Protein AF-A0A7X6P753-F1 (afdb_monomer_lite)

Foldseek 3Di:
DPDADDAPDDEDADEPDDDHPDDDPPDDDDDFDPLPVLLCVCVVVADEDPDQEAEDAAEDEDEEEYEDQAEHEHAYQEYEYAYAYEYCEEYEYHYQEYDYQYAYHAYHNAYEYEYAYAAYEHEAEYYAANYEYEYHYQEYEYNAYYGYNHYYYYYHYYHYHHDPVNCVSRDHAWDKDKDKPDQWDDAFDKIWMFIFDDDAADWDWFDDDVRHGDDFDDPPPDDDDDDDFDDDPPRGTGDTTIDHDNDDIDGDDDDDIDIDGDDDRDDDDDDDDDDDDDDDDDDDDDDDDDDDDDPPPQPDQQCPLPQHPVVCVVLVADSNDQQRCPLQDGPVVCVVVVARSNDQPRPPPPAGQQQPQQCPLPDGNNVCVVLVADSNDQQRCPLQHGCNCCVPPQVARSNDQQRCPLQEGQNQCVVVVHGSNPSSCSVDWDWDKDKAADDDPPQAQFGIKMKTFTHSGDCVVFKDKDQCQVVDPVQNPQFQFRHGWIFIGGPDAGAKMKMKTAGDPVSSPPADQVQKWKWFADPVVRDIDTQPQWDDDPVRRITMHIDRDTGTMTIGRNVRNPVVPPPPCPPPPDPPPPDFDWDQDPVRDTDGDD

pLDDT: mean 71.67, std 23.23, range [24.39, 97.69]

Structure (mmCIF, N/CA/C/O backbone):
data_AF-A0A7X6P753-F1
#
_entry.id   AF-A0A7X6P753-F1
#
loop_
_atom_site.group_PDB
_atom_site.id
_atom_site.type_symbol
_atom_site.label_atom_id
_atom_site.label_alt_id
_atom_site.label_comp_id
_atom_site.label_asym_id
_atom_site.label_entity_id
_atom_site.label_seq_id
_atom_site.pdbx_PDB_ins_code
_atom_site.Cartn_x
_atom_site.Cartn_y
_atom_site.Cartn_z
_atom_site.occupancy
_atom_site.B_iso_or_equiv
_atom_site.auth_seq_id
_atom_site.auth_comp_id
_atom_site.auth_asym_id
_atom_site.auth_atom_id
_atom_site.pdbx_PDB_model_num
ATOM 1 N N . MET A 1 1 ? 18.214 -1.741 -27.194 1.00 31.64 1 MET A N 1
ATOM 2 C CA . MET A 1 1 ? 16.780 -1.866 -27.526 1.00 31.64 1 MET A CA 1
ATOM 3 C C . MET A 1 1 ? 16.307 -3.167 -26.911 1.00 31.64 1 MET A C 1
ATOM 5 O O . MET A 1 1 ? 16.714 -4.206 -27.410 1.00 31.64 1 MET A O 1
ATOM 9 N N . ASN A 1 2 ? 15.499 -3.104 -25.853 1.00 24.39 2 ASN A N 1
ATOM 10 C CA . ASN A 1 2 ? 14.772 -4.255 -25.313 1.00 24.39 2 ASN A CA 1
ATOM 11 C C . ASN A 1 2 ? 13.291 -4.071 -25.675 1.00 24.39 2 ASN A C 1
ATOM 13 O O . ASN A 1 2 ? 12.489 -3.673 -24.846 1.00 24.39 2 ASN A O 1
ATOM 17 N N . GLY A 1 3 ? 12.952 -4.241 -26.955 1.00 30.88 3 GLY A N 1
ATOM 18 C CA . GLY A 1 3 ? 11.582 -4.098 -27.451 1.00 30.88 3 GLY A CA 1
ATOM 19 C C . GLY A 1 3 ? 11.406 -4.848 -28.769 1.00 30.88 3 GLY A C 1
ATOM 20 O O . GLY A 1 3 ? 12.295 -4.820 -29.623 1.00 30.88 3 GLY A O 1
ATOM 21 N N . TYR A 1 4 ? 10.287 -5.558 -28.918 1.00 36.50 4 TYR A N 1
ATOM 22 C CA . TYR A 1 4 ? 9.963 -6.346 -30.108 1.00 36.50 4 TYR A CA 1
ATOM 23 C C . TYR A 1 4 ? 9.197 -5.492 -31.126 1.00 36.50 4 TYR A C 1
ATOM 25 O O . TYR A 1 4 ? 8.229 -4.828 -30.775 1.00 36.50 4 TYR A O 1
ATOM 33 N N . ALA A 1 5 ? 9.569 -5.565 -32.406 1.00 40.59 5 ALA A N 1
ATOM 34 C CA . ALA A 1 5 ? 8.746 -5.061 -33.506 1.00 40.59 5 ALA A CA 1
ATOM 35 C C . ALA A 1 5 ? 8.072 -6.250 -34.209 1.00 40.59 5 ALA A C 1
ATOM 37 O O . ALA A 1 5 ? 8.758 -7.107 -34.768 1.00 40.59 5 ALA A O 1
ATOM 38 N N . ARG A 1 6 ? 6.735 -6.318 -34.184 1.00 44.53 6 ARG A N 1
ATOM 39 C CA . ARG A 1 6 ? 5.943 -7.336 -34.899 1.00 44.53 6 ARG A CA 1
ATOM 40 C C . ARG A 1 6 ? 5.328 -6.710 -36.148 1.00 44.53 6 ARG A C 1
ATOM 42 O O . ARG A 1 6 ? 4.518 -5.800 -36.035 1.00 44.53 6 ARG A O 1
ATOM 49 N N . THR A 1 7 ? 5.701 -7.184 -37.337 1.00 42.00 7 THR A N 1
ATOM 50 C CA . THR A 1 7 ? 5.192 -6.640 -38.609 1.00 42.00 7 THR A CA 1
ATOM 51 C C . THR A 1 7 ? 4.833 -7.754 -39.587 1.00 42.00 7 THR A C 1
ATOM 53 O O . THR A 1 7 ? 5.633 -8.666 -39.782 1.00 42.00 7 THR A O 1
ATOM 56 N N . VAL A 1 8 ? 3.681 -7.653 -40.260 1.00 37.12 8 VAL A N 1
ATOM 57 C CA . VAL A 1 8 ? 3.252 -8.586 -41.332 1.00 37.12 8 VAL A CA 1
ATOM 58 C C . VAL A 1 8 ? 3.621 -8.051 -42.739 1.00 37.12 8 VAL A C 1
ATOM 60 O O . VAL A 1 8 ? 3.343 -8.687 -43.754 1.00 37.12 8 VAL A O 1
ATOM 63 N N . GLY A 1 9 ? 4.311 -6.901 -42.813 1.00 41.41 9 GLY A N 1
ATOM 64 C CA . GLY A 1 9 ? 4.714 -6.212 -44.048 1.00 41.41 9 GLY A CA 1
ATOM 65 C C . GLY A 1 9 ? 6.208 -5.856 -44.123 1.00 41.41 9 GLY A C 1
ATOM 66 O O . GLY A 1 9 ? 7.002 -6.198 -43.248 1.00 41.41 9 GLY A O 1
ATOM 67 N N . THR A 1 10 ? 6.621 -5.169 -45.193 1.00 39.75 10 THR A N 1
ATOM 68 C CA . THR A 1 10 ? 8.009 -4.697 -45.360 1.00 39.75 10 THR A CA 1
ATOM 69 C C . THR A 1 10 ? 8.277 -3.452 -44.521 1.00 39.75 10 THR A C 1
ATOM 71 O O . THR A 1 10 ? 7.851 -2.361 -44.888 1.00 39.75 10 THR A O 1
ATOM 74 N N . VAL A 1 11 ? 9.077 -3.583 -43.464 1.00 47.28 11 VAL A N 1
ATOM 75 C CA . VAL A 1 11 ? 9.741 -2.431 -42.840 1.00 47.28 11 VAL A CA 1
ATOM 76 C C . VAL A 1 11 ? 10.921 -2.044 -43.732 1.00 47.28 11 VAL A C 1
ATOM 78 O O . VAL A 1 11 ? 11.837 -2.841 -43.936 1.00 47.28 11 VAL A O 1
ATOM 81 N N . GLN A 1 12 ? 10.902 -0.838 -44.303 1.00 46.72 12 GLN A N 1
ATOM 82 C CA . GLN A 1 12 ? 12.048 -0.268 -45.020 1.00 46.72 12 GLN A CA 1
ATOM 83 C C . GLN A 1 12 ? 12.705 0.804 -44.154 1.00 46.72 12 GLN A C 1
ATOM 85 O O . GLN A 1 12 ? 12.358 1.980 -44.274 1.00 46.72 12 GLN A O 1
ATOM 90 N N . PRO A 1 13 ? 13.642 0.431 -43.274 1.00 46.81 13 PRO A N 1
ATOM 91 C CA . PRO A 1 13 ? 14.343 1.423 -42.492 1.00 46.81 13 PRO A CA 1
ATOM 92 C C . PRO A 1 13 ? 15.446 2.061 -43.349 1.00 46.81 13 PRO A C 1
ATOM 94 O O . PRO A 1 13 ? 16.323 1.377 -43.881 1.00 46.81 13 PRO A O 1
ATOM 97 N N . ALA A 1 14 ? 15.415 3.383 -43.492 1.00 43.31 14 ALA A N 1
ATOM 98 C CA . ALA A 1 14 ? 16.477 4.153 -44.132 1.00 43.31 14 ALA A CA 1
ATOM 99 C C . ALA A 1 14 ? 17.198 4.994 -43.065 1.00 43.31 14 ALA A C 1
ATOM 101 O O . ALA A 1 14 ? 16.881 6.160 -42.863 1.00 43.31 14 ALA A O 1
ATOM 102 N N . GLY A 1 15 ? 18.164 4.387 -42.367 1.00 44.31 15 GLY A N 1
ATOM 103 C CA . GLY A 1 15 ? 18.956 5.014 -41.299 1.00 44.31 15 GLY A CA 1
ATOM 104 C C . GLY A 1 15 ? 20.359 4.403 -41.189 1.00 44.31 15 GLY A C 1
ATOM 105 O O . GLY A 1 15 ? 20.626 3.345 -41.759 1.00 44.31 15 GLY A O 1
ATOM 106 N N . TRP A 1 16 ? 21.285 5.079 -40.498 1.00 42.69 16 TRP A N 1
ATOM 107 C CA . TRP A 1 16 ? 22.716 4.709 -40.462 1.00 42.69 16 TRP A CA 1
ATOM 108 C C . TRP A 1 16 ? 23.007 3.457 -39.613 1.00 42.69 16 TRP A C 1
ATOM 110 O O . TRP A 1 16 ? 24.073 2.857 -39.747 1.00 42.69 16 TRP A O 1
ATOM 120 N N . THR A 1 17 ? 22.035 3.015 -38.816 1.00 37.84 17 THR A N 1
ATOM 121 C CA . THR A 1 17 ? 2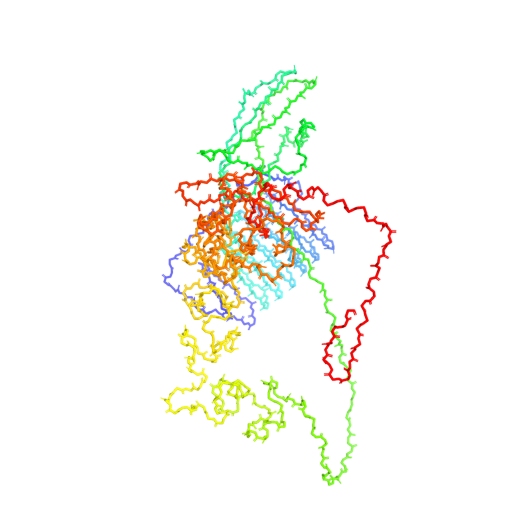2.063 1.775 -38.035 1.00 37.84 17 THR A CA 1
ATOM 122 C C . THR A 1 17 ? 20.668 1.177 -37.986 1.00 37.84 17 THR A C 1
ATOM 124 O O . THR A 1 17 ? 19.719 1.833 -37.575 1.00 37.84 17 THR A O 1
ATOM 127 N N . THR A 1 18 ? 20.549 -0.083 -38.393 1.00 44.09 18 THR A N 1
ATOM 128 C CA . THR A 1 18 ? 19.341 -0.893 -38.225 1.00 44.09 18 THR A CA 1
ATOM 129 C C . THR A 1 18 ? 19.740 -2.198 -37.563 1.00 44.09 18 THR A C 1
ATOM 131 O O . THR A 1 18 ? 20.448 -3.011 -38.152 1.00 44.09 18 THR A O 1
ATOM 134 N N . ALA A 1 19 ? 19.327 -2.375 -36.312 1.00 38.75 19 ALA A N 1
ATOM 135 C CA . ALA A 1 19 ? 19.456 -3.627 -35.586 1.00 38.75 19 ALA A CA 1
ATOM 136 C C . ALA A 1 19 ? 18.040 -4.094 -35.240 1.00 38.75 19 ALA A C 1
ATOM 138 O O . ALA A 1 19 ? 17.420 -3.560 -34.330 1.00 38.75 19 ALA A O 1
ATOM 139 N N . MET A 1 20 ? 17.513 -5.047 -36.011 1.00 42.81 20 MET A N 1
ATOM 140 C CA . MET A 1 20 ? 16.317 -5.801 -35.634 1.00 42.81 20 MET A CA 1
ATOM 141 C C . MET A 1 20 ? 16.787 -7.151 -35.089 1.00 42.81 20 MET A C 1
ATOM 143 O O . MET A 1 20 ? 17.402 -7.928 -35.821 1.00 42.81 20 MET A O 1
ATOM 147 N N . SER A 1 21 ? 16.535 -7.424 -33.810 1.00 36.34 21 SER A N 1
ATOM 148 C CA . SER A 1 21 ? 16.768 -8.726 -33.176 1.00 36.34 21 SER A CA 1
ATOM 149 C C . SER A 1 21 ? 15.427 -9.376 -32.840 1.00 36.34 21 SER A C 1
ATOM 151 O O . SER A 1 21 ? 14.582 -8.727 -32.234 1.00 36.34 21 SER A O 1
ATOM 153 N N . GLY A 1 22 ? 15.240 -10.648 -33.210 1.00 42.44 22 GLY A N 1
ATOM 154 C CA . GLY A 1 22 ? 14.074 -11.437 -32.785 1.00 42.44 22 GLY A CA 1
ATOM 155 C C . GLY A 1 22 ? 12.856 -11.400 -33.714 1.00 42.44 22 GLY A C 1
ATOM 156 O O . GLY A 1 22 ? 11.736 -11.242 -33.242 1.00 42.44 22 GLY A O 1
ATOM 157 N N . ALA A 1 23 ? 13.045 -11.585 -35.024 1.00 43.66 23 ALA A N 1
ATOM 158 C CA . ALA A 1 23 ? 11.935 -11.973 -35.894 1.00 43.66 23 ALA A CA 1
ATOM 159 C C . ALA A 1 23 ? 11.672 -13.480 -35.722 1.00 43.66 23 ALA A C 1
ATOM 161 O O . ALA A 1 23 ? 12.504 -14.297 -36.117 1.00 43.66 23 ALA A O 1
ATOM 162 N N . ASP A 1 24 ? 10.542 -13.853 -35.120 1.00 46.62 24 ASP A N 1
ATOM 163 C CA . ASP A 1 24 ? 10.088 -15.245 -35.103 1.00 46.62 24 ASP A CA 1
ATOM 164 C C . ASP A 1 24 ? 9.265 -15.522 -36.367 1.00 46.62 24 ASP A C 1
ATOM 166 O O . ASP A 1 24 ? 8.140 -15.051 -36.538 1.00 46.62 24 ASP A O 1
ATOM 170 N N . GLU A 1 25 ? 9.868 -16.281 -37.279 1.00 48.31 25 GLU A N 1
ATOM 171 C CA . GLU A 1 25 ? 9.324 -16.608 -38.599 1.00 48.31 25 GLU A CA 1
ATOM 172 C C . GLU A 1 25 ? 8.095 -17.542 -38.541 1.00 48.31 25 GLU A C 1
ATOM 174 O O . GLU A 1 25 ? 7.492 -17.816 -39.580 1.00 48.31 25 GLU A O 1
ATOM 179 N N . ASN A 1 26 ? 7.720 -18.044 -37.353 1.00 50.41 26 ASN A N 1
ATOM 180 C CA . ASN A 1 26 ? 6.634 -19.014 -37.165 1.00 50.41 26 ASN A CA 1
ATOM 181 C C . ASN A 1 26 ? 5.397 -18.461 -36.436 1.00 50.41 26 ASN A C 1
ATOM 183 O O . ASN A 1 26 ? 4.487 -19.235 -36.127 1.00 50.41 26 ASN A O 1
ATOM 187 N N . ILE A 1 27 ? 5.333 -17.155 -36.162 1.00 48.19 27 ILE A N 1
ATOM 188 C CA . ILE A 1 27 ? 4.164 -16.544 -35.515 1.00 48.19 27 ILE A CA 1
ATOM 189 C C . ILE A 1 27 ? 3.014 -16.430 -36.526 1.00 48.19 27 ILE A C 1
ATOM 191 O O . ILE A 1 27 ? 3.201 -16.014 -37.671 1.00 48.19 27 ILE A O 1
ATOM 195 N N . ALA A 1 28 ? 1.811 -16.833 -36.105 1.00 49.00 28 ALA A N 1
ATOM 196 C CA . ALA A 1 28 ? 0.600 -16.666 -36.902 1.00 49.00 28 ALA A CA 1
ATOM 197 C C . ALA A 1 28 ? 0.389 -15.175 -37.237 1.00 49.00 28 ALA A C 1
ATOM 199 O O . ALA A 1 28 ? 0.678 -14.333 -36.387 1.00 49.00 28 ALA A O 1
ATOM 200 N N . PRO A 1 29 ? -0.109 -14.826 -38.439 1.00 52.72 29 PRO A N 1
ATOM 201 C CA . PRO A 1 29 ? -0.404 -13.437 -38.772 1.00 52.72 29 PRO A CA 1
ATOM 202 C C . PRO A 1 29 ? -1.278 -12.821 -37.678 1.00 52.72 29 PRO A C 1
ATOM 204 O O . PRO A 1 29 ? -2.302 -13.402 -37.316 1.00 52.72 29 PRO A O 1
ATOM 207 N N . LEU A 1 30 ? -0.851 -11.683 -37.131 1.00 56.50 30 LEU A N 1
ATOM 208 C CA . LEU A 1 30 ? -1.695 -10.909 -36.234 1.00 56.50 30 LEU A CA 1
ATOM 209 C C . LEU A 1 30 ? -2.821 -10.320 -37.087 1.00 56.50 30 LEU A C 1
ATOM 211 O O . LEU A 1 30 ? -2.545 -9.617 -38.061 1.00 56.50 30 LEU A O 1
ATOM 215 N N . GLU A 1 31 ? -4.066 -10.655 -36.760 1.00 66.56 31 GLU A N 1
ATOM 216 C CA . GLU A 1 31 ? -5.228 -10.017 -37.377 1.00 66.56 31 GLU A CA 1
ATOM 217 C C . GLU A 1 31 ? -5.211 -8.526 -37.020 1.00 66.56 31 GLU A C 1
ATOM 219 O O . GLU A 1 31 ? -4.930 -8.166 -35.873 1.00 66.56 31 GLU A O 1
ATOM 224 N N . MET A 1 32 ? -5.471 -7.663 -38.007 1.00 78.00 32 MET A N 1
ATOM 225 C CA . MET A 1 32 ? -5.552 -6.222 -37.772 1.00 78.00 32 MET A CA 1
ATOM 226 C C . MET A 1 32 ? -6.659 -5.972 -36.740 1.00 78.00 32 MET A C 1
ATOM 228 O O . MET A 1 32 ? -7.785 -6.426 -36.967 1.00 78.00 32 MET A O 1
ATOM 232 N N . PRO A 1 33 ? -6.369 -5.305 -35.611 1.00 78.00 33 PRO A N 1
ATOM 233 C CA . PRO A 1 33 ? -7.398 -5.030 -34.626 1.00 78.00 33 PRO A CA 1
ATOM 234 C C . PRO A 1 33 ? -8.456 -4.115 -35.240 1.00 78.00 33 PRO A C 1
ATOM 236 O O . PRO A 1 33 ? -8.119 -3.115 -35.866 1.00 78.00 33 PRO A O 1
ATOM 239 N N . ASP A 1 34 ? -9.730 -4.457 -35.065 1.00 81.94 34 ASP A N 1
ATOM 240 C CA . ASP A 1 34 ? -10.844 -3.655 -35.566 1.00 81.94 34 ASP A CA 1
ATOM 241 C C . ASP A 1 34 ? -11.260 -2.619 -34.518 1.00 81.94 34 ASP A C 1
ATOM 243 O O . ASP A 1 34 ? -12.214 -2.794 -33.760 1.00 81.94 34 ASP A O 1
ATOM 247 N N . TRP A 1 35 ? -10.469 -1.552 -34.415 1.00 84.69 35 TRP A N 1
ATOM 248 C CA . TRP A 1 35 ? -10.757 -0.444 -33.502 1.00 84.69 35 TRP A CA 1
ATOM 249 C C . TRP A 1 35 ? -11.630 0.642 -34.134 1.00 84.69 35 TRP A C 1
ATOM 251 O O . TRP A 1 35 ? -12.106 1.522 -33.422 1.00 84.69 35 TRP A O 1
ATOM 261 N N . GLY A 1 36 ? -11.857 0.593 -35.451 1.00 80.88 36 GLY A N 1
ATOM 262 C CA . GLY A 1 36 ? -12.507 1.674 -36.196 1.00 80.88 36 GLY A CA 1
ATOM 263 C C . GLY A 1 36 ? -13.920 1.955 -35.698 1.00 80.88 36 GLY A C 1
ATOM 264 O O . GLY A 1 36 ? -14.218 3.078 -35.297 1.00 80.88 36 GLY A O 1
ATOM 265 N N . ASP A 1 37 ? -14.749 0.914 -35.622 1.00 77.94 37 ASP A N 1
ATOM 266 C CA . ASP A 1 37 ? -16.131 1.026 -35.148 1.00 77.94 37 ASP A CA 1
ATOM 267 C C . ASP A 1 37 ? -16.209 1.526 -33.698 1.00 77.94 37 ASP A C 1
ATOM 269 O O . ASP A 1 37 ? -17.121 2.274 -33.362 1.00 77.94 37 ASP A O 1
ATOM 273 N N . LYS A 1 38 ? -15.235 1.186 -32.844 1.00 77.50 38 LYS A N 1
ATOM 274 C CA . LYS A 1 38 ? -15.201 1.633 -31.442 1.00 77.50 38 LYS A CA 1
ATOM 275 C C . LYS A 1 38 ? -14.762 3.088 -31.292 1.00 77.50 38 LYS A C 1
ATOM 277 O O . LYS A 1 38 ? -15.350 3.826 -30.505 1.00 77.50 38 LYS A O 1
ATOM 282 N N . ILE A 1 39 ? -13.770 3.517 -32.073 1.00 75.75 39 ILE A N 1
ATOM 283 C CA . ILE A 1 39 ? -13.345 4.923 -32.130 1.00 75.75 39 ILE A CA 1
ATOM 284 C C . ILE A 1 39 ? -14.497 5.782 -32.668 1.00 75.75 39 ILE A C 1
ATOM 286 O O . ILE A 1 39 ? -14.798 6.837 -32.113 1.00 75.75 39 ILE A O 1
ATOM 290 N N . LEU A 1 40 ? -15.180 5.309 -33.716 1.00 74.81 40 LEU A N 1
ATOM 291 C CA . LEU A 1 40 ? -16.317 5.995 -34.330 1.00 74.81 40 LEU A CA 1
ATOM 292 C C . LEU A 1 40 ? -17.609 5.882 -33.510 1.00 74.81 40 LEU A C 1
ATOM 294 O O . LEU A 1 40 ? -18.450 6.761 -33.616 1.00 74.81 40 LEU A O 1
ATOM 298 N N . ALA A 1 41 ? -17.792 4.876 -32.653 1.00 65.94 41 ALA A N 1
ATOM 299 C CA . ALA A 1 41 ? -18.945 4.811 -31.743 1.00 65.94 41 ALA A CA 1
ATOM 300 C C . ALA A 1 41 ? -18.959 5.983 -30.751 1.00 65.94 41 ALA A C 1
ATOM 302 O O . ALA A 1 41 ? -20.018 6.405 -30.291 1.00 65.94 41 ALA A O 1
ATOM 303 N N . LYS A 1 42 ? -17.787 6.559 -30.473 1.00 59.84 42 LYS A N 1
ATOM 304 C CA . LYS A 1 42 ? -17.657 7.768 -29.663 1.00 59.84 42 LYS A CA 1
ATOM 305 C C . LYS A 1 42 ? -18.045 9.044 -30.466 1.00 59.84 42 LYS A C 1
ATOM 307 O O . LYS A 1 42 ? -18.262 10.077 -29.840 1.00 59.84 42 LYS A O 1
ATOM 312 N N . ALA A 1 43 ? -18.255 8.977 -31.799 1.00 54.00 43 ALA A N 1
ATOM 313 C CA . ALA A 1 43 ? -18.594 10.088 -32.729 1.00 54.00 43 ALA A CA 1
ATOM 314 C C . ALA A 1 43 ? -19.724 11.023 -32.275 1.00 54.00 43 ALA A C 1
ATOM 316 O O . ALA A 1 43 ? -19.660 12.233 -32.500 1.00 54.00 43 ALA A O 1
ATOM 317 N N . ASP A 1 44 ? -20.755 10.491 -31.619 1.00 47.97 44 ASP A N 1
ATOM 318 C CA . ASP A 1 44 ? -21.920 11.273 -31.181 1.00 47.97 44 ASP A CA 1
ATOM 319 C C . ASP A 1 44 ? -21.598 12.254 -30.028 1.00 47.97 44 ASP A C 1
ATOM 321 O O . ASP A 1 44 ? -22.402 13.134 -29.709 1.00 47.97 44 ASP A O 1
ATOM 325 N N . LEU A 1 45 ? -20.403 12.152 -29.431 1.00 48.31 45 LEU A N 1
ATOM 326 C CA . LEU A 1 45 ? -19.875 13.048 -28.394 1.00 48.31 45 LEU A CA 1
ATOM 327 C C . LEU A 1 45 ? -19.184 14.304 -28.964 1.00 48.31 45 LEU A C 1
ATOM 329 O O . LEU A 1 45 ? -18.659 15.117 -28.201 1.00 48.31 45 LEU A O 1
ATOM 333 N N . MET A 1 46 ? -19.125 14.466 -30.291 1.00 51.03 46 MET A N 1
ATOM 334 C CA . MET A 1 46 ? -17.995 15.155 -30.928 1.00 51.03 46 MET A CA 1
ATOM 335 C C . MET A 1 46 ? -18.412 16.365 -31.772 1.00 51.03 46 MET A C 1
ATOM 337 O O . MET A 1 46 ? -19.474 16.402 -32.394 1.00 51.03 46 MET A O 1
ATOM 341 N N . THR A 1 47 ? -17.566 17.399 -31.786 1.00 47.09 47 THR A N 1
ATOM 342 C CA . THR A 1 47 ? -17.813 18.614 -32.575 1.00 47.09 47 THR A CA 1
ATOM 343 C C . THR A 1 47 ? -17.392 18.366 -34.020 1.00 47.09 47 THR A C 1
ATOM 345 O O . THR A 1 47 ? -16.223 18.107 -34.295 1.00 47.09 47 THR A O 1
ATOM 348 N N . THR A 1 48 ? -18.325 18.464 -34.967 1.00 44.81 48 THR A N 1
ATOM 349 C CA . THR A 1 48 ? -17.991 18.400 -36.397 1.00 44.81 48 THR A CA 1
ATOM 350 C C . THR A 1 48 ? -17.232 19.664 -36.807 1.00 44.81 48 THR A C 1
ATOM 352 O O . THR A 1 48 ? -17.707 20.775 -36.561 1.00 44.81 48 THR A O 1
ATOM 355 N N . MET A 1 49 ? -16.066 19.515 -37.439 1.00 51.78 49 MET A N 1
ATOM 356 C CA . MET A 1 49 ? -15.331 20.646 -38.009 1.00 51.78 49 MET A CA 1
ATOM 357 C C . MET A 1 49 ? -15.779 20.936 -39.444 1.00 51.78 49 MET A C 1
ATOM 359 O O . MET A 1 49 ? -16.049 20.020 -40.215 1.00 51.78 49 MET A O 1
ATOM 363 N N . GLU A 1 50 ? -15.841 22.222 -39.805 1.00 46.09 50 GLU A N 1
ATOM 364 C CA . GLU A 1 50 ? -16.108 22.670 -41.183 1.00 46.09 50 GLU A CA 1
ATOM 365 C C . GLU A 1 50 ? -14.820 22.958 -41.991 1.00 46.09 50 GLU A C 1
ATOM 367 O O . GLU A 1 50 ? -14.915 23.141 -43.204 1.00 46.09 50 GLU A O 1
ATOM 372 N N . ASP A 1 51 ? -13.633 22.981 -41.360 1.00 52.88 51 ASP A N 1
ATOM 373 C CA . ASP A 1 51 ? -12.355 23.352 -41.997 1.00 52.88 51 ASP A CA 1
ATOM 374 C C . ASP A 1 51 ? -11.291 22.232 -41.914 1.00 52.88 51 ASP A C 1
ATOM 376 O O . ASP A 1 51 ? -10.945 21.760 -40.834 1.00 52.88 51 ASP A O 1
ATOM 380 N N . ASP A 1 52 ? -10.711 21.868 -43.067 1.00 51.97 52 ASP A N 1
ATOM 381 C CA . ASP A 1 52 ? -9.812 20.707 -43.248 1.00 51.97 52 ASP A CA 1
ATOM 382 C C . ASP A 1 52 ? -8.298 21.013 -43.071 1.00 51.97 52 ASP A C 1
ATOM 384 O O . ASP A 1 52 ? -7.439 20.173 -43.363 1.00 51.97 52 ASP A O 1
ATOM 388 N N . VAL A 1 53 ? -7.920 22.231 -42.650 1.00 55.75 53 VAL A N 1
ATOM 389 C CA . VAL A 1 53 ? -6.507 22.665 -42.542 1.00 55.75 53 VAL A CA 1
ATOM 390 C C . VAL A 1 53 ? -6.270 23.552 -41.315 1.00 55.75 53 VAL A C 1
ATOM 392 O O . VAL A 1 53 ? -6.780 24.670 -41.249 1.00 55.75 53 VAL A O 1
ATOM 395 N N . PHE A 1 54 ? -5.382 23.119 -40.413 1.00 65.12 54 PHE A N 1
ATOM 396 C CA . PHE A 1 54 ? -4.907 23.913 -39.271 1.00 65.12 54 PHE A CA 1
ATOM 397 C C . PHE A 1 54 ? -3.466 24.351 -39.508 1.00 65.12 54 PHE A C 1
ATOM 399 O O . PHE A 1 54 ? -2.556 23.536 -39.643 1.00 65.12 54 PHE A O 1
ATOM 406 N N . THR A 1 55 ? -3.230 25.658 -39.598 1.00 59.16 55 THR A N 1
ATOM 407 C CA . THR A 1 55 ? -1.877 26.204 -39.763 1.00 59.16 55 THR A CA 1
ATOM 408 C C . THR A 1 55 ? -1.658 27.360 -38.797 1.00 59.16 55 THR A C 1
ATOM 410 O O . THR A 1 55 ? -2.330 28.387 -38.890 1.00 59.16 55 THR A O 1
ATOM 413 N N . SER A 1 56 ? -0.685 27.207 -37.901 1.00 64.62 56 SER A N 1
ATOM 414 C CA . SER A 1 56 ? -0.201 28.239 -36.980 1.00 64.62 56 SER A CA 1
ATOM 415 C C . SER A 1 56 ? 1.308 28.405 -37.164 1.00 64.62 56 SER A C 1
ATOM 417 O O . SER A 1 56 ? 2.003 27.451 -37.488 1.00 64.62 56 SER A O 1
ATOM 419 N N . GLN A 1 57 ? 1.841 29.618 -36.988 1.00 54.66 57 GLN A N 1
ATOM 420 C CA . GLN A 1 57 ? 3.301 29.832 -36.988 1.00 54.66 57 GLN A CA 1
ATOM 421 C C . GLN A 1 57 ? 3.950 29.572 -35.620 1.00 54.66 57 GLN A C 1
ATOM 423 O O . GLN A 1 57 ? 5.173 29.565 -35.537 1.00 54.66 57 GLN A O 1
ATOM 428 N N . ASN A 1 58 ? 3.138 29.388 -34.576 1.00 71.56 58 ASN A N 1
ATOM 429 C CA . ASN A 1 58 ? 3.577 29.201 -33.196 1.00 71.56 58 ASN A CA 1
ATOM 430 C C . ASN A 1 58 ? 3.048 27.844 -32.701 1.00 71.56 58 ASN A C 1
ATOM 432 O O . ASN A 1 58 ? 3.226 26.835 -33.382 1.00 71.56 58 ASN A O 1
ATOM 436 N N . ASP A 1 59 ? 2.345 27.834 -31.573 1.00 79.50 59 ASP A N 1
ATOM 437 C CA . ASP A 1 59 ? 1.836 26.627 -30.937 1.00 79.50 59 ASP A CA 1
ATOM 438 C C . ASP A 1 59 ? 0.395 26.338 -31.380 1.00 79.50 59 ASP A C 1
ATOM 440 O O . ASP A 1 59 ? -0.388 27.255 -31.671 1.00 79.50 59 ASP A O 1
ATOM 444 N N . ILE A 1 60 ? 0.058 25.054 -31.449 1.00 81.31 60 ILE A N 1
ATOM 445 C CA . ILE A 1 60 ? -1.312 24.548 -31.500 1.00 81.31 60 ILE A CA 1
ATOM 446 C C . ILE A 1 60 ? -1.519 23.732 -30.227 1.00 81.31 60 ILE A C 1
ATOM 448 O O . ILE A 1 60 ? -0.790 22.772 -29.996 1.00 81.31 60 ILE A O 1
ATOM 452 N N . ILE A 1 61 ? -2.515 24.129 -29.436 1.00 76.75 61 ILE A N 1
ATOM 453 C CA . ILE A 1 61 ? -3.030 23.348 -28.313 1.00 76.75 61 ILE A CA 1
ATOM 454 C C . ILE A 1 61 ? -4.384 22.817 -28.764 1.00 76.75 61 ILE A C 1
ATOM 456 O O . ILE A 1 61 ? -5.244 23.612 -29.160 1.00 76.75 61 ILE A O 1
ATOM 460 N N . ALA A 1 62 ? -4.539 21.500 -28.787 1.00 72.25 62 ALA A N 1
ATOM 461 C CA . ALA A 1 62 ? -5.761 20.845 -29.218 1.00 72.25 62 ALA A CA 1
ATOM 462 C C . ALA A 1 62 ? -6.217 19.881 -28.133 1.00 72.25 62 ALA A C 1
ATOM 464 O O . ALA A 1 62 ? -5.476 18.970 -27.796 1.00 72.25 62 ALA A O 1
ATOM 465 N N . ASP A 1 63 ? -7.445 20.069 -27.657 1.00 69.50 63 ASP A N 1
ATOM 466 C CA . ASP A 1 63 ? -8.087 19.171 -26.702 1.00 69.50 63 ASP A CA 1
ATOM 467 C C . ASP A 1 63 ? -9.437 18.708 -27.267 1.00 69.50 63 ASP A C 1
ATOM 469 O O . ASP A 1 63 ? -10.121 19.474 -27.963 1.00 69.50 63 ASP A O 1
ATOM 473 N N . GLY A 1 64 ? -9.822 17.461 -26.994 1.00 65.12 64 GLY A N 1
ATOM 474 C CA . GLY A 1 64 ? -11.097 16.872 -27.419 1.00 65.12 64 GLY A CA 1
ATOM 475 C C . GLY A 1 64 ? -11.029 16.089 -28.736 1.00 65.12 64 GLY A C 1
ATOM 476 O O . GLY A 1 64 ? -9.984 15.578 -29.120 1.00 65.12 64 GLY A O 1
ATOM 477 N N . PHE A 1 65 ? -12.162 15.945 -29.432 1.00 70.69 65 PHE A N 1
ATOM 478 C CA . PHE A 1 65 ? -12.247 15.112 -30.639 1.00 70.69 65 PHE A CA 1
ATOM 479 C C . PHE A 1 65 ? -12.507 15.911 -31.914 1.00 70.69 65 PHE A C 1
ATOM 481 O O . PHE A 1 65 ? -13.372 16.791 -31.945 1.00 70.69 65 PHE A O 1
ATOM 488 N N . TYR A 1 66 ? -11.838 15.509 -32.994 1.00 75.94 66 TYR A N 1
ATOM 489 C CA . TYR A 1 66 ? -11.924 16.120 -34.312 1.00 75.94 66 TYR A CA 1
ATOM 490 C C . TYR A 1 66 ? -12.152 15.071 -35.407 1.00 75.94 66 TYR A C 1
ATOM 492 O O . TYR A 1 66 ? -11.369 14.135 -35.543 1.00 75.94 66 TYR A O 1
ATOM 500 N N . TYR A 1 67 ? -13.201 15.263 -36.217 1.00 80.81 67 TYR A N 1
ATOM 501 C CA . TYR A 1 67 ? -13.508 14.440 -37.394 1.00 80.81 67 TYR A CA 1
ATOM 502 C C . TYR A 1 67 ? -13.429 15.254 -38.686 1.00 80.81 67 TYR A C 1
ATOM 504 O O . TYR A 1 67 ? -13.978 16.359 -38.743 1.00 80.81 67 TYR A O 1
ATOM 512 N N . THR A 1 68 ? -12.864 14.675 -39.747 1.00 80.25 68 THR A N 1
ATOM 513 C CA . THR A 1 68 ? -13.062 15.151 -41.125 1.00 80.25 68 THR A CA 1
ATOM 514 C C . THR A 1 68 ? -13.381 14.005 -42.091 1.00 80.25 68 THR A C 1
ATOM 516 O O . THR A 1 68 ? -12.756 12.947 -42.083 1.00 80.25 68 THR A O 1
ATOM 519 N N . GLU A 1 69 ? -14.332 14.261 -42.991 1.00 79.69 69 GLU A N 1
ATOM 520 C CA . GLU A 1 69 ? -14.665 13.404 -44.141 1.00 79.69 69 GLU A CA 1
ATOM 521 C C . GLU A 1 69 ? -13.562 13.409 -45.223 1.00 79.69 69 GLU A C 1
ATOM 523 O O . GLU A 1 69 ? -13.625 12.654 -46.197 1.00 79.69 69 GLU A O 1
ATOM 528 N N . GLY A 1 70 ? -12.576 14.303 -45.104 1.00 83.88 70 GLY A N 1
ATOM 529 C CA . GLY A 1 70 ? -11.472 14.488 -46.041 1.00 83.88 70 GLY A CA 1
ATOM 530 C C . GLY A 1 70 ? -10.113 14.112 -45.453 1.00 83.88 70 GLY A C 1
ATOM 531 O O . GLY A 1 70 ? -10.005 13.303 -44.537 1.00 83.88 70 GLY A O 1
ATOM 532 N N . SER A 1 71 ? -9.055 14.695 -46.016 1.00 88.50 71 SER A N 1
ATOM 533 C CA . SER A 1 71 ? -7.706 14.626 -45.444 1.00 88.50 71 SER A CA 1
ATOM 534 C C . SER A 1 71 ? -7.470 15.829 -44.534 1.00 88.50 71 SER A C 1
ATOM 536 O O . SER A 1 71 ? -7.876 16.939 -44.876 1.00 88.50 71 SER A O 1
ATOM 538 N N . LEU A 1 72 ? -6.734 15.634 -43.444 1.00 87.88 72 LEU A N 1
ATOM 539 C CA . LEU A 1 72 ? -6.373 16.674 -42.489 1.00 87.88 72 LEU A CA 1
ATOM 540 C C . LEU A 1 72 ? -4.883 17.010 -42.571 1.00 87.88 72 LEU A C 1
ATOM 542 O O . LEU A 1 72 ? -4.028 16.122 -42.540 1.00 87.88 72 LEU A O 1
ATOM 546 N N . SER A 1 73 ? -4.552 18.302 -42.606 1.00 89.00 73 SER A N 1
ATOM 547 C CA . SER A 1 73 ? -3.171 18.764 -42.429 1.00 89.00 73 SER A CA 1
ATOM 548 C C . SER A 1 73 ? -3.055 19.749 -41.273 1.00 89.00 73 SER A C 1
ATOM 550 O O . SER A 1 73 ? -3.710 20.792 -41.261 1.00 89.00 73 SER A O 1
ATOM 552 N N . ILE A 1 74 ? -2.154 19.437 -40.344 1.00 88.19 74 ILE A N 1
ATOM 553 C CA . ILE A 1 74 ? -1.798 20.259 -39.188 1.00 88.19 74 ILE A CA 1
ATOM 554 C C . ILE A 1 74 ? -0.357 20.724 -39.378 1.00 88.19 74 ILE A C 1
ATOM 556 O O . ILE A 1 74 ? 0.523 19.919 -39.677 1.00 88.19 74 ILE A O 1
ATOM 560 N N . SER A 1 75 ? -0.115 22.030 -39.275 1.00 87.00 75 SER A N 1
ATOM 561 C CA . SER A 1 75 ? 1.228 22.615 -39.364 1.00 87.00 75 SER A CA 1
ATOM 562 C C . SER A 1 75 ? 1.446 23.648 -38.259 1.00 87.00 75 SER A C 1
ATOM 564 O O . SER A 1 75 ? 0.748 24.667 -38.238 1.00 87.00 75 SER A O 1
ATOM 566 N N . SER A 1 76 ? 2.414 23.408 -37.376 1.00 84.31 76 SER A N 1
ATOM 567 C CA . SER A 1 76 ? 2.807 24.322 -36.292 1.00 84.31 76 SER A CA 1
ATOM 568 C C . SER A 1 76 ? 4.281 24.170 -35.916 1.00 84.31 76 SER A C 1
ATOM 570 O O . SER A 1 76 ? 4.945 23.249 -36.374 1.00 84.31 76 SER A O 1
ATOM 572 N N . ALA A 1 77 ? 4.823 25.090 -35.113 1.00 83.25 77 ALA A N 1
ATOM 573 C CA . ALA A 1 77 ? 6.134 24.881 -34.494 1.00 83.25 77 ALA A CA 1
ATOM 574 C C . ALA A 1 77 ? 6.006 23.857 -33.354 1.00 83.25 77 ALA A C 1
ATOM 576 O O . ALA A 1 77 ? 6.744 22.877 -33.305 1.00 83.25 77 ALA A O 1
ATOM 577 N N . THR A 1 78 ? 4.987 24.035 -32.512 1.00 82.00 78 THR A N 1
ATOM 578 C CA . THR A 1 78 ? 4.691 23.150 -31.382 1.00 82.00 78 THR A CA 1
ATOM 579 C C . THR A 1 78 ? 3.275 22.600 -31.490 1.00 82.00 78 THR A C 1
ATOM 581 O O . THR A 1 78 ? 2.358 23.324 -31.896 1.00 82.00 78 THR A O 1
ATOM 584 N N . PHE A 1 79 ? 3.077 21.341 -31.112 1.00 85.62 79 PHE A N 1
ATOM 585 C CA . PHE A 1 79 ? 1.757 20.737 -30.926 1.00 85.62 79 PHE A CA 1
ATOM 586 C C . PHE A 1 79 ? 1.658 20.094 -29.539 1.00 85.62 79 PHE A C 1
ATOM 588 O O . PHE A 1 79 ? 2.602 19.434 -29.107 1.00 85.62 79 PHE A O 1
ATOM 595 N N . SER A 1 80 ? 0.543 20.291 -28.840 1.00 81.12 80 SER A N 1
ATOM 596 C CA . SER A 1 80 ? 0.281 19.673 -27.534 1.00 81.12 80 SER A CA 1
ATOM 597 C C . SER A 1 80 ? -1.219 19.555 -27.250 1.00 81.12 80 SER A C 1
ATOM 599 O O . SER A 1 80 ? -2.024 20.248 -27.874 1.00 81.12 80 SER A O 1
ATOM 601 N N . GLY A 1 81 ? -1.574 18.704 -26.288 1.00 69.81 81 GLY A N 1
ATOM 602 C CA . GLY A 1 81 ? -2.936 18.552 -25.766 1.00 69.81 81 GLY A CA 1
ATOM 603 C C . GLY A 1 81 ? -3.415 17.100 -25.726 1.00 69.81 81 GLY A C 1
ATOM 604 O O . GLY A 1 81 ? -2.677 16.192 -26.118 1.00 69.81 81 GLY A O 1
ATOM 605 N N . ASP A 1 82 ? -4.630 16.905 -25.217 1.00 72.12 82 ASP A N 1
ATOM 606 C CA . ASP A 1 82 ? -5.298 15.604 -25.077 1.00 72.12 82 ASP A CA 1
ATOM 607 C C . ASP A 1 82 ? -6.398 15.458 -26.137 1.00 72.12 82 ASP A C 1
ATOM 609 O O . ASP A 1 82 ? -7.476 16.054 -26.045 1.00 72.12 82 ASP A O 1
ATOM 613 N N . VAL A 1 83 ? -6.091 14.746 -27.222 1.00 77.56 83 VAL A N 1
ATOM 614 C CA . VAL A 1 83 ? -6.811 14.896 -28.488 1.00 77.56 83 VAL A CA 1
ATOM 615 C C . VAL A 1 83 ? -6.971 13.611 -29.279 1.00 77.56 83 VAL A C 1
ATOM 617 O O . VAL A 1 83 ? -6.037 12.840 -29.491 1.00 77.56 83 VAL A O 1
ATOM 620 N N . VAL A 1 84 ? -8.164 13.451 -29.845 1.00 82.81 84 VAL A N 1
ATOM 621 C CA . VAL A 1 84 ? -8.497 12.386 -30.787 1.00 82.81 84 VAL A CA 1
ATOM 622 C C . VAL A 1 84 ? -8.801 12.995 -32.152 1.00 82.81 84 VAL A C 1
ATOM 624 O O . VAL A 1 84 ? -9.692 13.827 -32.303 1.00 82.81 84 VAL A O 1
ATOM 627 N N . ILE A 1 85 ? -8.052 12.581 -33.166 1.00 86.56 85 ILE A N 1
ATOM 628 C CA . ILE A 1 85 ? -8.139 13.096 -34.529 1.00 86.56 85 ILE A CA 1
ATOM 629 C C . ILE A 1 85 ? -8.458 11.948 -35.467 1.00 86.56 85 ILE A C 1
ATOM 631 O O . ILE A 1 85 ? -7.667 11.018 -35.618 1.00 86.56 85 ILE A O 1
ATOM 635 N N . VAL A 1 86 ? -9.591 12.056 -36.146 1.00 87.81 86 VAL A N 1
ATOM 636 C CA . VAL A 1 86 ? -10.066 11.070 -37.105 1.00 87.81 86 VAL A CA 1
ATOM 637 C C . VAL A 1 86 ? -10.254 11.720 -38.468 1.00 87.81 86 VAL A C 1
ATOM 639 O O . VAL A 1 86 ? -10.904 12.757 -38.603 1.00 87.81 86 VAL A O 1
ATOM 642 N N . ALA A 1 87 ? -9.685 11.099 -39.494 1.00 89.00 87 ALA A N 1
ATOM 643 C CA . ALA A 1 87 ? -9.878 11.502 -40.876 1.00 89.00 87 ALA A CA 1
ATOM 644 C C . ALA A 1 87 ? -10.270 10.294 -41.723 1.00 89.00 87 ALA A C 1
ATOM 646 O O . ALA A 1 87 ? -9.627 9.243 -41.672 1.00 89.00 87 ALA A O 1
ATOM 647 N N . ASN A 1 88 ? -11.279 10.463 -42.571 1.00 87.56 88 ASN A N 1
ATOM 648 C CA . ASN A 1 88 ? -11.586 9.458 -43.581 1.00 87.56 88 ASN A CA 1
ATOM 649 C C . ASN A 1 88 ? -10.413 9.331 -44.583 1.00 87.56 88 ASN A C 1
ATOM 651 O O . ASN A 1 88 ? -10.067 8.232 -45.019 1.00 87.56 88 ASN A O 1
ATOM 655 N N . GLY A 1 89 ? -9.752 10.454 -44.902 1.00 88.88 89 GLY A N 1
ATOM 656 C CA . GLY A 1 89 ? -8.559 10.550 -45.749 1.00 88.88 89 GLY A CA 1
ATOM 657 C C . GLY A 1 89 ? -7.232 10.604 -44.978 1.00 88.88 89 GLY A C 1
ATOM 658 O O . GLY A 1 89 ? -7.115 10.125 -43.855 1.00 88.88 89 GLY A O 1
ATOM 659 N N . ASP A 1 90 ? -6.197 11.172 -45.602 1.00 94.69 90 ASP A N 1
ATOM 660 C CA . ASP A 1 90 ? -4.844 11.229 -45.025 1.00 94.69 90 ASP A CA 1
ATOM 661 C C . ASP A 1 90 ? -4.764 12.189 -43.821 1.00 94.69 90 ASP A C 1
ATOM 663 O O . ASP A 1 90 ? -5.356 13.265 -43.852 1.00 94.69 90 ASP A O 1
ATOM 667 N N . ILE A 1 91 ? -3.939 11.873 -42.820 1.00 94.62 91 ILE A N 1
ATOM 668 C CA . ILE A 1 91 ? -3.552 12.801 -41.745 1.00 94.62 91 ILE A CA 1
ATOM 669 C C . ILE A 1 91 ? -2.087 13.185 -41.935 1.00 94.62 91 ILE A C 1
ATOM 671 O O . ILE A 1 91 ? -1.213 12.326 -42.020 1.00 94.62 91 ILE A O 1
ATOM 675 N N . THR A 1 92 ? -1.788 14.482 -41.989 1.00 94.25 92 THR A N 1
ATOM 676 C CA . THR A 1 92 ? -0.410 14.992 -42.021 1.00 94.25 92 THR A CA 1
ATOM 677 C C . THR A 1 92 ? -0.167 15.961 -40.874 1.00 94.25 92 THR A C 1
ATOM 679 O O . THR A 1 92 ? -0.738 17.051 -40.857 1.00 94.25 92 THR A O 1
ATOM 682 N N . LEU A 1 93 ? 0.732 15.597 -39.964 1.00 92.06 93 LEU A N 1
ATOM 683 C CA . LEU A 1 93 ? 1.198 16.433 -38.863 1.00 92.06 93 LEU A CA 1
ATOM 684 C C . LEU A 1 93 ? 2.607 16.951 -39.185 1.00 92.06 93 LEU A C 1
ATOM 686 O O . LEU A 1 93 ? 3.541 16.164 -39.292 1.00 92.06 93 LEU A O 1
ATOM 690 N N . ASN A 1 94 ? 2.759 18.263 -39.377 1.00 90.62 94 ASN A N 1
ATOM 691 C CA . ASN A 1 94 ? 4.044 18.936 -39.589 1.00 90.62 94 ASN A CA 1
ATOM 692 C C . ASN A 1 94 ? 4.359 19.814 -38.375 1.00 90.62 94 ASN A C 1
ATOM 694 O O . ASN A 1 94 ? 3.794 20.899 -38.245 1.00 90.62 94 ASN A O 1
ATOM 698 N N . VAL A 1 95 ? 5.242 19.347 -37.500 1.00 87.81 95 VAL A N 1
ATOM 699 C CA . VAL A 1 95 ? 5.546 19.992 -36.214 1.00 87.81 95 VAL A CA 1
ATOM 700 C C . VAL A 1 95 ? 7.047 20.018 -35.979 1.00 87.81 95 VAL A C 1
ATOM 702 O O . VAL A 1 95 ? 7.714 19.062 -36.336 1.00 87.81 95 VAL A O 1
ATOM 705 N N . ASP A 1 96 ? 7.620 21.059 -35.377 1.00 84.19 96 ASP A N 1
ATOM 706 C CA . ASP A 1 96 ? 9.034 20.988 -34.976 1.00 84.19 96 ASP A CA 1
ATOM 707 C C . ASP A 1 96 ? 9.185 20.111 -33.720 1.00 84.19 96 ASP A C 1
ATOM 709 O O . ASP A 1 96 ? 10.083 19.256 -33.670 1.00 84.19 96 ASP A O 1
ATOM 713 N N . THR A 1 97 ? 8.258 20.279 -32.764 1.00 81.25 97 THR A N 1
ATOM 714 C CA . THR A 1 97 ? 8.201 19.561 -31.482 1.00 81.25 97 THR A CA 1
ATOM 715 C C . THR A 1 97 ? 6.765 19.228 -31.061 1.00 81.25 97 THR A C 1
ATOM 717 O O . THR A 1 97 ? 5.842 20.009 -31.296 1.00 81.25 97 THR A O 1
ATOM 720 N N . ILE A 1 98 ? 6.580 18.077 -30.407 1.00 81.56 98 ILE A N 1
ATOM 721 C CA . ILE A 1 98 ? 5.370 17.764 -29.629 1.00 81.56 98 ILE A CA 1
ATOM 722 C C . ILE A 1 98 ? 5.730 17.852 -28.145 1.00 81.56 98 ILE A C 1
ATOM 724 O O . ILE A 1 98 ? 6.756 17.306 -27.745 1.00 81.56 98 ILE A O 1
ATOM 728 N N . ILE A 1 99 ? 4.924 18.568 -27.357 1.00 70.31 99 ILE A N 1
ATOM 729 C CA . ILE A 1 99 ? 5.085 18.659 -25.897 1.00 70.31 99 ILE A CA 1
ATOM 730 C C . ILE A 1 99 ? 4.053 17.735 -25.246 1.00 70.31 99 ILE A C 1
ATOM 732 O O . ILE A 1 99 ? 2.854 17.855 -25.507 1.00 70.31 99 ILE A O 1
ATOM 736 N N . ASN A 1 100 ? 4.540 16.806 -24.427 1.00 62.88 100 ASN A N 1
ATOM 737 C CA . ASN A 1 100 ? 3.768 15.722 -23.831 1.00 62.88 100 ASN A CA 1
ATOM 738 C C . ASN A 1 100 ? 2.945 16.199 -22.618 1.00 62.88 100 ASN A C 1
ATOM 740 O O . ASN A 1 100 ? 3.443 16.185 -21.498 1.00 62.88 100 ASN A O 1
ATOM 744 N N . ASN A 1 101 ? 1.695 16.611 -22.857 1.00 61.19 101 ASN A N 1
ATOM 745 C CA . ASN A 1 101 ? 0.761 17.071 -21.817 1.00 61.19 101 ASN A CA 1
ATOM 746 C C . ASN A 1 101 ? -0.600 16.330 -21.843 1.00 61.19 101 ASN A C 1
ATOM 748 O O . ASN A 1 101 ? -1.535 16.776 -21.185 1.00 61.19 101 ASN A O 1
ATOM 752 N N . GLY A 1 102 ? -0.749 15.260 -22.636 1.00 66.00 102 GLY A N 1
ATOM 753 C CA . GLY A 1 102 ? -2.025 14.560 -22.855 1.00 66.00 102 GLY A CA 1
ATOM 754 C C . GLY A 1 102 ? -1.897 13.379 -23.826 1.00 66.00 102 GLY A C 1
ATOM 755 O O . GLY A 1 102 ? -0.823 13.170 -24.403 1.00 66.00 102 GLY A O 1
ATOM 756 N N . ARG A 1 103 ? -2.969 12.593 -24.009 1.00 78.25 103 ARG A N 1
ATOM 757 C CA . ARG A 1 103 ? -2.983 11.450 -24.938 1.00 78.25 103 ARG A CA 1
ATOM 758 C C . ARG A 1 103 ? -3.402 11.902 -26.338 1.00 78.25 103 ARG A C 1
ATOM 760 O O . ARG A 1 103 ? -4.369 12.624 -26.529 1.00 78.25 103 ARG A O 1
ATOM 767 N N . ILE A 1 104 ? -2.675 11.458 -27.357 1.00 85.00 104 ILE A N 1
ATOM 768 C CA . ILE A 1 104 ? -2.925 11.796 -28.760 1.00 85.00 104 ILE A CA 1
ATOM 769 C C . ILE A 1 104 ? -3.318 10.527 -29.511 1.00 85.00 104 ILE A C 1
ATOM 771 O O . ILE A 1 104 ? -2.533 9.584 -29.605 1.00 85.00 104 ILE A O 1
ATOM 775 N N . LEU A 1 105 ? -4.508 10.522 -30.111 1.00 87.69 105 LEU A N 1
ATOM 776 C CA . LEU A 1 105 ? -4.962 9.472 -31.020 1.00 87.69 105 LEU A CA 1
ATOM 777 C C . LEU A 1 105 ? -5.085 10.030 -32.439 1.00 87.69 105 LEU A C 1
ATOM 779 O O . LEU A 1 105 ? -5.860 10.949 -32.687 1.00 87.69 105 LEU A O 1
ATOM 783 N N . LEU A 1 106 ? -4.346 9.456 -33.387 1.00 91.50 106 LEU A N 1
ATOM 784 C CA . LEU A 1 106 ? -4.469 9.752 -34.815 1.00 91.50 106 LEU A CA 1
ATOM 785 C C . LEU A 1 106 ? -5.043 8.532 -35.535 1.00 91.50 106 LEU A C 1
ATOM 787 O O . LEU A 1 106 ? -4.384 7.496 -35.591 1.00 91.50 106 LEU A O 1
ATOM 791 N N . TYR A 1 107 ? -6.236 8.652 -36.112 1.00 92.94 107 TYR A N 1
ATOM 792 C CA . TYR A 1 107 ? -6.895 7.570 -36.840 1.00 92.94 107 TYR A CA 1
ATOM 793 C C . TYR A 1 107 ? -7.248 7.974 -38.272 1.00 92.94 107 TYR A C 1
ATOM 795 O O . TYR A 1 107 ? -8.024 8.897 -38.504 1.00 92.94 107 TYR A O 1
ATOM 803 N N . SER A 1 108 ? -6.696 7.251 -39.246 1.00 93.94 108 SER A N 1
ATOM 804 C CA . SER A 1 108 ? -7.090 7.369 -40.649 1.00 93.94 108 SER A CA 1
ATOM 805 C C . SER A 1 108 ? -7.881 6.138 -41.091 1.00 93.94 108 SER A C 1
ATOM 807 O O . SER A 1 108 ? -7.354 5.023 -41.074 1.00 93.94 108 SER A O 1
ATOM 809 N N . GLU A 1 109 ? -9.141 6.327 -41.495 1.00 90.12 109 GLU A N 1
ATOM 810 C CA . GLU A 1 109 ? -10.028 5.216 -41.875 1.00 90.12 109 GLU A CA 1
ATOM 811 C C . GLU A 1 109 ? -9.558 4.532 -43.171 1.00 90.12 109 GLU A C 1
ATOM 813 O O . GLU A 1 109 ? -9.493 3.298 -43.257 1.00 90.12 109 GLU A O 1
ATOM 818 N N . THR A 1 110 ? -9.215 5.337 -44.186 1.00 89.88 110 THR A N 1
ATOM 819 C CA . THR A 1 110 ? -8.841 4.854 -45.530 1.00 89.88 110 THR A CA 1
ATOM 820 C C . THR A 1 110 ? -7.528 5.424 -46.069 1.00 89.88 110 THR A C 1
ATOM 822 O O . THR A 1 110 ? -7.072 5.004 -47.136 1.00 89.88 110 THR A O 1
ATOM 825 N N . GLY A 1 111 ? -6.924 6.382 -45.365 1.00 91.12 111 GLY A N 1
ATOM 826 C CA . GLY A 1 111 ? -5.744 7.121 -45.801 1.00 91.12 111 GLY A CA 1
ATOM 827 C C . GLY A 1 111 ? -4.466 6.757 -45.047 1.00 91.12 111 GLY A C 1
ATOM 828 O O . GLY A 1 111 ? -4.385 5.797 -44.285 1.00 91.12 111 GLY A O 1
ATOM 829 N N . ASN A 1 112 ? -3.427 7.543 -45.302 1.00 94.38 112 ASN A N 1
ATOM 830 C CA . ASN A 1 112 ? -2.116 7.421 -44.678 1.00 94.38 112 ASN A CA 1
ATOM 831 C C . ASN A 1 112 ? -1.973 8.422 -43.535 1.00 94.38 112 ASN A C 1
ATOM 833 O O . ASN A 1 112 ? -2.542 9.512 -43.579 1.00 94.38 112 ASN A O 1
ATOM 837 N N . ILE A 1 113 ? -1.118 8.108 -42.567 1.00 96.31 113 ILE A N 1
ATOM 838 C CA . ILE A 1 113 ? -0.721 9.062 -41.530 1.00 96.31 113 ILE A CA 1
ATOM 839 C C . ILE A 1 113 ? 0.747 9.415 -41.733 1.00 96.31 113 ILE A C 1
ATOM 841 O O . ILE A 1 113 ? 1.599 8.537 -41.844 1.00 96.31 113 ILE A O 1
ATOM 845 N N . THR A 1 114 ? 1.056 10.706 -41.797 1.00 95.31 114 THR A N 1
ATOM 846 C CA . THR A 1 114 ? 2.426 11.217 -41.878 1.00 95.31 114 THR A CA 1
ATOM 847 C C . THR A 1 114 ? 2.702 12.147 -40.708 1.00 95.31 114 THR A C 1
ATOM 849 O O . THR A 1 114 ? 2.017 13.155 -40.557 1.00 95.31 114 THR A O 1
ATOM 852 N N . VAL A 1 115 ? 3.734 11.846 -39.920 1.00 93.50 115 VAL A N 1
ATOM 853 C CA . VAL A 1 115 ? 4.222 12.712 -38.839 1.00 93.50 115 VAL A CA 1
ATOM 854 C C . VAL A 1 115 ? 5.619 13.192 -39.202 1.00 93.50 115 VAL A C 1
ATOM 856 O O . VAL A 1 115 ? 6.546 12.392 -39.312 1.00 93.50 115 VAL A O 1
ATOM 859 N N . ASN A 1 116 ? 5.763 14.496 -39.417 1.00 90.88 116 ASN A N 1
ATOM 860 C CA . ASN A 1 116 ? 7.021 15.161 -39.726 1.00 90.88 116 ASN A CA 1
ATOM 861 C C . ASN A 1 116 ? 7.439 16.038 -38.546 1.00 90.88 116 ASN A C 1
ATOM 863 O O . ASN A 1 116 ? 6.633 16.854 -38.100 1.00 90.88 116 ASN A O 1
ATOM 867 N N . GLY A 1 117 ? 8.699 15.935 -38.117 1.00 86.38 117 GLY A N 1
ATOM 868 C CA . GLY A 1 117 ? 9.272 16.888 -37.174 1.00 86.38 117 GLY A CA 1
ATOM 869 C C . GLY A 1 117 ? 10.766 16.794 -36.925 1.00 86.38 117 GLY A C 1
ATOM 870 O O . GLY A 1 117 ? 11.492 16.171 -37.696 1.00 86.38 117 GLY A O 1
ATOM 871 N N . THR A 1 118 ? 11.247 17.467 -35.878 1.00 83.12 118 THR A N 1
ATOM 872 C CA . THR A 1 118 ? 12.666 17.421 -35.484 1.00 83.12 118 THR A CA 1
ATOM 873 C C . THR A 1 118 ? 12.854 16.524 -34.264 1.00 83.12 118 THR A C 1
ATOM 875 O O . THR A 1 118 ? 13.582 15.535 -34.360 1.00 83.12 118 THR A O 1
ATOM 878 N N . GLN A 1 119 ? 12.166 16.837 -33.163 1.00 80.50 119 GLN A N 1
ATOM 879 C CA . GLN A 1 119 ? 12.122 16.043 -31.930 1.00 80.50 119 GLN A CA 1
ATOM 880 C C . GLN A 1 119 ? 10.660 15.792 -31.579 1.00 80.50 119 GLN A C 1
ATOM 882 O O . GLN A 1 119 ? 9.946 16.723 -31.215 1.00 80.50 119 GLN A O 1
ATOM 887 N N . VAL A 1 120 ? 10.199 14.558 -31.750 1.00 83.50 120 VAL A N 1
ATOM 888 C CA . VAL A 1 120 ? 8.784 14.212 -31.582 1.00 83.50 120 VAL A CA 1
ATOM 889 C C . VAL A 1 120 ? 8.644 13.221 -30.440 1.00 83.50 120 VAL A C 1
ATOM 891 O O . VAL A 1 120 ? 9.146 12.106 -30.539 1.00 83.50 120 VAL A O 1
ATOM 894 N N . GLU A 1 121 ? 7.930 13.619 -29.392 1.00 86.06 121 GLU A N 1
ATOM 895 C CA . GLU A 1 121 ? 7.477 12.732 -28.325 1.00 86.06 121 GLU A CA 1
ATOM 896 C C . GLU A 1 121 ? 5.948 12.733 -28.303 1.00 86.06 121 GLU A C 1
ATOM 898 O O . GLU A 1 121 ? 5.327 13.748 -28.000 1.00 86.06 121 GLU A O 1
ATOM 903 N N . LEU A 1 122 ? 5.343 11.617 -28.704 1.00 86.38 122 LEU A N 1
ATOM 904 C CA . LEU A 1 122 ? 3.893 11.454 -28.781 1.00 86.38 122 LEU A CA 1
ATOM 905 C C . LEU A 1 122 ? 3.471 10.373 -27.795 1.00 86.38 122 LEU A C 1
ATOM 907 O O . LEU A 1 122 ? 3.944 9.244 -27.898 1.00 86.38 122 LEU A O 1
ATOM 911 N N . SER A 1 123 ? 2.554 10.700 -26.892 1.00 84.88 123 SER A N 1
ATOM 912 C CA . SER A 1 123 ? 1.920 9.722 -26.006 1.00 84.88 123 SER A CA 1
ATOM 913 C C . SER A 1 123 ? 0.550 9.358 -26.561 1.00 84.88 123 SER A C 1
ATOM 915 O O . SER A 1 123 ? -0.256 10.255 -26.789 1.00 84.88 123 SER A O 1
ATOM 917 N N . GLY A 1 124 ? 0.283 8.079 -26.827 1.00 82.88 124 GLY A N 1
ATOM 918 C CA . GLY A 1 124 ? -0.986 7.607 -27.392 1.00 82.88 124 GLY A CA 1
ATOM 919 C C . GLY A 1 124 ? -0.853 6.797 -28.687 1.00 82.88 124 GLY A C 1
ATOM 920 O O . GLY A 1 124 ? 0.161 6.149 -28.945 1.00 82.88 124 GLY A O 1
ATOM 921 N N . VAL A 1 125 ? -1.915 6.774 -29.498 1.00 87.25 125 VAL A N 1
ATOM 922 C CA . VAL A 1 125 ? -2.095 5.766 -30.556 1.00 87.25 125 VAL A CA 1
ATOM 923 C C . VAL A 1 125 ? -2.113 6.374 -31.956 1.00 87.25 125 VAL A C 1
ATOM 925 O O . VAL A 1 125 ? -2.865 7.297 -32.253 1.00 87.25 125 VAL A O 1
ATOM 928 N N . VAL A 1 126 ? -1.336 5.792 -32.871 1.00 91.56 126 VAL A N 1
ATOM 929 C CA . VAL A 1 126 ? -1.367 6.119 -34.304 1.00 91.56 126 VAL A CA 1
ATOM 930 C C . VAL A 1 126 ? -1.891 4.907 -35.074 1.00 91.56 126 VAL A C 1
ATOM 932 O O . VAL A 1 126 ? -1.229 3.870 -35.143 1.00 91.56 126 VAL A O 1
ATOM 935 N N . TYR A 1 127 ? -3.084 5.030 -35.652 1.00 93.00 127 TYR A N 1
ATOM 936 C CA . TYR A 1 127 ? -3.857 3.926 -36.217 1.00 93.00 127 TYR A CA 1
ATOM 937 C C . TYR A 1 127 ? -4.255 4.195 -37.678 1.00 93.00 127 TYR A C 1
ATOM 939 O O . TYR A 1 127 ? -5.003 5.118 -37.983 1.00 93.00 127 TYR A O 1
ATOM 947 N N . ALA A 1 128 ? -3.754 3.387 -38.611 1.00 92.25 128 ALA A N 1
ATOM 948 C CA . ALA A 1 128 ? -4.088 3.452 -40.037 1.00 92.25 128 ALA A CA 1
ATOM 949 C C . ALA A 1 128 ? -4.272 2.031 -40.605 1.00 92.25 128 ALA A C 1
ATOM 951 O O . ALA A 1 128 ? -3.412 1.541 -41.345 1.00 92.25 128 ALA A O 1
ATOM 952 N N . PRO A 1 129 ? -5.372 1.335 -40.265 1.00 85.62 129 PRO A N 1
ATOM 953 C CA . PRO A 1 129 ? -5.550 -0.095 -40.545 1.00 85.62 129 PRO A CA 1
ATOM 954 C C . PRO A 1 129 ? -5.518 -0.452 -42.035 1.00 85.62 129 PRO A C 1
ATOM 956 O O . PRO A 1 129 ? -5.220 -1.588 -42.382 1.00 85.62 129 PRO A O 1
ATOM 959 N N . ASN A 1 130 ? -5.811 0.510 -42.914 1.00 86.06 130 ASN A N 1
ATOM 960 C CA . ASN A 1 130 ? -5.838 0.329 -44.368 1.00 86.06 130 ASN A CA 1
ATOM 961 C C . ASN A 1 130 ? -4.781 1.172 -45.102 1.00 86.06 130 ASN A C 1
ATOM 963 O O . ASN A 1 130 ? -4.850 1.315 -46.325 1.00 86.06 130 ASN A O 1
ATOM 967 N N . GLY A 1 131 ? -3.842 1.779 -44.372 1.00 85.62 131 GLY A N 1
ATOM 968 C CA . GLY A 1 131 ? -2.926 2.772 -44.921 1.00 85.62 131 GLY A CA 1
ATOM 969 C C . GLY A 1 131 ? -1.507 2.676 -44.386 1.00 85.62 131 GLY A C 1
ATOM 970 O O . GLY A 1 131 ? -1.164 1.829 -43.558 1.00 85.62 131 GLY A O 1
ATOM 971 N N . ARG A 1 132 ? -0.650 3.566 -44.892 1.00 84.88 132 ARG A N 1
ATOM 972 C CA . ARG A 1 132 ? 0.741 3.678 -44.457 1.00 84.88 132 ARG A CA 1
ATOM 973 C C . ARG A 1 132 ? 0.874 4.695 -43.328 1.00 84.88 132 ARG A C 1
ATOM 975 O O . ARG A 1 132 ? 0.469 5.843 -43.489 1.00 84.88 132 ARG A O 1
ATOM 982 N N . ILE A 1 133 ? 1.573 4.330 -42.259 1.00 92.75 133 ILE A N 1
ATOM 983 C CA . ILE A 1 133 ? 2.129 5.286 -41.296 1.00 92.75 133 ILE A CA 1
ATOM 984 C C . ILE A 1 133 ? 3.568 5.623 -41.697 1.00 92.75 133 ILE A C 1
ATOM 986 O O . ILE A 1 133 ? 4.407 4.735 -41.860 1.00 92.75 133 ILE A O 1
ATOM 990 N N . THR A 1 134 ? 3.850 6.914 -41.879 1.00 91.06 134 THR A N 1
ATOM 991 C CA . THR A 1 134 ? 5.177 7.454 -42.201 1.00 91.06 134 THR A CA 1
ATOM 992 C C . THR A 1 134 ? 5.636 8.402 -41.101 1.00 91.06 134 THR A C 1
ATOM 994 O O . THR A 1 134 ? 5.029 9.446 -40.876 1.00 91.06 134 THR A O 1
ATOM 997 N N . LEU A 1 135 ? 6.733 8.055 -40.442 1.00 90.38 135 LEU A N 1
ATOM 998 C CA . LEU A 1 135 ? 7.317 8.812 -39.343 1.00 90.38 135 LEU A CA 1
ATOM 999 C C . LEU A 1 135 ? 8.656 9.418 -39.790 1.00 90.38 135 LEU A C 1
ATOM 1001 O O . LEU A 1 135 ? 9.602 8.694 -40.099 1.00 90.38 135 LEU A O 1
ATOM 1005 N N . ASN A 1 136 ? 8.742 10.744 -39.846 1.00 88.25 136 ASN A N 1
ATOM 1006 C CA . ASN A 1 136 ? 9.911 11.479 -40.328 1.00 88.25 136 ASN A CA 1
ATOM 1007 C C . ASN A 1 136 ? 10.384 12.477 -39.262 1.00 88.25 136 ASN A C 1
ATOM 1009 O O . ASN A 1 136 ? 9.907 13.609 -39.227 1.00 88.25 136 ASN A O 1
ATOM 1013 N N . ALA A 1 137 ? 11.334 12.088 -38.413 1.00 84.19 137 ALA A N 1
ATOM 1014 C CA . ALA A 1 137 ? 11.964 13.011 -37.465 1.00 84.19 137 ALA A CA 1
ATOM 1015 C C . ALA A 1 137 ? 13.423 12.648 -37.195 1.00 84.19 137 ALA A C 1
ATOM 1017 O O . ALA A 1 137 ? 13.848 11.548 -37.524 1.00 84.19 137 ALA A O 1
ATOM 1018 N N . TYR A 1 138 ? 14.214 13.566 -36.632 1.00 75.06 138 TYR A N 1
ATOM 1019 C CA . TYR A 1 138 ? 15.585 13.230 -36.239 1.00 75.06 138 TYR A CA 1
ATOM 1020 C C . TYR A 1 138 ? 15.561 12.251 -35.058 1.00 75.06 138 TYR A C 1
ATOM 1022 O O . TYR A 1 138 ? 16.120 11.160 -35.181 1.00 75.06 138 TYR A O 1
ATOM 1030 N N . ASP A 1 139 ? 14.818 12.596 -34.004 1.00 79.06 139 ASP A N 1
ATOM 1031 C CA . ASP A 1 139 ? 14.534 11.728 -32.859 1.00 79.06 139 ASP A CA 1
ATOM 1032 C C . ASP A 1 139 ? 13.016 11.622 -32.662 1.00 79.06 139 ASP A C 1
ATOM 1034 O O . ASP A 1 139 ? 12.314 12.637 -32.622 1.00 79.06 139 ASP A O 1
ATOM 1038 N N . MET A 1 140 ? 12.510 10.392 -32.565 1.00 85.19 140 MET A N 1
ATOM 1039 C CA . MET A 1 140 ? 11.096 10.112 -32.346 1.00 85.19 140 MET A CA 1
ATOM 1040 C C . MET A 1 140 ? 10.885 9.088 -31.232 1.00 85.19 140 MET A C 1
ATOM 1042 O O . MET A 1 140 ? 11.415 7.977 -31.295 1.00 85.19 140 MET A O 1
ATOM 1046 N N . THR A 1 141 ? 10.039 9.446 -30.274 1.00 84.81 141 THR A N 1
ATOM 1047 C CA . THR A 1 141 ? 9.521 8.572 -29.223 1.00 84.81 141 THR A CA 1
ATOM 1048 C C . THR A 1 141 ? 7.999 8.531 -29.323 1.00 84.81 141 THR A C 1
ATOM 1050 O O . THR A 1 141 ? 7.348 9.572 -29.336 1.00 84.81 141 THR A O 1
ATOM 1053 N N . ILE A 1 142 ? 7.430 7.331 -29.405 1.00 85.12 142 ILE A N 1
ATOM 1054 C CA . ILE A 1 142 ? 5.997 7.087 -29.247 1.00 85.12 142 ILE A CA 1
ATOM 1055 C C . ILE A 1 142 ? 5.812 6.323 -27.932 1.00 85.12 142 ILE A C 1
ATOM 1057 O O . ILE A 1 142 ? 6.206 5.160 -27.850 1.00 85.12 142 ILE A O 1
ATOM 1061 N N . ASN A 1 143 ? 5.248 6.969 -26.916 1.00 80.75 143 ASN A N 1
ATOM 1062 C CA . ASN A 1 143 ? 4.775 6.322 -25.691 1.00 80.75 143 ASN A CA 1
ATOM 1063 C C . ASN A 1 143 ? 3.335 5.852 -25.951 1.00 80.75 143 ASN A C 1
ATOM 1065 O O . ASN A 1 143 ? 2.368 6.505 -25.569 1.00 80.75 143 ASN A O 1
ATOM 1069 N N . GLY A 1 144 ? 3.210 4.797 -26.750 1.00 79.31 144 GLY A N 1
ATOM 1070 C CA . GLY A 1 144 ? 1.951 4.144 -27.057 1.00 79.31 144 GLY A CA 1
ATOM 1071 C C . GLY A 1 144 ? 2.063 3.192 -28.249 1.00 79.31 144 GLY A C 1
ATOM 1072 O O . GLY A 1 144 ? 3.116 2.599 -28.519 1.00 79.31 144 GLY A O 1
ATOM 1073 N N . ARG A 1 145 ? 0.974 3.041 -29.014 1.00 84.69 145 ARG A N 1
ATOM 1074 C CA . ARG A 1 145 ? 0.854 2.016 -30.070 1.00 84.69 145 ARG A CA 1
ATOM 1075 C C . ARG A 1 145 ? 0.833 2.610 -31.477 1.00 84.69 145 ARG A C 1
ATOM 1077 O O . ARG A 1 145 ? 0.182 3.612 -31.753 1.00 84.69 145 ARG A O 1
ATOM 1084 N N . VAL A 1 146 ? 1.509 1.933 -32.408 1.00 86.44 146 VAL A N 1
ATOM 1085 C CA . VAL A 1 146 ? 1.474 2.241 -33.847 1.00 86.44 146 VAL A CA 1
ATOM 1086 C C . VAL A 1 146 ? 0.956 1.023 -34.599 1.00 86.44 146 VAL A C 1
ATOM 1088 O O . VAL A 1 146 ? 1.583 -0.036 -34.574 1.00 86.44 146 VAL A O 1
ATOM 1091 N N . VAL A 1 147 ? -0.180 1.169 -35.278 1.00 84.88 147 VAL A N 1
ATOM 1092 C CA . VAL A 1 147 ? -0.870 0.066 -35.960 1.00 84.88 147 VAL A CA 1
ATOM 1093 C C . VAL A 1 147 ? -1.232 0.493 -37.381 1.00 84.88 147 VAL A C 1
ATOM 1095 O O . VAL A 1 147 ? -1.977 1.450 -37.575 1.00 84.88 147 VAL A O 1
ATOM 1098 N N . ALA A 1 148 ? -0.689 -0.200 -38.385 1.00 84.25 148 ALA A N 1
ATOM 1099 C CA . ALA A 1 148 ? -0.871 0.143 -39.796 1.00 84.25 148 ALA A CA 1
ATOM 1100 C C . ALA A 1 148 ? -0.754 -1.059 -40.733 1.00 84.25 148 ALA A C 1
ATOM 1102 O O . ALA A 1 148 ? -0.074 -2.031 -40.400 1.00 84.25 148 ALA A O 1
ATOM 1103 N N . ASP A 1 149 ? -1.321 -0.940 -41.938 1.00 78.06 149 ASP A N 1
ATOM 1104 C CA . ASP A 1 149 ? -1.058 -1.882 -43.039 1.00 78.06 149 ASP A CA 1
ATOM 1105 C C . ASP A 1 149 ? 0.408 -1.793 -43.501 1.00 78.06 149 ASP A C 1
ATOM 1107 O O . ASP A 1 149 ? 1.080 -2.801 -43.732 1.00 78.06 149 ASP A O 1
ATOM 1111 N N . GLU A 1 150 ? 0.956 -0.574 -43.561 1.00 76.31 150 GLU A N 1
ATOM 1112 C CA . GLU A 1 150 ? 2.361 -0.355 -43.892 1.00 76.31 150 GLU A CA 1
ATOM 1113 C C . GLU A 1 150 ? 3.028 0.675 -42.974 1.00 76.31 150 GLU A C 1
ATOM 1115 O O . GLU A 1 150 ? 2.447 1.696 -42.622 1.00 76.31 150 GLU A O 1
ATOM 1120 N N . PHE A 1 151 ? 4.292 0.447 -42.617 1.00 81.62 151 PHE A N 1
ATOM 1121 C CA . PHE A 1 151 ? 5.047 1.331 -41.734 1.00 81.62 151 PHE A CA 1
ATOM 1122 C C . PHE A 1 151 ? 6.364 1.773 -42.378 1.00 81.62 151 PHE A C 1
ATOM 1124 O O . PHE A 1 151 ? 7.118 0.963 -42.924 1.00 81.62 151 PHE A O 1
ATOM 1131 N N . SER A 1 152 ? 6.660 3.070 -42.311 1.00 79.12 152 SER A N 1
ATOM 1132 C CA . SER A 1 152 ? 7.917 3.655 -42.771 1.00 79.12 152 SER A CA 1
ATOM 1133 C C . SER A 1 152 ? 8.441 4.661 -41.755 1.00 79.12 152 SER A C 1
ATOM 1135 O O . SER A 1 152 ? 7.694 5.499 -41.262 1.00 79.12 152 SER A O 1
ATOM 1137 N N . TYR A 1 153 ? 9.741 4.595 -41.476 1.00 82.94 153 TYR A N 1
ATOM 1138 C CA . TYR A 1 153 ? 10.430 5.552 -40.620 1.00 82.94 153 TYR A CA 1
ATOM 1139 C C . TYR A 1 153 ? 11.696 6.073 -41.306 1.00 82.94 153 TYR A C 1
ATOM 1141 O O . TYR A 1 153 ? 12.477 5.294 -41.865 1.00 82.94 153 TYR A O 1
ATOM 1149 N N . SER A 1 154 ? 11.904 7.387 -41.239 1.00 76.88 154 SER A N 1
ATOM 1150 C CA . SER A 1 154 ? 13.084 8.080 -41.751 1.00 76.88 154 SER A CA 1
ATOM 1151 C C . SER A 1 154 ? 13.626 9.041 -40.693 1.00 76.88 154 SER A C 1
ATOM 1153 O O . SER A 1 154 ? 13.091 10.134 -40.514 1.00 76.88 154 SER A O 1
ATOM 1155 N N . GLY A 1 155 ? 14.723 8.653 -40.037 1.00 72.25 155 GLY A N 1
ATOM 1156 C CA . GLY A 1 155 ? 15.313 9.415 -38.939 1.00 72.25 155 GLY A CA 1
ATOM 1157 C C . GLY A 1 155 ? 16.525 8.755 -38.284 1.00 72.25 155 GLY A C 1
ATOM 1158 O O . GLY A 1 155 ? 17.024 7.741 -38.783 1.00 72.25 155 GLY A O 1
ATOM 1159 N N . SER A 1 156 ? 17.011 9.327 -37.177 1.00 72.38 156 SER A N 1
ATOM 1160 C CA . SER A 1 156 ? 18.164 8.805 -36.425 1.00 72.38 156 SER A CA 1
ATOM 1161 C C . SER A 1 156 ? 17.740 7.789 -35.364 1.00 72.38 156 SER A C 1
ATOM 1163 O O . SER A 1 156 ? 18.301 6.694 -35.330 1.00 72.38 156 SER A O 1
ATOM 1165 N N . ILE A 1 157 ? 16.737 8.116 -34.537 1.00 69.81 157 ILE A N 1
ATOM 1166 C CA . ILE A 1 157 ? 16.281 7.273 -33.416 1.00 69.81 157 ILE A CA 1
ATOM 1167 C C . ILE A 1 157 ? 14.757 7.149 -33.420 1.00 69.81 157 ILE A C 1
ATOM 1169 O O . ILE A 1 157 ? 14.067 8.159 -33.387 1.00 69.81 157 ILE A O 1
ATOM 1173 N N . LEU A 1 158 ? 14.247 5.915 -33.427 1.00 79.12 158 LEU A N 1
ATOM 1174 C CA . LEU A 1 158 ? 12.834 5.611 -33.189 1.00 79.12 158 LEU A CA 1
ATOM 1175 C C . LEU A 1 158 ? 12.711 4.748 -31.928 1.00 79.12 158 LEU A C 1
ATOM 1177 O O . LEU A 1 158 ? 13.275 3.651 -31.885 1.00 79.12 158 LEU A O 1
ATOM 1181 N N . LYS A 1 159 ? 11.956 5.225 -30.936 1.00 76.31 159 LYS A N 1
ATOM 1182 C CA . LYS A 1 159 ? 11.535 4.481 -29.742 1.00 76.31 159 LYS A CA 1
ATOM 1183 C C . LYS A 1 159 ? 10.009 4.358 -29.767 1.00 76.31 159 LYS A C 1
ATOM 1185 O O . LYS A 1 159 ? 9.329 5.354 -29.966 1.00 76.31 159 LYS A O 1
ATOM 1190 N N . ILE A 1 160 ? 9.481 3.150 -29.599 1.00 80.25 160 ILE A N 1
ATOM 1191 C CA . ILE A 1 160 ? 8.044 2.902 -29.415 1.00 80.25 160 ILE A CA 1
ATOM 1192 C C . ILE A 1 160 ? 7.913 2.073 -28.138 1.00 80.25 160 ILE A C 1
ATOM 1194 O O . ILE A 1 160 ? 8.565 1.032 -28.034 1.00 80.25 160 ILE A O 1
ATOM 1198 N N . ILE A 1 161 ? 7.141 2.563 -27.174 1.00 76.94 161 ILE A N 1
ATOM 1199 C CA . ILE A 1 161 ? 6.903 1.953 -25.861 1.00 76.94 161 ILE A CA 1
ATOM 1200 C C . ILE A 1 161 ? 5.392 1.802 -25.740 1.00 76.94 161 ILE A C 1
ATOM 1202 O O . ILE A 1 161 ? 4.712 2.814 -25.687 1.00 76.94 161 ILE A O 1
ATOM 1206 N N . ALA A 1 162 ? 4.878 0.577 -25.774 1.00 71.06 162 ALA A N 1
ATOM 1207 C CA . ALA A 1 162 ? 3.444 0.321 -25.658 1.00 71.06 162 ALA A CA 1
ATOM 1208 C C . ALA A 1 162 ? 3.095 -0.101 -24.228 1.00 71.06 162 ALA A C 1
ATOM 1210 O O . ALA A 1 162 ? 3.883 -0.819 -23.613 1.00 71.06 162 ALA A O 1
ATOM 1211 N N . ASP A 1 163 ? 1.907 0.286 -23.776 1.00 63.56 163 ASP A N 1
ATOM 1212 C CA . ASP A 1 163 ? 1.326 -0.018 -22.466 1.00 63.56 163 ASP A CA 1
ATOM 1213 C C . ASP A 1 163 ? -0.077 -0.643 -22.649 1.00 63.56 163 ASP A C 1
ATOM 1215 O O . ASP A 1 163 ? -0.699 -0.498 -23.711 1.00 63.56 163 ASP A O 1
ATOM 1219 N N . GLU A 1 164 ? -0.588 -1.403 -21.679 1.00 63.03 164 GLU A N 1
ATOM 1220 C CA . GLU A 1 164 ? -1.965 -1.928 -21.725 1.00 63.03 164 GLU A CA 1
ATOM 1221 C C . GLU A 1 164 ? -3.008 -0.817 -21.554 1.00 63.03 164 GLU A C 1
ATOM 1223 O O . GLU A 1 164 ? -4.034 -0.837 -22.236 1.00 63.03 164 GLU A O 1
ATOM 1228 N N . ALA A 1 165 ? -2.701 0.237 -20.797 1.00 61.72 165 ALA A N 1
ATOM 1229 C CA . ALA A 1 165 ? -3.545 1.416 -20.654 1.00 61.72 165 ALA A CA 1
ATOM 1230 C C . ALA A 1 165 ? -3.796 2.134 -21.994 1.00 61.72 165 ALA A C 1
ATOM 1232 O O . ALA A 1 165 ? -4.774 2.871 -22.118 1.00 61.72 165 ALA A O 1
ATOM 1233 N N . ASP A 1 166 ? -2.970 1.924 -23.030 1.00 63.72 166 ASP A N 1
ATOM 1234 C CA . ASP A 1 166 ? -3.243 2.416 -24.393 1.00 63.72 166 ASP A CA 1
ATOM 1235 C C . ASP A 1 166 ? -4.550 1.846 -24.976 1.00 63.72 166 ASP A C 1
ATOM 1237 O O . ASP A 1 166 ? -5.137 2.438 -25.888 1.00 63.72 166 ASP A O 1
ATOM 1241 N N . LEU A 1 167 ? -4.990 0.674 -24.498 1.00 66.12 167 LEU A N 1
ATOM 1242 C CA . LEU A 1 167 ? -6.156 -0.043 -25.012 1.00 66.12 167 LEU A CA 1
ATOM 1243 C C . LEU A 1 167 ? -7.485 0.426 -24.409 1.00 66.12 167 LEU A C 1
ATOM 1245 O O . LEU A 1 167 ? -8.512 0.254 -25.069 1.00 66.12 167 LEU A O 1
ATOM 1249 N N . GLN A 1 168 ? -7.460 1.105 -23.256 1.00 62.84 168 GLN A N 1
ATOM 1250 C CA . GLN A 1 168 ? -8.639 1.697 -22.599 1.00 62.84 168 GLN A CA 1
ATOM 1251 C C . GLN A 1 168 ? -9.401 2.664 -23.531 1.00 62.84 168 GLN A C 1
ATOM 1253 O O . GLN A 1 168 ? -10.629 2.753 -23.526 1.00 62.84 168 GLN A O 1
ATOM 1258 N N . LEU A 1 169 ? -8.695 3.326 -24.461 1.00 59.25 169 LEU A N 1
ATOM 1259 C CA . LEU A 1 169 ? -9.302 4.183 -25.492 1.00 59.25 169 LEU A CA 1
ATOM 1260 C C . LEU A 1 169 ? -10.276 3.429 -26.420 1.00 59.25 169 LEU A C 1
ATOM 1262 O O . LEU A 1 169 ? -11.163 4.057 -27.014 1.00 59.25 169 LEU A O 1
ATOM 1266 N N . PHE A 1 170 ? -10.144 2.104 -26.523 1.00 61.59 170 PHE A N 1
ATOM 1267 C CA . PHE A 1 170 ? -10.904 1.215 -27.407 1.00 61.59 170 PHE A CA 1
ATOM 1268 C C . PHE A 1 170 ? -11.838 0.256 -26.652 1.00 61.59 170 PHE A C 1
ATOM 1270 O O . PHE A 1 170 ? -12.303 -0.732 -27.233 1.00 61.59 170 PHE A O 1
ATOM 1277 N N . GLU A 1 171 ? -12.128 0.512 -25.379 1.00 57.31 171 GLU A N 1
ATOM 1278 C CA . GLU A 1 171 ? -13.137 -0.235 -24.626 1.00 57.31 171 GLU A CA 1
ATOM 1279 C C . GLU A 1 171 ? -14.557 0.250 -24.967 1.00 57.31 171 GLU A C 1
ATOM 1281 O O . GLU A 1 171 ? -14.767 1.405 -25.361 1.00 57.31 171 GLU A O 1
ATOM 1286 N N . GLU A 1 172 ? -15.531 -0.670 -24.939 1.00 47.97 172 GLU A N 1
ATOM 1287 C CA . GLU A 1 172 ? -16.934 -0.328 -25.205 1.00 47.97 172 GLU A CA 1
ATOM 1288 C C . GLU A 1 172 ? -17.472 0.492 -24.033 1.00 47.97 172 GLU A C 1
ATOM 1290 O O . GLU A 1 172 ? -17.362 0.068 -22.887 1.00 47.97 172 GLU A O 1
ATOM 1295 N N . LEU A 1 173 ? -18.058 1.663 -24.319 1.00 49.12 173 LEU A N 1
ATOM 1296 C CA . LEU A 1 173 ? -18.704 2.448 -23.272 1.00 49.12 173 LEU A CA 1
ATOM 1297 C C . LEU A 1 173 ? -19.871 1.641 -22.675 1.00 49.12 173 LEU A C 1
ATOM 1299 O O . LEU A 1 173 ? -20.624 1.016 -23.431 1.00 49.12 173 LEU A O 1
ATOM 1303 N N . PRO A 1 174 ? -20.067 1.687 -21.352 1.00 46.19 174 PRO A N 1
ATOM 1304 C CA . PRO A 1 174 ? -21.125 0.932 -20.704 1.00 46.19 174 PRO A CA 1
ATOM 1305 C C . PRO A 1 174 ? -22.535 1.355 -21.157 1.00 46.19 174 PRO A C 1
ATOM 1307 O O . PRO A 1 174 ? -22.810 2.539 -21.368 1.00 46.19 174 PRO A O 1
ATOM 1310 N N . GLU A 1 175 ? -23.471 0.404 -21.277 1.00 43.28 175 GLU A N 1
ATOM 1311 C CA . GLU A 1 175 ? -24.875 0.720 -21.587 1.00 43.28 175 GLU A CA 1
ATOM 1312 C C . GLU A 1 175 ? -25.551 1.457 -20.413 1.00 43.28 175 GLU A C 1
ATOM 1314 O O . GLU A 1 175 ? -25.697 0.915 -19.319 1.00 43.28 175 GLU A O 1
ATOM 1319 N N . VAL A 1 176 ? -26.047 2.676 -20.660 1.00 46.50 176 VAL A N 1
ATOM 1320 C CA . VAL A 1 176 ? -26.786 3.483 -19.670 1.00 46.50 176 VAL A CA 1
ATOM 1321 C C . VAL A 1 176 ? -28.292 3.431 -19.938 1.00 46.50 176 VAL A C 1
ATOM 1323 O O . VAL A 1 176 ? -28.752 3.757 -21.036 1.00 46.50 176 VAL A O 1
ATOM 1326 N N . THR A 1 177 ? -29.095 3.087 -18.924 1.00 50.88 177 THR A N 1
ATOM 1327 C CA . THR A 1 177 ? -30.568 3.051 -19.040 1.00 50.88 177 THR A CA 1
ATOM 1328 C C . THR A 1 177 ? -31.219 4.238 -18.332 1.00 50.88 177 THR A C 1
ATOM 1330 O O . THR A 1 177 ? -30.978 4.470 -17.152 1.00 50.88 177 THR A O 1
ATOM 1333 N N . ILE A 1 178 ? -32.105 4.965 -19.029 1.00 50.59 178 ILE A N 1
ATOM 1334 C CA . ILE A 1 178 ? -32.834 6.124 -18.483 1.00 50.59 178 ILE A CA 1
ATOM 1335 C C . ILE A 1 178 ? -34.339 5.837 -18.442 1.00 50.59 178 ILE A C 1
ATOM 1337 O O . ILE A 1 178 ? -34.981 5.654 -19.479 1.00 50.59 178 ILE A O 1
ATOM 1341 N N . ASN A 1 179 ? -34.931 5.885 -17.250 1.00 53.59 179 ASN A N 1
ATOM 1342 C CA . ASN A 1 179 ? -36.366 5.742 -17.017 1.00 53.59 179 ASN A CA 1
ATOM 1343 C C . ASN A 1 179 ? -36.964 7.065 -16.519 1.00 53.59 179 ASN A C 1
ATOM 1345 O O . ASN A 1 179 ? -36.461 7.669 -15.583 1.00 53.59 179 ASN A O 1
ATOM 1349 N N . ALA A 1 180 ? -38.068 7.525 -17.112 1.00 52.25 180 ALA A N 1
ATOM 1350 C CA . ALA A 1 180 ? -38.744 8.762 -16.707 1.00 52.25 180 ALA A CA 1
ATOM 1351 C C . ALA A 1 180 ? -40.155 8.478 -16.177 1.00 52.25 180 ALA A C 1
ATOM 1353 O O . ALA A 1 180 ? -40.883 7.663 -16.746 1.00 52.25 180 ALA A O 1
ATOM 1354 N N . SER A 1 181 ? -40.589 9.207 -15.146 1.00 52.50 181 SER A N 1
ATOM 1355 C CA . SER A 1 181 ? -41.946 9.104 -14.589 1.00 52.50 181 SER A CA 1
ATOM 1356 C C . SER A 1 181 ? -43.030 9.538 -15.584 1.00 52.50 181 SER A C 1
ATOM 1358 O O . SER A 1 181 ? -44.190 9.151 -15.450 1.00 52.50 181 SER A O 1
ATOM 1360 N N . SER A 1 182 ? -42.666 10.349 -16.584 1.00 49.78 182 SER A N 1
ATOM 1361 C CA . SER A 1 182 ? -43.494 10.660 -17.748 1.00 49.78 182 SER A CA 1
ATOM 1362 C C . SER A 1 182 ? -42.630 11.076 -18.940 1.00 49.78 182 SER A C 1
ATOM 1364 O O . SER A 1 182 ? -41.687 11.846 -18.786 1.00 49.78 182 SER A O 1
ATOM 1366 N N . GLN A 1 183 ? -42.986 10.626 -20.147 1.00 48.66 183 GLN A N 1
ATOM 1367 C CA . GLN A 1 183 ? -42.328 11.048 -21.395 1.00 48.66 183 GLN A CA 1
ATOM 1368 C C . GLN A 1 183 ? -42.837 12.405 -21.927 1.00 48.66 183 GLN A C 1
ATOM 1370 O O . GLN A 1 183 ? -42.255 12.965 -22.857 1.00 48.66 183 GLN A O 1
ATOM 1375 N N . GLN A 1 184 ? -43.919 12.942 -21.346 1.00 45.12 184 GLN A N 1
ATOM 1376 C CA . GLN A 1 184 ? -44.467 14.270 -21.646 1.00 45.12 184 GLN A CA 1
ATOM 1377 C C . GLN A 1 184 ? -44.958 14.949 -20.363 1.00 45.12 184 GLN A C 1
ATOM 1379 O O . GLN A 1 184 ? -45.669 14.337 -19.564 1.00 45.12 184 GLN A O 1
ATOM 1384 N N . VAL A 1 185 ? -44.599 16.217 -20.162 1.00 43.22 185 VAL A N 1
ATOM 1385 C CA . VAL A 1 185 ? -44.910 16.974 -18.936 1.00 43.22 185 VAL A CA 1
ATOM 1386 C C . VAL A 1 185 ? -45.545 18.303 -19.323 1.00 43.22 185 VAL A C 1
ATOM 1388 O O . VAL A 1 185 ? -45.045 18.998 -20.209 1.00 43.22 185 VAL A O 1
ATOM 1391 N N . SER A 1 186 ? -46.674 18.640 -18.696 1.00 40.53 186 SER A N 1
ATOM 1392 C CA . SER A 1 186 ? -47.392 19.892 -18.960 1.00 40.53 186 SER A CA 1
ATOM 1393 C C . SER A 1 186 ? -46.828 21.046 -18.127 1.00 40.53 186 SER A C 1
ATOM 1395 O O . SER A 1 186 ? -46.196 20.843 -17.094 1.00 40.53 186 SER A O 1
ATOM 1397 N N . VAL A 1 187 ? -47.077 22.285 -18.562 1.00 36.31 187 VAL A N 1
ATOM 1398 C CA . VAL A 1 187 ? -46.659 23.496 -17.834 1.00 36.31 187 VAL A CA 1
ATOM 1399 C C . VAL A 1 187 ? -47.241 23.494 -16.417 1.00 36.31 187 VAL A C 1
ATOM 1401 O O . VAL A 1 187 ? -48.460 23.543 -16.252 1.00 36.31 187 VAL A O 1
ATOM 1404 N N . GLY A 1 188 ? -46.361 23.501 -15.414 1.00 37.53 188 GLY A N 1
ATOM 1405 C CA . GLY A 1 188 ? -46.718 23.485 -13.991 1.00 37.53 188 GLY A CA 1
ATOM 1406 C C . GLY A 1 188 ? -46.664 22.109 -13.321 1.00 37.53 188 GLY A C 1
ATOM 1407 O O . GLY A 1 188 ? -46.811 22.054 -12.103 1.00 37.53 188 GLY A O 1
ATOM 1408 N N . ASP A 1 189 ? -46.417 21.040 -14.081 1.00 40.38 189 ASP A N 1
ATOM 1409 C CA . ASP A 1 189 ? -46.172 19.698 -13.548 1.00 40.38 189 ASP A CA 1
ATOM 1410 C C . ASP A 1 189 ? -44.662 19.416 -13.443 1.00 40.38 189 ASP A C 1
ATOM 1412 O O . ASP A 1 189 ? -43.845 20.044 -14.121 1.00 40.38 189 ASP A O 1
ATOM 1416 N N . SER A 1 190 ? -44.295 18.455 -12.595 1.00 45.44 190 SER A N 1
ATOM 1417 C CA . SER A 1 190 ? -42.920 17.968 -12.425 1.00 45.44 190 SER A CA 1
ATOM 1418 C C . SER A 1 190 ? -42.792 16.539 -12.957 1.00 45.44 190 SER A C 1
ATOM 1420 O O . SER A 1 190 ? -43.747 15.762 -12.892 1.00 45.44 190 SER A O 1
ATOM 1422 N N . ALA A 1 191 ? -41.610 16.177 -13.454 1.00 48.91 191 ALA A N 1
ATOM 1423 C CA . ALA A 1 191 ? -41.250 14.792 -13.750 1.00 48.91 191 ALA A CA 1
ATOM 1424 C C . ALA A 1 191 ? -39.958 14.402 -13.045 1.00 48.91 191 ALA A C 1
ATOM 1426 O O . ALA A 1 191 ? -39.132 15.259 -12.741 1.00 48.91 191 ALA A O 1
ATOM 1427 N N . TYR A 1 192 ? -39.834 13.098 -12.823 1.00 50.12 192 TYR A N 1
ATOM 1428 C CA . TYR A 1 192 ? -38.711 12.444 -12.176 1.00 50.12 192 TYR A CA 1
ATOM 1429 C C . TYR A 1 192 ? -38.030 11.530 -13.188 1.00 50.12 192 TYR A C 1
ATOM 1431 O O . TYR A 1 192 ? -38.701 10.927 -14.032 1.00 50.12 192 TYR A O 1
ATOM 1439 N N . PHE A 1 193 ? -36.715 11.415 -13.091 1.00 51.78 193 PHE A N 1
ATOM 1440 C CA . PHE A 1 193 ? -35.913 10.514 -13.908 1.00 51.78 193 PHE A CA 1
ATOM 1441 C C . PHE A 1 193 ? -35.171 9.549 -12.987 1.00 51.78 193 PHE A C 1
ATOM 1443 O O . PHE A 1 193 ? -34.971 9.871 -11.823 1.00 51.78 193 PHE A O 1
ATOM 1450 N N . TYR A 1 194 ? -34.815 8.387 -13.518 1.00 54.53 194 TYR A N 1
ATOM 1451 C CA . TYR A 1 194 ? -33.999 7.355 -12.896 1.00 54.53 194 TYR A CA 1
ATOM 1452 C C . TYR A 1 194 ? -32.977 6.924 -13.942 1.00 54.53 194 TYR A C 1
ATOM 1454 O O . TYR A 1 194 ? -33.350 6.683 -15.094 1.00 54.53 194 TYR A O 1
ATOM 1462 N N . ILE A 1 195 ? -31.708 6.871 -13.566 1.00 49.09 195 ILE A N 1
ATOM 1463 C CA . ILE A 1 195 ? -30.611 6.510 -14.462 1.00 49.09 195 ILE A CA 1
ATOM 1464 C C . ILE A 1 195 ? -29.880 5.353 -13.802 1.00 49.09 195 ILE A C 1
ATOM 1466 O O . ILE A 1 195 ? -29.468 5.487 -12.656 1.00 49.09 195 ILE A O 1
ATOM 1470 N N . THR A 1 196 ? -29.739 4.246 -14.520 1.00 49.06 196 THR A N 1
ATOM 1471 C CA . THR A 1 196 ? -28.951 3.096 -14.077 1.00 49.06 196 THR A CA 1
ATOM 1472 C C . THR A 1 196 ? -27.633 3.116 -14.838 1.00 49.06 196 THR A C 1
ATOM 1474 O O . THR A 1 196 ? -27.640 3.060 -16.073 1.00 49.06 196 THR A O 1
ATOM 1477 N N . LEU A 1 197 ? -26.535 3.239 -14.096 1.00 47.75 197 LEU A N 1
ATOM 1478 C CA . LEU A 1 197 ? -25.163 3.105 -14.581 1.00 47.75 197 LEU A CA 1
ATOM 1479 C C . LEU A 1 197 ? -24.628 1.742 -14.118 1.00 47.75 197 LEU A C 1
ATOM 1481 O O . LEU A 1 197 ? -25.004 1.314 -13.025 1.00 47.75 197 LEU A O 1
ATOM 1485 N N . PRO A 1 198 ? -23.807 1.046 -14.914 1.00 46.91 198 PRO A N 1
ATOM 1486 C CA . PRO A 1 198 ? -23.075 -0.116 -14.424 1.00 46.91 198 PRO A CA 1
ATOM 1487 C C . PRO A 1 198 ? -21.966 0.311 -13.454 1.00 46.91 198 PRO A C 1
ATOM 1489 O O . PRO A 1 198 ? -21.470 1.437 -13.528 1.00 46.91 198 PRO A O 1
ATOM 1492 N N . GLU A 1 199 ? -21.634 -0.582 -12.523 1.00 49.00 199 GLU A N 1
ATOM 1493 C CA . GLU A 1 199 ? -20.591 -0.375 -11.514 1.00 49.00 199 GLU A CA 1
ATOM 1494 C C . GLU A 1 199 ? -19.200 -0.281 -12.169 1.00 49.00 199 GLU A C 1
ATOM 1496 O O . GLU A 1 199 ? -19.010 -0.796 -13.270 1.00 49.00 199 GLU A O 1
ATOM 1501 N N . GLU A 1 200 ? -18.262 0.370 -11.466 1.00 44.62 200 GLU A N 1
ATOM 1502 C CA . GLU A 1 200 ? -16.805 0.394 -11.730 1.00 44.62 200 GLU A CA 1
ATOM 1503 C C . GLU A 1 200 ? -16.174 1.594 -12.476 1.00 44.62 200 GLU A C 1
ATOM 1505 O O . GLU A 1 200 ? -15.054 1.474 -12.945 1.00 44.62 200 GLU A O 1
ATOM 1510 N N . THR A 1 201 ? -16.773 2.793 -12.545 1.00 42.88 201 THR A N 1
ATOM 1511 C CA . THR A 1 201 ? -15.988 4.019 -12.877 1.00 42.88 201 THR A CA 1
ATOM 1512 C C . THR A 1 201 ? -16.672 5.319 -12.417 1.00 42.88 201 THR A C 1
ATOM 1514 O O . THR A 1 201 ? -17.903 5.405 -12.411 1.00 42.88 201 THR A O 1
ATOM 1517 N N . PRO A 1 202 ? -15.916 6.369 -12.025 1.00 40.12 202 PRO A N 1
ATOM 1518 C CA . PRO A 1 202 ? -16.475 7.687 -11.744 1.00 40.12 202 PRO A CA 1
ATOM 1519 C C . PRO A 1 202 ? -16.859 8.405 -13.044 1.00 40.12 202 PRO A C 1
ATOM 1521 O O . PRO A 1 202 ? -16.053 8.611 -13.950 1.00 40.12 202 PRO A O 1
ATOM 1524 N N . TYR A 1 203 ? -18.117 8.832 -13.110 1.00 43.12 203 TYR A N 1
ATOM 1525 C CA . TYR A 1 203 ? -18.741 9.364 -14.316 1.00 43.12 203 TYR A CA 1
ATOM 1526 C C . TYR A 1 203 ? -19.218 10.808 -14.121 1.00 43.12 203 TYR A C 1
ATOM 1528 O O . TYR A 1 203 ? -20.000 11.095 -13.212 1.00 43.12 203 TYR A O 1
ATOM 1536 N N . GLU A 1 204 ? -18.851 11.724 -15.020 1.00 40.09 204 GLU A N 1
ATOM 1537 C CA . GLU A 1 204 ? -19.466 13.054 -15.090 1.00 40.09 204 GLU A CA 1
ATOM 1538 C C . GLU A 1 204 ? -20.710 13.027 -15.995 1.00 40.09 204 GLU A C 1
ATOM 1540 O O . GLU A 1 204 ? -20.618 12.839 -17.208 1.00 40.09 204 GLU A O 1
ATOM 1545 N N . ILE A 1 205 ? -21.891 13.243 -15.405 1.00 44.28 205 ILE A N 1
ATOM 1546 C CA . ILE A 1 205 ? -23.189 13.233 -16.098 1.00 44.28 205 ILE A CA 1
ATOM 1547 C C . ILE A 1 205 ? -23.557 14.642 -16.575 1.00 44.28 205 ILE A C 1
ATOM 1549 O O . ILE A 1 205 ? -23.914 15.517 -15.783 1.00 44.28 205 ILE A O 1
ATOM 1553 N N . ASN A 1 206 ? -23.576 14.846 -17.892 1.00 42.62 206 ASN A N 1
ATOM 1554 C CA . ASN A 1 206 ? -23.919 16.132 -18.503 1.00 42.62 206 ASN A CA 1
ATOM 1555 C C . ASN A 1 206 ? -25.344 16.155 -19.092 1.00 42.62 206 ASN A C 1
ATOM 1557 O O . ASN A 1 206 ? -25.679 15.377 -19.990 1.00 42.62 206 ASN A O 1
ATOM 1561 N N . PHE A 1 207 ? -26.182 17.105 -18.647 1.00 44.16 207 PHE A N 1
ATOM 1562 C CA . PHE A 1 207 ? -27.559 17.280 -19.138 1.00 44.16 207 PHE A CA 1
ATOM 1563 C C . PHE A 1 207 ? -27.650 18.312 -20.271 1.00 44.16 207 PHE A C 1
ATOM 1565 O O . PHE A 1 207 ? -27.305 19.485 -20.105 1.00 44.16 207 PHE A O 1
ATOM 1572 N N . ARG A 1 208 ? -28.202 17.901 -21.419 1.00 40.59 208 ARG A N 1
ATOM 1573 C CA . ARG A 1 208 ? -28.468 18.781 -22.569 1.00 40.59 208 ARG A CA 1
ATOM 1574 C C . ARG A 1 208 ? -29.941 18.732 -22.964 1.00 40.59 208 ARG A C 1
ATOM 1576 O O . ARG A 1 208 ? -30.536 17.662 -23.033 1.00 40.59 208 ARG A O 1
ATOM 1583 N N . LEU A 1 209 ? -30.528 19.886 -23.277 1.00 40.81 209 LEU A N 1
ATOM 1584 C CA . LEU A 1 209 ? -31.888 19.987 -23.814 1.00 40.81 209 LEU A CA 1
ATOM 1585 C C . LEU A 1 209 ? -31.829 20.585 -25.215 1.00 40.81 209 LEU A C 1
ATOM 1587 O O . LEU A 1 209 ? -31.394 21.720 -25.388 1.00 40.81 209 LEU A O 1
ATOM 1591 N N . ASN A 1 210 ? -32.266 19.824 -26.223 1.00 40.12 210 ASN A N 1
ATOM 1592 C CA . ASN A 1 210 ? -32.156 20.202 -27.640 1.00 40.12 210 ASN A CA 1
ATOM 1593 C C . ASN A 1 210 ? -30.728 20.625 -28.060 1.00 40.12 210 ASN A C 1
ATOM 1595 O O . ASN A 1 210 ? -30.571 21.473 -28.936 1.00 40.12 210 ASN A O 1
ATOM 1599 N N . GLY A 1 211 ? -29.697 20.053 -27.428 1.00 37.28 211 GLY A N 1
ATOM 1600 C CA . GLY A 1 211 ? -28.288 20.345 -27.713 1.00 37.28 211 GLY A CA 1
ATOM 1601 C C . GLY A 1 211 ? -27.671 21.514 -26.931 1.00 37.28 211 GLY A C 1
ATOM 1602 O O . GLY A 1 211 ? -26.461 21.695 -27.023 1.00 37.28 211 GLY A O 1
ATOM 1603 N N . GLU A 1 212 ? -28.436 22.262 -26.129 1.00 35.66 212 GLU A N 1
ATOM 1604 C CA . GLU A 1 212 ? -27.909 23.334 -25.266 1.00 35.66 212 GLU A CA 1
ATOM 1605 C C . GLU A 1 212 ? -27.865 22.903 -23.788 1.00 35.66 212 GLU A C 1
ATOM 1607 O O . GLU A 1 212 ? -28.731 22.159 -23.316 1.00 35.66 212 GLU A O 1
ATOM 1612 N N . ALA A 1 213 ? -26.844 23.359 -23.052 1.00 36.53 213 ALA A N 1
ATOM 1613 C CA . ALA A 1 213 ? -26.690 23.086 -21.622 1.00 36.53 213 ALA A CA 1
ATOM 1614 C C . ALA A 1 213 ? -27.840 23.718 -20.818 1.00 36.53 213 ALA A C 1
ATOM 1616 O O . ALA A 1 213 ? -28.194 24.880 -21.035 1.00 36.53 213 ALA A O 1
ATOM 1617 N N . VAL A 1 214 ? -28.421 22.967 -19.877 1.00 40.62 214 VAL A N 1
ATOM 1618 C CA . VAL A 1 214 ? -29.525 23.451 -19.033 1.00 40.62 214 VAL A CA 1
ATOM 1619 C C . VAL A 1 214 ? -29.098 23.523 -17.577 1.00 40.62 214 VAL A C 1
ATOM 1621 O O . VAL A 1 214 ? -28.585 22.557 -17.029 1.00 40.62 214 VAL A O 1
ATOM 1624 N N . ASN A 1 215 ? -29.394 24.651 -16.929 1.00 39.66 215 ASN A N 1
ATOM 1625 C CA . ASN A 1 215 ? -29.280 24.769 -15.479 1.00 39.66 215 ASN A CA 1
ATOM 1626 C C . ASN A 1 215 ? -30.436 24.033 -14.796 1.00 39.66 215 ASN A C 1
ATOM 1628 O O . ASN A 1 215 ? -31.603 24.409 -14.949 1.00 39.66 215 ASN A O 1
ATOM 1632 N N . ILE A 1 216 ? -30.097 23.004 -14.026 1.00 44.75 216 ILE A N 1
ATOM 1633 C CA . ILE A 1 216 ? -31.021 22.300 -13.140 1.00 44.75 216 ILE A CA 1
ATOM 1634 C C . ILE A 1 216 ? -31.024 23.042 -11.801 1.00 44.75 216 ILE A C 1
ATOM 1636 O O . ILE A 1 216 ? -29.976 23.248 -11.197 1.00 44.75 216 ILE A O 1
ATOM 1640 N N . ASN A 1 217 ? -32.201 23.478 -11.348 1.00 40.03 217 ASN A N 1
ATOM 1641 C CA . ASN A 1 217 ? -32.343 24.105 -10.036 1.00 40.03 217 ASN A CA 1
ATOM 1642 C C . ASN A 1 217 ? -32.651 23.035 -8.990 1.00 40.03 217 ASN A C 1
ATOM 1644 O O . ASN A 1 217 ? -33.713 22.410 -9.033 1.00 40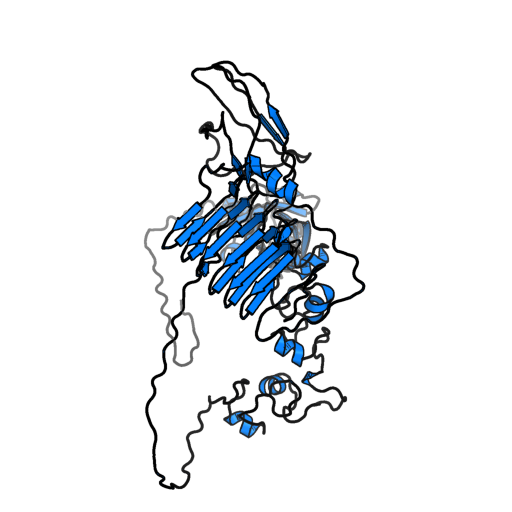.03 217 ASN A O 1
ATOM 1648 N N . PHE A 1 218 ? -31.755 22.886 -8.024 1.00 40.53 218 PHE A N 1
ATOM 1649 C CA . PHE A 1 218 ? -31.960 22.053 -6.845 1.00 40.53 218 PHE A CA 1
ATOM 1650 C C . PHE A 1 218 ? -32.677 22.878 -5.758 1.00 40.53 218 PHE A C 1
ATOM 1652 O O . PHE A 1 218 ? -32.373 24.063 -5.599 1.00 40.53 218 PHE A O 1
ATOM 1659 N N . PRO A 1 219 ? -33.672 22.330 -5.037 1.00 35.97 219 PRO A N 1
ATOM 1660 C CA . PRO A 1 219 ? -34.302 23.050 -3.934 1.00 35.97 219 PRO A CA 1
ATOM 1661 C C . PRO A 1 219 ? -33.272 23.331 -2.825 1.00 35.97 219 PRO A C 1
ATOM 1663 O O . PRO A 1 219 ? -32.601 22.419 -2.362 1.00 35.97 219 PRO A O 1
ATOM 1666 N N . GLU A 1 220 ? -33.181 24.595 -2.400 1.00 35.25 220 GLU A N 1
ATOM 1667 C CA . GLU A 1 220 ? -32.139 25.207 -1.540 1.00 35.25 220 GLU A CA 1
ATOM 1668 C C . GLU A 1 220 ? -31.932 24.613 -0.125 1.00 35.25 220 GLU A C 1
ATOM 1670 O O . GLU A 1 220 ? -31.263 25.234 0.694 1.00 35.25 220 GLU A O 1
ATOM 1675 N N . ASN A 1 221 ? -32.465 23.435 0.200 1.00 35.22 221 ASN A N 1
ATOM 1676 C CA . ASN A 1 221 ? -32.474 22.923 1.573 1.00 35.22 221 ASN A CA 1
ATOM 1677 C C . ASN A 1 221 ? -31.857 21.537 1.796 1.00 35.22 221 ASN A C 1
ATOM 1679 O O . ASN A 1 221 ? -32.058 20.988 2.873 1.00 35.22 221 ASN A O 1
ATOM 1683 N N . GLU A 1 222 ? -31.052 21.020 0.869 1.00 33.62 222 GLU A N 1
ATOM 1684 C CA . GLU A 1 222 ? -30.101 19.942 1.168 1.00 33.62 222 GLU A CA 1
ATOM 1685 C C . GLU A 1 222 ? -28.768 20.203 0.450 1.00 33.62 222 GLU A C 1
ATOM 1687 O O . GLU A 1 222 ? -28.711 20.263 -0.773 1.00 33.62 222 GLU A O 1
ATOM 1692 N N . ILE A 1 223 ? -27.736 20.435 1.270 1.00 28.39 223 ILE A N 1
ATOM 1693 C CA . ILE A 1 223 ? -26.305 20.161 1.064 1.00 28.39 223 ILE A CA 1
ATOM 1694 C C . ILE A 1 223 ? -25.748 20.512 -0.329 1.00 28.39 223 ILE A C 1
ATOM 1696 O O . ILE A 1 223 ? -25.851 19.770 -1.300 1.00 28.39 223 ILE A O 1
ATOM 1700 N N . SER A 1 224 ? -25.109 21.676 -0.415 1.00 27.06 224 SER A N 1
ATOM 1701 C CA . SER A 1 224 ? -24.385 22.132 -1.598 1.00 27.06 224 SER A CA 1
ATOM 1702 C C . SER A 1 224 ? -23.000 21.482 -1.708 1.00 27.06 224 SER A C 1
ATOM 1704 O O . SER A 1 224 ? -22.139 21.787 -0.885 1.00 27.06 224 SER A O 1
ATOM 1706 N N . GLY A 1 225 ? -22.774 20.723 -2.786 1.00 26.03 225 GLY A N 1
ATOM 1707 C CA . GLY A 1 225 ? -21.452 20.504 -3.395 1.00 26.03 225 GLY A CA 1
ATOM 1708 C C . GLY A 1 225 ? -20.992 19.046 -3.448 1.00 26.03 225 GLY A C 1
ATOM 1709 O O . GLY A 1 225 ? -20.422 18.573 -2.479 1.00 26.03 225 GLY A O 1
ATOM 1710 N N . TYR A 1 226 ? -21.175 18.415 -4.617 1.00 27.91 226 TYR A N 1
ATOM 1711 C CA . TYR A 1 226 ? -20.789 17.044 -5.006 1.00 27.91 226 TYR A CA 1
ATOM 1712 C C . TYR A 1 226 ? -21.586 15.926 -4.307 1.00 27.91 226 TYR A C 1
ATOM 1714 O O . TYR A 1 226 ? -21.446 15.664 -3.119 1.00 27.91 226 TYR A O 1
ATOM 1722 N N . TYR A 1 227 ? -22.480 15.284 -5.064 1.00 34.69 227 TYR A N 1
ATOM 1723 C CA . TYR A 1 227 ? -23.297 14.171 -4.584 1.00 34.69 227 TYR A CA 1
ATOM 1724 C C . TYR A 1 227 ? -22.515 12.860 -4.730 1.00 34.69 227 TYR A C 1
ATOM 1726 O O . TYR A 1 227 ? -22.275 12.431 -5.855 1.00 34.69 227 TYR A O 1
ATOM 1734 N N . TYR A 1 228 ? -22.183 12.219 -3.609 1.00 28.77 228 TYR A N 1
ATOM 1735 C CA . TYR A 1 228 ? -21.882 10.788 -3.555 1.00 28.77 228 TYR A CA 1
ATOM 1736 C C . TYR A 1 228 ? -23.203 10.019 -3.441 1.00 28.77 228 TYR A C 1
ATOM 1738 O O . TYR A 1 228 ? -24.124 10.424 -2.725 1.00 28.77 228 TYR A O 1
ATOM 1746 N N . LEU A 1 229 ? -23.327 8.944 -4.210 1.00 29.55 229 LEU A N 1
ATOM 1747 C CA . LEU A 1 229 ? -24.532 8.131 -4.323 1.00 29.55 229 LEU A CA 1
ATOM 1748 C C . LEU A 1 229 ? -24.425 6.953 -3.341 1.00 29.55 229 LEU A C 1
ATOM 1750 O O . LEU A 1 229 ? -23.621 6.057 -3.556 1.00 29.55 229 LEU A O 1
ATOM 1754 N N . ASN A 1 230 ? -25.236 6.949 -2.278 1.00 31.03 230 ASN A N 1
ATOM 1755 C CA . ASN A 1 230 ? -25.381 5.781 -1.399 1.00 31.03 230 ASN A CA 1
ATOM 1756 C C . ASN A 1 230 ? -26.216 4.692 -2.093 1.00 31.03 230 ASN A C 1
ATOM 1758 O O . ASN A 1 230 ? -27.282 4.982 -2.645 1.00 31.03 230 ASN A O 1
ATOM 1762 N N . THR A 1 231 ? -25.738 3.451 -2.034 1.00 31.48 231 THR A N 1
ATOM 1763 C CA . THR A 1 231 ? -26.378 2.248 -2.578 1.00 31.48 231 THR A CA 1
ATOM 1764 C C . THR A 1 231 ? -27.563 1.800 -1.719 1.00 31.48 231 THR A C 1
ATOM 1766 O O . THR A 1 231 ? -27.547 1.894 -0.489 1.00 31.48 231 THR A O 1
ATOM 1769 N N . ASP A 1 232 ? -28.618 1.289 -2.358 1.00 36.91 232 ASP A N 1
ATOM 1770 C CA . ASP A 1 232 ? -29.562 0.402 -1.679 1.00 36.91 232 ASP A CA 1
ATOM 1771 C C . ASP A 1 232 ? -29.145 -1.069 -1.858 1.00 36.91 232 ASP A C 1
ATOM 1773 O O . ASP A 1 232 ? -28.261 -1.400 -2.649 1.00 36.91 232 ASP A O 1
ATOM 1777 N N . GLN A 1 233 ? -29.763 -1.967 -1.083 1.00 36.09 233 GLN A N 1
ATOM 1778 C CA . GLN A 1 233 ? -29.366 -3.375 -0.914 1.00 36.09 233 GLN A CA 1
ATOM 1779 C C . GLN A 1 233 ? -29.460 -4.257 -2.185 1.00 36.09 233 GLN A C 1
ATOM 1781 O O . GLN A 1 233 ? -29.403 -5.484 -2.077 1.00 36.09 233 GLN A O 1
ATOM 1786 N N . MET A 1 234 ? -29.654 -3.679 -3.374 1.00 34.72 234 MET A N 1
ATOM 1787 C CA . MET A 1 234 ? -29.693 -4.393 -4.656 1.00 34.72 234 MET A CA 1
ATOM 1788 C C . MET A 1 234 ? -28.734 -3.827 -5.722 1.00 34.72 234 MET A C 1
ATOM 1790 O O . MET A 1 234 ? -28.753 -4.347 -6.836 1.00 34.72 234 MET A O 1
ATOM 1794 N N . GLY A 1 235 ? -27.893 -2.833 -5.398 1.00 38.97 235 GLY A N 1
ATOM 1795 C CA . GLY A 1 235 ? -26.886 -2.296 -6.329 1.00 38.97 235 GLY A CA 1
ATOM 1796 C C . GLY A 1 235 ? -27.455 -1.376 -7.418 1.00 38.97 235 GLY A C 1
ATOM 1797 O O . GLY A 1 235 ? -26.895 -1.279 -8.505 1.00 38.97 235 GLY A O 1
ATOM 1798 N N . GLU A 1 236 ? -28.593 -0.712 -7.176 1.00 32.53 236 GLU A N 1
ATOM 1799 C CA . GLU A 1 236 ? -29.137 0.288 -8.106 1.00 32.53 236 GLU A CA 1
ATOM 1800 C C . GLU A 1 236 ? -28.870 1.719 -7.608 1.00 32.53 236 GLU A C 1
ATOM 1802 O O . GLU A 1 236 ? -29.282 2.115 -6.517 1.00 32.53 236 GLU A O 1
ATOM 1807 N N . TYR A 1 237 ? -28.224 2.538 -8.441 1.00 40.28 237 TYR A N 1
ATOM 1808 C CA . TYR A 1 237 ? -28.041 3.968 -8.186 1.00 40.28 237 TYR A CA 1
ATOM 1809 C C . TYR A 1 237 ? -29.312 4.768 -8.534 1.00 40.28 237 TYR A C 1
ATOM 1811 O O . TYR A 1 237 ? -29.884 4.622 -9.615 1.00 40.28 237 TYR A O 1
ATOM 1819 N N . VAL A 1 238 ? -29.761 5.658 -7.636 1.00 37.28 238 VAL A N 1
ATOM 1820 C CA . VAL A 1 238 ? -30.998 6.449 -7.805 1.00 37.28 238 VAL A CA 1
ATOM 1821 C C . VAL A 1 238 ? -30.699 7.951 -7.841 1.00 37.28 238 VAL A C 1
ATOM 1823 O O . VAL A 1 238 ? -30.507 8.588 -6.810 1.00 37.28 238 VAL A O 1
ATOM 1826 N N . PHE A 1 239 ? -30.733 8.557 -9.032 1.00 42.56 239 PHE A N 1
ATOM 1827 C CA . PHE A 1 239 ? -30.596 10.010 -9.213 1.00 42.56 239 PHE A CA 1
ATOM 1828 C C . PHE A 1 239 ? -31.955 10.686 -9.457 1.00 42.56 239 PHE A C 1
ATOM 1830 O O . PHE A 1 239 ? -32.641 10.334 -10.411 1.00 42.56 239 PHE A O 1
ATOM 18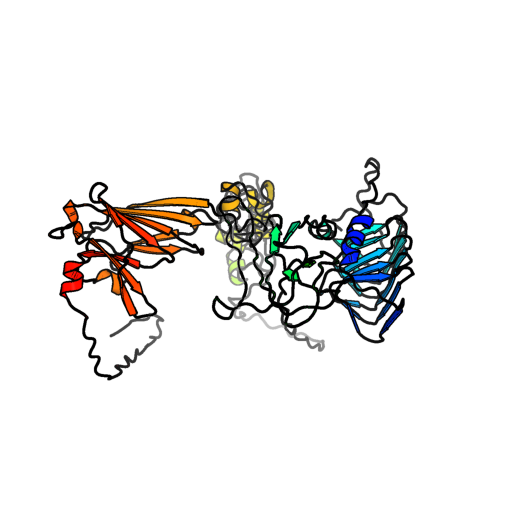37 N N . GLY A 1 240 ? -32.340 11.686 -8.649 1.00 40.97 240 GLY A N 1
ATOM 1838 C CA . GLY A 1 240 ? -33.616 12.406 -8.784 1.00 40.97 240 GLY A CA 1
ATOM 1839 C C . GLY A 1 240 ? -33.454 13.901 -9.080 1.00 40.97 240 GLY A C 1
ATOM 1840 O O . GLY A 1 240 ? -32.997 14.655 -8.227 1.00 40.97 240 GLY A O 1
ATOM 1841 N N . ALA A 1 241 ? -33.905 14.365 -10.252 1.00 41.38 241 ALA A N 1
ATOM 1842 C CA . ALA A 1 241 ? -33.912 15.789 -10.617 1.00 41.38 241 ALA A CA 1
ATOM 1843 C C . ALA A 1 241 ? -35.333 16.366 -10.743 1.00 41.38 241 ALA A C 1
ATOM 1845 O O . ALA A 1 241 ? -36.244 15.698 -11.233 1.00 41.38 241 ALA A O 1
ATOM 1846 N N . TYR A 1 242 ? -35.505 17.636 -10.349 1.00 38.72 242 TYR A N 1
ATOM 1847 C CA . TYR A 1 242 ? -36.768 18.378 -10.436 1.00 38.72 242 TYR A CA 1
ATOM 1848 C C . TYR A 1 242 ? -36.710 19.433 -11.542 1.00 38.72 242 TYR A C 1
ATOM 1850 O O . TYR A 1 242 ? -35.883 20.341 -11.508 1.00 38.72 242 TYR A O 1
ATOM 1858 N N . VAL A 1 243 ? -37.645 19.376 -12.492 1.00 41.00 243 VAL A N 1
ATOM 1859 C CA . VAL A 1 243 ? -37.771 20.398 -13.542 1.00 41.00 243 VAL A CA 1
ATOM 1860 C C . VAL A 1 243 ? -39.154 21.043 -13.468 1.00 41.00 243 VAL A C 1
ATOM 1862 O O . VAL A 1 243 ? -40.169 20.355 -13.544 1.00 41.00 243 VAL A O 1
ATOM 1865 N N . THR A 1 244 ? -39.199 22.373 -13.321 1.00 37.84 244 THR A N 1
ATOM 1866 C CA . THR A 1 244 ? -40.435 23.175 -13.382 1.00 37.84 244 THR A CA 1
ATOM 1867 C C . THR A 1 244 ? -40.307 24.203 -14.501 1.00 37.84 244 THR A C 1
ATOM 1869 O O . THR A 1 244 ? -39.453 25.085 -14.439 1.00 37.84 244 THR A O 1
ATOM 1872 N N . LEU A 1 245 ? -41.151 24.113 -15.531 1.00 36.16 245 LEU A N 1
ATOM 1873 C CA . LEU A 1 245 ? -41.114 25.035 -16.672 1.00 36.16 245 LEU A CA 1
ATOM 1874 C C . LEU A 1 245 ? -42.214 26.096 -16.571 1.00 36.16 245 LEU A C 1
ATOM 1876 O O . LEU A 1 245 ? -43.380 25.778 -16.344 1.00 36.16 245 LEU A O 1
ATOM 1880 N N . THR A 1 246 ? -41.852 27.361 -16.800 1.00 33.09 246 THR A N 1
ATOM 1881 C CA . THR A 1 246 ? -42.784 28.496 -16.687 1.00 33.09 246 THR A CA 1
ATOM 1882 C C . THR A 1 246 ? -43.599 28.739 -17.971 1.00 33.09 246 THR A C 1
ATOM 1884 O O . THR A 1 246 ? -44.707 29.256 -17.869 1.00 33.09 246 THR A O 1
ATOM 1887 N N . TYR A 1 247 ? -43.116 28.344 -19.166 1.00 25.88 247 TYR A N 1
ATOM 1888 C CA . TYR A 1 247 ? -43.871 28.378 -20.441 1.00 25.88 247 TYR A CA 1
ATOM 1889 C C . TYR A 1 247 ? -43.316 27.374 -21.485 1.00 25.88 247 TYR A C 1
ATOM 1891 O O . TYR A 1 247 ? -42.104 27.323 -21.668 1.00 25.88 247 TYR A O 1
ATOM 1899 N N . GLY A 1 248 ? -44.186 26.654 -22.221 1.00 33.53 248 GLY A N 1
ATOM 1900 C CA . GLY A 1 248 ? -43.836 25.761 -23.355 1.00 33.53 248 GLY A CA 1
ATOM 1901 C C . GLY A 1 248 ? -44.397 24.327 -23.242 1.00 33.53 248 GLY A C 1
ATOM 1902 O O . GLY A 1 248 ? -44.829 23.932 -22.171 1.00 33.53 248 GLY A O 1
ATOM 1903 N N . GLU A 1 249 ? -44.418 23.546 -24.330 1.00 27.48 249 GLU A N 1
ATOM 1904 C CA . GLU A 1 249 ? -44.633 22.082 -24.266 1.00 27.48 249 GLU A CA 1
ATOM 1905 C C . GLU A 1 249 ? -43.275 21.369 -24.241 1.00 27.48 249 GLU A C 1
ATOM 1907 O O . GLU A 1 249 ? -42.391 21.695 -25.035 1.00 27.48 249 GLU A O 1
ATOM 1912 N N . PHE A 1 250 ? -43.121 20.401 -23.334 1.00 31.09 250 PHE A N 1
ATOM 1913 C CA . PHE A 1 250 ? -41.934 19.559 -23.209 1.00 31.09 250 PHE A CA 1
ATOM 1914 C C . PHE A 1 250 ? -42.202 18.186 -23.834 1.00 31.09 250 PHE A C 1
ATOM 1916 O O . PHE A 1 250 ? -43.127 17.478 -23.432 1.00 31.09 250 PHE A O 1
ATOM 1923 N N . SER A 1 251 ? -41.381 17.804 -24.811 1.00 33.97 251 SER A N 1
ATOM 1924 C CA . SER A 1 251 ? -41.345 16.455 -25.374 1.00 33.97 251 SER A CA 1
ATOM 1925 C C . SER A 1 251 ? -39.898 15.987 -25.355 1.00 33.97 251 SER A C 1
ATOM 1927 O O . SER A 1 251 ? -39.044 16.668 -25.920 1.00 33.97 251 SER A O 1
ATOM 1929 N N . LEU A 1 252 ? -39.631 14.840 -24.726 1.00 38.53 252 LEU A N 1
ATOM 1930 C CA . LEU A 1 252 ? -38.302 14.232 -24.712 1.00 38.53 252 LEU A CA 1
ATOM 1931 C C . LEU A 1 252 ? -37.993 13.699 -26.123 1.00 38.53 252 LEU A C 1
ATOM 1933 O O . LEU A 1 252 ? -38.407 12.604 -26.499 1.00 38.53 252 LEU A O 1
ATOM 1937 N N . GLY A 1 253 ? -37.360 14.526 -26.949 1.00 33.91 253 GLY A N 1
ATOM 1938 C CA . GLY A 1 253 ? -36.742 14.122 -28.207 1.00 33.91 253 GLY A CA 1
ATOM 1939 C C . GLY A 1 253 ? -35.229 14.146 -28.024 1.00 33.91 253 GLY A C 1
ATOM 1940 O O . GLY A 1 253 ? -34.712 15.174 -27.612 1.00 33.91 253 GLY A O 1
ATOM 1941 N N . SER A 1 254 ? -34.575 13.021 -28.323 1.00 35.47 254 SER A N 1
ATOM 1942 C CA . SER A 1 254 ? -33.149 12.691 -28.131 1.00 35.47 254 SER A CA 1
ATOM 1943 C C . SER A 1 254 ? -32.685 12.571 -26.674 1.00 35.47 254 SER A C 1
ATOM 1945 O O . SER A 1 254 ? -32.496 13.540 -25.948 1.00 35.47 254 SER A O 1
ATOM 1947 N N . SER A 1 255 ? -32.546 11.309 -26.301 1.00 35.94 255 SER A N 1
ATOM 1948 C CA . SER A 1 255 ? -32.307 10.671 -25.017 1.00 35.94 255 SER A CA 1
ATOM 1949 C C . SER A 1 255 ? -30.821 10.371 -24.796 1.00 35.94 255 SER A C 1
ATOM 1951 O O . SER A 1 255 ? -30.443 9.202 -24.813 1.00 35.94 255 SER A O 1
ATOM 1953 N N . THR A 1 256 ? -29.978 11.388 -24.619 1.00 38.16 256 THR A N 1
ATOM 1954 C CA . THR A 1 256 ? -28.539 11.138 -24.444 1.00 38.16 256 THR A CA 1
ATOM 1955 C C . THR A 1 256 ? -28.001 11.881 -23.232 1.00 38.16 256 THR A C 1
ATOM 1957 O O . THR A 1 256 ? -28.013 13.111 -23.184 1.00 38.16 256 THR A O 1
ATOM 1960 N N . ILE A 1 257 ? -27.563 11.104 -22.248 1.00 37.72 257 ILE A N 1
ATOM 1961 C CA . ILE A 1 257 ? -26.696 11.541 -21.160 1.00 37.72 257 ILE A CA 1
ATOM 1962 C C . ILE A 1 257 ? -25.269 11.301 -21.638 1.00 37.72 257 ILE A C 1
ATOM 1964 O O . ILE A 1 257 ? -24.983 10.214 -22.137 1.00 37.72 257 ILE A O 1
ATOM 1968 N N . LEU A 1 258 ? -24.405 12.310 -21.525 1.00 38.38 258 LEU A N 1
ATOM 1969 C CA . LEU A 1 258 ? -22.978 12.112 -21.757 1.00 38.38 258 LEU A CA 1
ATOM 1970 C C . LEU A 1 258 ? -22.320 11.805 -20.426 1.00 38.38 258 LEU A C 1
ATOM 1972 O O . LEU A 1 258 ? -22.574 12.510 -19.449 1.00 38.38 258 LEU A O 1
ATOM 1976 N N . VAL A 1 259 ? -21.522 10.751 -20.446 1.00 35.56 259 VAL A N 1
ATOM 1977 C CA . VAL A 1 259 ? -20.739 10.248 -19.336 1.00 35.56 259 VAL A CA 1
ATOM 1978 C C . VAL A 1 259 ? -19.277 10.360 -19.754 1.00 35.56 259 VAL A C 1
ATOM 1980 O O . VAL A 1 259 ? -18.896 9.787 -20.775 1.00 35.56 259 VAL A O 1
ATOM 1983 N N . SER A 1 260 ? -18.492 11.145 -19.025 1.00 38.25 260 SER A N 1
ATOM 1984 C CA . SER A 1 260 ? -17.041 11.250 -19.211 1.00 38.25 260 SER A CA 1
ATOM 1985 C C . SER A 1 260 ? -16.320 10.814 -17.943 1.00 38.25 260 SER A C 1
ATOM 1987 O O . SER A 1 260 ? -16.758 11.161 -16.848 1.00 38.25 260 SER A O 1
ATOM 1989 N N . GLU A 1 261 ? -15.230 10.068 -18.096 1.00 35.97 261 GLU A N 1
ATOM 1990 C CA . GLU A 1 261 ? -14.295 9.802 -17.002 1.00 35.97 261 GLU A CA 1
ATOM 1991 C C . GLU A 1 261 ? -13.625 11.107 -16.571 1.00 35.97 261 GLU A C 1
ATOM 1993 O O . GLU A 1 261 ? -13.311 11.974 -17.395 1.00 35.97 261 GLU A O 1
ATOM 1998 N N . VAL A 1 262 ? -13.433 11.266 -15.266 1.00 33.81 262 VAL A N 1
ATOM 1999 C CA . VAL A 1 262 ? -12.761 12.433 -14.699 1.00 33.81 262 VAL A CA 1
ATOM 2000 C C . VAL A 1 262 ? -11.260 12.155 -14.672 1.00 33.81 262 VAL A C 1
ATOM 2002 O O . VAL A 1 262 ? -10.819 11.259 -13.965 1.00 33.81 262 VAL A O 1
ATOM 2005 N N . VAL A 1 263 ? -10.467 12.938 -15.407 1.00 37.81 263 VAL A N 1
ATOM 2006 C CA . VAL A 1 263 ? -8.997 12.918 -15.307 1.00 37.81 263 VAL A CA 1
ATOM 2007 C C . VAL A 1 263 ? -8.513 13.950 -14.289 1.00 37.81 263 VAL A C 1
ATOM 2009 O O . VAL A 1 263 ? -8.786 15.148 -14.409 1.00 37.81 263 VAL A O 1
ATOM 2012 N N . THR A 1 264 ? -7.775 13.486 -13.284 1.00 34.34 264 THR A N 1
ATOM 2013 C CA . THR A 1 264 ? -7.183 14.308 -12.221 1.00 34.34 264 THR A CA 1
ATOM 2014 C C . THR A 1 264 ? -5.878 14.954 -12.719 1.00 34.34 264 THR A C 1
ATOM 2016 O O . THR A 1 264 ? -4.982 14.237 -13.159 1.00 34.34 264 THR A O 1
ATOM 2019 N N . PRO A 1 265 ? -5.710 16.292 -12.689 1.00 29.44 265 PRO A N 1
ATOM 2020 C CA . PRO A 1 265 ? -4.502 16.928 -13.217 1.00 29.44 265 PRO A CA 1
ATOM 2021 C C . PRO A 1 265 ? -3.290 16.764 -12.281 1.00 29.44 265 PRO A C 1
ATOM 2023 O O . PRO A 1 265 ? -3.327 17.186 -11.125 1.00 29.44 265 PRO A O 1
ATOM 2026 N N . THR A 1 266 ? -2.188 16.222 -12.805 1.00 34.22 266 THR A N 1
ATOM 2027 C CA . THR A 1 266 ? -0.889 16.081 -12.118 1.00 34.22 266 THR A CA 1
ATOM 2028 C C . THR A 1 266 ? -0.128 17.419 -12.079 1.00 34.22 266 THR A C 1
ATOM 2030 O O . THR A 1 266 ? -0.100 18.155 -13.067 1.00 34.22 266 THR A O 1
ATOM 2033 N N . GLN A 1 267 ? 0.492 17.768 -10.942 1.00 34.41 267 GLN A N 1
ATOM 2034 C CA . GLN A 1 267 ? 1.236 19.030 -10.785 1.00 34.41 267 GLN A CA 1
ATOM 2035 C C . GLN A 1 267 ? 2.612 19.015 -11.478 1.00 34.41 267 GLN A C 1
ATOM 2037 O O . GLN A 1 267 ? 3.346 18.034 -11.432 1.00 34.41 267 GLN A O 1
ATOM 2042 N N . GLU A 1 268 ? 2.968 20.145 -12.094 1.00 33.62 268 GLU A N 1
ATOM 2043 C CA . GLU A 1 268 ? 4.179 20.354 -12.902 1.00 33.62 268 GLU A CA 1
ATOM 2044 C C . GLU A 1 268 ? 5.449 20.541 -12.027 1.00 33.62 268 GLU A C 1
ATOM 2046 O O . GLU A 1 268 ? 5.434 21.355 -11.094 1.00 33.62 268 GLU A O 1
ATOM 2051 N N . PRO A 1 269 ? 6.580 19.857 -12.305 1.00 37.78 269 PRO A N 1
ATOM 2052 C CA . PRO A 1 269 ? 7.804 20.007 -11.518 1.00 37.78 269 PRO A CA 1
ATOM 2053 C C . PRO A 1 269 ? 8.585 21.293 -11.852 1.00 37.78 269 PRO A C 1
ATOM 2055 O O . PRO A 1 269 ? 8.735 21.707 -13.001 1.00 37.78 269 PRO A O 1
ATOM 2058 N N . THR A 1 270 ? 9.145 21.921 -10.813 1.00 33.66 270 THR A N 1
ATOM 2059 C CA . THR A 1 270 ? 9.937 23.164 -10.895 1.00 33.66 270 THR A CA 1
ATOM 2060 C C . THR A 1 270 ? 11.395 22.884 -11.313 1.00 33.66 270 THR A C 1
ATOM 2062 O O . THR A 1 270 ? 12.022 21.999 -10.733 1.00 33.66 270 THR A O 1
ATOM 2065 N N . PRO A 1 271 ? 12.004 23.641 -12.254 1.00 35.56 271 PRO A N 1
ATOM 2066 C CA . PRO A 1 271 ? 13.358 23.354 -12.739 1.00 35.56 271 PRO A CA 1
ATOM 2067 C C . PRO A 1 271 ? 14.480 23.853 -11.807 1.00 35.56 271 PRO A C 1
ATOM 2069 O O . PRO A 1 271 ? 14.547 25.033 -11.450 1.00 35.56 271 PRO A O 1
ATOM 2072 N N . THR A 1 272 ? 15.430 22.962 -11.502 1.00 33.41 272 THR A N 1
ATOM 2073 C CA . THR A 1 272 ? 16.680 23.238 -10.766 1.00 33.41 272 THR A CA 1
ATOM 2074 C C . THR A 1 272 ? 17.802 23.686 -11.714 1.00 33.41 272 THR A C 1
ATOM 2076 O O . THR A 1 272 ? 17.986 23.140 -12.799 1.00 33.41 272 THR A O 1
ATOM 2079 N N . VAL A 1 273 ? 18.573 24.702 -11.312 1.00 34.88 273 VAL A N 1
ATOM 2080 C CA . VAL A 1 273 ? 19.603 25.363 -12.138 1.00 34.88 273 VAL A CA 1
ATOM 2081 C C . VAL A 1 273 ? 20.988 24.733 -11.931 1.00 34.88 273 VAL A C 1
ATOM 2083 O O . VAL A 1 273 ? 21.505 24.730 -10.816 1.00 34.88 273 VAL A O 1
ATOM 2086 N N . THR A 1 274 ? 21.637 24.282 -13.007 1.00 32.62 274 THR A N 1
ATOM 2087 C CA . THR A 1 274 ? 23.023 23.768 -13.005 1.00 32.62 274 THR A CA 1
ATOM 2088 C C . THR A 1 274 ? 24.050 24.893 -13.238 1.00 32.62 274 THR A C 1
ATOM 2090 O O . THR A 1 274 ? 23.895 25.662 -14.193 1.00 32.62 274 THR A O 1
ATOM 2093 N N . PRO A 1 275 ? 25.134 25.018 -12.443 1.00 39.62 275 PRO A N 1
ATOM 2094 C CA . PRO A 1 275 ? 26.189 25.998 -12.702 1.00 39.62 275 PRO A CA 1
ATOM 2095 C C . PRO A 1 275 ? 27.222 25.527 -13.746 1.00 39.62 275 PRO A C 1
ATOM 2097 O O . PRO A 1 275 ? 27.592 24.361 -13.833 1.00 39.62 275 PRO A O 1
ATOM 2100 N N . THR A 1 276 ? 27.712 26.484 -14.539 1.00 37.75 276 THR A N 1
ATOM 2101 C CA . THR A 1 276 ? 28.686 26.313 -15.634 1.00 37.75 276 THR A CA 1
ATOM 2102 C C . THR A 1 276 ? 30.142 26.316 -15.131 1.00 37.75 276 THR A C 1
ATOM 2104 O O . THR A 1 276 ? 30.491 27.217 -14.364 1.00 37.75 276 THR A O 1
ATOM 2107 N N . PRO A 1 277 ? 31.042 25.429 -15.606 1.00 39.09 277 PRO A N 1
ATOM 2108 C CA . PRO A 1 277 ? 32.465 25.517 -15.277 1.00 39.09 277 PRO A CA 1
ATOM 2109 C C . PRO A 1 277 ? 33.240 26.487 -16.191 1.00 39.09 277 PRO A C 1
ATOM 2111 O O . PRO A 1 277 ? 32.992 26.603 -17.393 1.00 39.09 277 PRO A O 1
ATOM 2114 N N . VAL A 1 278 ? 34.219 27.177 -15.597 1.00 41.66 278 VAL A N 1
ATOM 2115 C CA . VAL A 1 278 ? 35.145 28.125 -16.242 1.00 41.66 278 VAL A CA 1
ATOM 2116 C C . VAL A 1 278 ? 36.462 27.421 -16.590 1.00 41.66 278 VAL A C 1
ATOM 2118 O O . VAL A 1 278 ? 37.030 26.714 -15.765 1.00 41.66 278 VAL A O 1
ATOM 2121 N N . VAL A 1 279 ? 36.984 27.668 -17.794 1.00 45.25 279 VAL A N 1
ATOM 2122 C CA . VAL A 1 279 ? 38.292 27.184 -18.278 1.00 45.25 279 VAL A CA 1
ATOM 2123 C C . VAL A 1 279 ? 39.360 28.266 -18.099 1.00 45.25 279 VAL A C 1
ATOM 2125 O O . VAL A 1 279 ? 39.111 29.390 -18.524 1.00 45.25 279 VAL A O 1
ATOM 2128 N N . THR A 1 280 ? 40.564 27.925 -17.603 1.00 37.03 280 THR A N 1
ATOM 2129 C CA . THR A 1 280 ? 41.822 28.593 -18.033 1.00 37.03 280 THR A CA 1
ATOM 2130 C C . THR A 1 280 ? 43.121 27.830 -17.685 1.00 37.03 280 THR A C 1
ATOM 2132 O O . THR A 1 280 ? 43.402 27.591 -16.518 1.00 37.03 280 THR A O 1
ATOM 2135 N N . ASP A 1 281 ? 43.897 27.550 -18.744 1.00 39.34 281 ASP A N 1
ATOM 2136 C CA . ASP A 1 281 ? 45.363 27.520 -18.977 1.00 39.34 281 ASP A CA 1
ATOM 2137 C C . ASP A 1 281 ? 46.416 26.756 -18.119 1.00 39.34 281 ASP A C 1
ATOM 2139 O O . ASP A 1 281 ? 46.507 26.836 -16.900 1.00 39.34 281 ASP A O 1
ATOM 2143 N N . ILE A 1 282 ? 47.344 26.138 -18.874 1.00 40.09 282 ILE A N 1
ATOM 2144 C CA . ILE A 1 282 ? 48.658 25.494 -18.584 1.00 40.09 282 ILE A CA 1
ATOM 2145 C C . ILE A 1 282 ? 49.713 26.230 -19.483 1.00 40.09 282 ILE A C 1
ATOM 2147 O O . ILE A 1 282 ? 49.250 26.693 -20.534 1.00 40.09 282 ILE A O 1
ATOM 2151 N N . PRO A 1 283 ? 51.071 26.345 -19.250 1.00 51.44 283 PRO A N 1
ATOM 2152 C CA . PRO A 1 283 ? 52.018 25.450 -18.517 1.00 51.44 283 PRO A CA 1
ATOM 2153 C C . PRO A 1 283 ? 53.209 26.040 -17.676 1.00 51.44 283 PRO A C 1
ATOM 2155 O O . PRO A 1 283 ? 53.621 27.182 -17.855 1.00 51.44 283 PRO A O 1
ATOM 2158 N N . GLU A 1 284 ? 53.839 25.113 -16.908 1.00 38.47 284 GLU A N 1
ATOM 2159 C CA . GLU A 1 284 ? 55.285 24.861 -16.564 1.00 38.47 284 GLU A CA 1
ATOM 2160 C C . GLU A 1 284 ? 56.160 25.845 -15.724 1.00 38.47 284 GLU A C 1
ATOM 2162 O O . GLU A 1 284 ? 55.944 27.053 -15.785 1.00 38.47 284 GLU A O 1
ATOM 2167 N N . PRO A 1 285 ? 57.278 25.410 -15.054 1.00 43.12 285 PRO A N 1
ATOM 2168 C CA . PRO A 1 285 ? 57.760 24.064 -14.674 1.00 43.12 285 PRO A CA 1
ATOM 2169 C C . PRO A 1 285 ? 58.240 23.905 -13.192 1.00 43.12 285 PRO A C 1
ATOM 2171 O O . PRO A 1 285 ? 58.287 24.829 -12.384 1.00 43.12 285 PRO A O 1
ATOM 2174 N N . THR A 1 286 ? 58.651 22.668 -12.905 1.00 44.91 286 THR A N 1
ATOM 2175 C CA . THR A 1 286 ? 59.125 21.962 -11.697 1.00 44.91 286 THR A CA 1
ATOM 2176 C C . THR A 1 286 ? 60.046 22.690 -10.695 1.00 44.91 286 THR A C 1
ATOM 2178 O O . THR A 1 286 ? 61.104 23.206 -11.057 1.00 44.91 286 THR A O 1
ATOM 2181 N N . VAL A 1 287 ? 59.751 22.524 -9.394 1.00 37.66 287 VAL A N 1
ATOM 2182 C CA . VAL A 1 287 ? 60.745 22.561 -8.302 1.00 37.66 287 VAL A CA 1
ATOM 2183 C C . VAL A 1 287 ? 60.513 21.370 -7.371 1.00 37.66 287 VAL A C 1
ATOM 2185 O O . VAL A 1 287 ? 59.453 21.223 -6.775 1.00 37.66 287 VAL A O 1
ATOM 2188 N N . THR A 1 288 ? 61.521 20.509 -7.258 1.00 46.25 288 THR A N 1
ATOM 2189 C CA . THR A 1 288 ? 61.546 19.358 -6.352 1.00 46.25 288 THR A CA 1
ATOM 2190 C C . THR A 1 288 ? 61.689 19.839 -4.907 1.00 46.25 288 THR A C 1
ATOM 2192 O O . THR A 1 288 ? 62.720 20.419 -4.556 1.00 46.25 288 THR A O 1
ATOM 2195 N N . VAL A 1 289 ? 60.689 19.577 -4.063 1.00 40.53 289 VAL A N 1
ATOM 2196 C CA . VAL A 1 289 ? 60.793 19.720 -2.604 1.00 40.53 289 VAL A CA 1
ATOM 2197 C C . VAL A 1 289 ? 60.472 18.399 -1.913 1.00 40.53 289 VAL A C 1
ATOM 2199 O O . VAL A 1 289 ? 59.517 17.706 -2.239 1.00 40.53 289 VAL A O 1
ATOM 2202 N N . THR A 1 290 ? 61.355 18.060 -0.983 1.00 38.34 290 THR A N 1
ATOM 2203 C CA . THR A 1 290 ? 61.331 16.941 -0.040 1.00 38.34 290 THR A CA 1
ATOM 2204 C C . THR A 1 290 ? 59.979 16.838 0.685 1.00 38.34 290 THR A C 1
ATOM 2206 O O . THR A 1 290 ? 59.497 17.878 1.142 1.00 38.34 290 THR A O 1
ATOM 2209 N N . PRO A 1 291 ? 59.376 15.640 0.845 1.00 41.94 291 PRO A N 1
ATOM 2210 C CA . PRO A 1 291 ? 58.057 15.522 1.456 1.00 41.94 291 PRO A CA 1
ATOM 2211 C C . PRO A 1 291 ? 58.105 15.947 2.926 1.00 41.94 291 PRO A C 1
ATOM 2213 O O . PRO A 1 291 ? 58.838 15.393 3.746 1.00 41.94 291 PRO A O 1
ATOM 2216 N N . THR A 1 292 ? 57.322 16.978 3.221 1.00 43.59 292 THR A N 1
ATOM 2217 C CA . THR A 1 292 ? 56.806 17.291 4.556 1.00 43.59 292 THR A CA 1
ATOM 2218 C C . THR A 1 292 ? 55.453 16.575 4.632 1.00 43.59 292 THR A C 1
ATOM 2220 O O . THR A 1 292 ? 54.763 16.593 3.612 1.00 43.59 292 THR A O 1
ATOM 2223 N N . PRO A 1 293 ? 55.086 15.904 5.740 1.00 43.44 293 PRO A N 1
ATOM 2224 C CA . PRO A 1 293 ? 53.823 15.171 5.818 1.00 43.44 293 PRO A CA 1
ATOM 2225 C C . PRO A 1 293 ? 52.665 16.116 5.490 1.00 43.44 293 PRO A C 1
ATOM 2227 O O . PRO A 1 293 ? 52.550 17.192 6.082 1.00 43.44 293 PRO A O 1
ATOM 2230 N N . ILE A 1 294 ? 51.890 15.732 4.480 1.00 48.00 294 ILE A N 1
ATOM 2231 C CA . ILE A 1 294 ? 50.649 16.393 4.087 1.00 48.00 294 ILE A CA 1
ATOM 2232 C C . ILE A 1 294 ? 49.665 16.165 5.248 1.00 48.00 294 ILE A C 1
ATOM 2234 O O . ILE A 1 294 ? 49.669 15.065 5.807 1.00 48.00 294 ILE A O 1
ATOM 2238 N N . PRO A 1 295 ? 48.888 17.173 5.682 1.00 46.81 295 PRO A N 1
ATOM 2239 C CA . PRO A 1 295 ? 47.734 16.905 6.530 1.00 46.81 295 PRO A CA 1
ATOM 2240 C C . PRO A 1 295 ? 46.797 15.998 5.727 1.00 46.81 295 PRO A C 1
ATOM 2242 O O . PRO A 1 295 ? 46.299 16.424 4.690 1.00 46.81 295 PRO A O 1
ATOM 2245 N N . VAL A 1 296 ? 46.673 14.740 6.147 1.00 55.19 296 VAL A N 1
ATOM 2246 C CA . VAL A 1 296 ? 45.707 13.798 5.576 1.00 55.19 296 VAL A CA 1
ATOM 2247 C C . VAL A 1 296 ? 44.331 14.400 5.825 1.00 55.19 296 VAL A C 1
ATOM 2249 O O . VAL A 1 296 ? 44.042 14.809 6.950 1.00 55.19 296 VAL A O 1
ATOM 2252 N N . ASP A 1 297 ? 43.564 14.567 4.757 1.00 67.06 297 ASP A N 1
ATOM 2253 C CA . ASP A 1 297 ? 42.170 14.961 4.854 1.00 67.06 297 ASP A CA 1
ATOM 2254 C C . ASP A 1 297 ? 41.403 13.715 5.302 1.00 67.06 297 ASP A C 1
ATOM 2256 O O . ASP A 1 297 ? 41.333 12.742 4.561 1.00 67.06 297 ASP A O 1
ATOM 2260 N N . GLU A 1 298 ? 40.956 13.688 6.560 1.00 68.12 298 GLU A N 1
ATOM 2261 C CA . GLU A 1 298 ? 40.333 12.503 7.177 1.00 68.12 298 GLU A CA 1
ATOM 2262 C C . GLU A 1 298 ? 38.936 12.196 6.599 1.00 68.12 298 GLU A C 1
ATOM 2264 O O . GLU A 1 298 ? 38.357 11.172 6.941 1.00 68.12 298 GLU A O 1
ATOM 2269 N N . GLU A 1 299 ? 38.409 13.065 5.728 1.00 78.44 299 GLU A N 1
ATOM 2270 C CA . GLU A 1 299 ? 37.115 12.914 5.045 1.00 78.44 299 GLU A CA 1
ATOM 2271 C C . GLU A 1 299 ? 37.258 12.647 3.535 1.00 78.44 299 GLU A C 1
ATOM 2273 O O . GLU A 1 299 ? 36.253 12.597 2.830 1.00 78.44 299 GLU A O 1
ATOM 2278 N N . GLN A 1 300 ? 38.483 12.532 3.006 1.00 89.25 300 GLN A N 1
ATOM 2279 C CA . GLN A 1 300 ? 38.667 12.199 1.593 1.00 89.25 300 GLN A CA 1
ATOM 2280 C C . GLN A 1 300 ? 38.274 10.738 1.354 1.00 89.25 300 GLN A C 1
ATOM 2282 O O . GLN A 1 300 ? 38.784 9.864 2.043 1.00 89.25 300 GLN A O 1
ATOM 2287 N N . ASP A 1 301 ? 37.400 10.528 0.376 1.00 88.25 301 ASP A N 1
ATOM 2288 C CA . ASP A 1 301 ? 36.910 9.242 -0.123 1.00 88.25 301 ASP A CA 1
ATOM 2289 C C . ASP A 1 301 ? 36.950 9.343 -1.658 1.00 88.25 301 ASP A C 1
ATOM 2291 O O . ASP A 1 301 ? 36.245 10.157 -2.273 1.00 88.25 301 ASP A O 1
ATOM 2295 N N . SER A 1 302 ? 37.938 8.686 -2.256 1.00 90.25 302 SER A N 1
ATOM 2296 C CA . SER A 1 302 ? 38.378 8.940 -3.628 1.00 90.25 302 SER A CA 1
ATOM 2297 C C . SER A 1 302 ? 37.633 8.112 -4.679 1.00 90.25 302 SER A C 1
ATOM 2299 O O . SER A 1 302 ? 37.574 8.553 -5.836 1.00 90.25 302 SER A O 1
ATOM 2301 N N . ASP A 1 303 ? 37.055 6.972 -4.314 1.00 84.44 303 ASP A N 1
ATOM 2302 C CA . ASP A 1 303 ? 36.192 6.141 -5.163 1.00 84.44 303 ASP A CA 1
ATOM 2303 C C . ASP A 1 303 ? 34.713 6.145 -4.752 1.00 84.44 303 ASP A C 1
ATOM 2305 O O . ASP A 1 303 ? 33.879 5.697 -5.544 1.00 84.44 303 ASP A O 1
ATOM 2309 N N . ALA A 1 304 ? 34.382 6.812 -3.643 1.00 88.06 304 ALA A N 1
ATOM 2310 C CA . ALA A 1 304 ? 33.028 7.081 -3.171 1.00 88.06 304 ALA A CA 1
ATOM 2311 C C . ALA A 1 304 ? 32.252 5.819 -2.772 1.00 88.06 304 ALA A C 1
ATOM 2313 O O . ALA A 1 304 ? 31.037 5.755 -2.992 1.00 88.06 304 ALA A O 1
ATOM 2314 N N . ASP A 1 305 ? 32.941 4.838 -2.193 1.00 80.94 305 ASP A N 1
ATOM 2315 C CA . ASP A 1 305 ? 32.345 3.603 -1.677 1.00 80.94 305 ASP A CA 1
ATOM 2316 C C . ASP A 1 305 ? 31.862 3.734 -0.214 1.00 80.94 305 ASP A C 1
ATOM 2318 O O . ASP A 1 305 ? 31.066 2.923 0.259 1.00 80.94 305 ASP A O 1
ATOM 2322 N N . GLY A 1 306 ? 32.274 4.801 0.486 1.00 85.06 306 GLY A N 1
ATOM 2323 C CA . GLY A 1 306 ? 31.936 5.069 1.884 1.00 85.06 306 GLY A CA 1
ATOM 2324 C C . GLY A 1 306 ? 33.063 4.796 2.885 1.00 85.06 306 GLY A C 1
ATOM 2325 O O . GLY A 1 306 ? 32.888 5.092 4.076 1.00 85.06 306 GLY A O 1
ATOM 2326 N N . VAL A 1 307 ? 34.220 4.293 2.448 1.00 87.94 307 VAL A N 1
ATOM 2327 C CA . VAL A 1 307 ? 35.441 4.167 3.250 1.00 87.94 307 VAL A CA 1
ATOM 2328 C C . 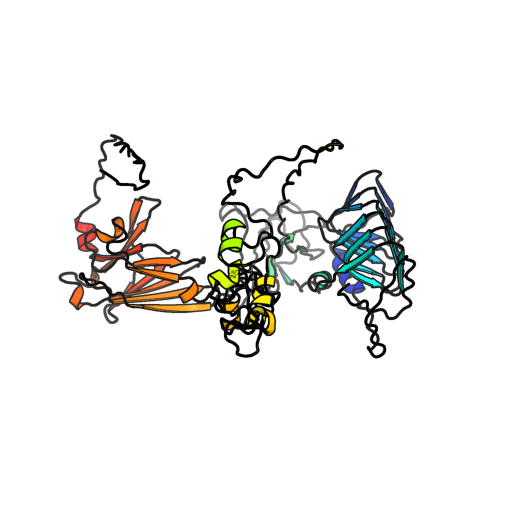VAL A 1 307 ? 36.391 5.325 2.921 1.00 87.94 307 VAL A C 1
ATOM 2330 O O . VAL A 1 307 ? 36.911 5.426 1.823 1.00 87.94 307 VAL A O 1
ATOM 2333 N N . PRO A 1 308 ? 36.699 6.221 3.877 1.00 89.88 308 PRO A N 1
ATOM 2334 C CA . PRO A 1 308 ? 37.698 7.260 3.629 1.00 89.88 308 PRO A CA 1
ATOM 2335 C C . PRO A 1 308 ? 39.090 6.686 3.300 1.00 89.88 308 PRO A C 1
ATOM 2337 O O . PRO A 1 308 ? 39.556 5.794 4.014 1.00 89.88 308 PRO A O 1
ATOM 2340 N N . ASP A 1 309 ? 39.827 7.310 2.369 1.00 88.75 309 ASP A N 1
ATOM 2341 C CA . ASP A 1 309 ? 41.167 6.916 1.883 1.00 88.75 309 ASP A CA 1
ATOM 2342 C C . ASP A 1 309 ? 42.137 6.544 3.023 1.00 88.75 309 ASP A C 1
ATOM 2344 O O . ASP A 1 309 ? 43.024 5.693 2.904 1.00 88.75 309 ASP A O 1
ATOM 2348 N N . VAL A 1 310 ? 42.038 7.253 4.155 1.00 91.75 310 VAL A N 1
ATOM 2349 C CA . VAL A 1 310 ? 42.891 7.024 5.329 1.00 91.75 310 VAL A CA 1
ATOM 2350 C C . VAL A 1 310 ? 42.629 5.668 5.985 1.00 91.75 310 VAL A C 1
ATOM 2352 O O . VAL A 1 310 ? 43.578 5.034 6.453 1.00 91.75 310 VAL A O 1
ATOM 2355 N N . TYR A 1 311 ? 41.369 5.242 6.018 1.00 90.94 311 TYR A N 1
ATOM 2356 C CA . TYR A 1 311 ? 40.943 3.956 6.548 1.00 90.94 311 TYR A CA 1
ATOM 2357 C C . TYR A 1 311 ? 41.226 2.837 5.562 1.00 90.94 311 TYR A C 1
ATOM 2359 O O . TYR A 1 311 ? 41.714 1.794 5.982 1.00 90.94 311 TYR A O 1
ATOM 2367 N N . GLU A 1 312 ? 41.056 3.070 4.269 1.00 93.19 312 GLU A N 1
ATOM 2368 C CA . GLU A 1 312 ? 41.403 2.088 3.243 1.00 93.19 312 GLU A CA 1
ATOM 2369 C C . GLU A 1 312 ? 42.886 1.707 3.283 1.00 93.19 312 GLU A C 1
ATOM 2371 O O . GLU A 1 312 ? 43.255 0.535 3.315 1.00 93.19 312 GLU A O 1
ATOM 2376 N N . ILE A 1 313 ? 43.774 2.693 3.456 1.00 91.19 313 ILE A N 1
ATOM 2377 C CA . ILE A 1 313 ? 45.206 2.434 3.674 1.00 91.19 313 ILE A CA 1
ATOM 2378 C C . ILE A 1 313 ? 45.457 1.629 4.967 1.00 91.19 313 ILE A C 1
ATOM 2380 O O . ILE A 1 313 ? 46.439 0.880 5.042 1.00 91.19 313 ILE A O 1
ATOM 2384 N N . GLU A 1 314 ? 44.632 1.808 6.006 1.00 91.12 314 GLU A N 1
ATOM 2385 C CA . GLU A 1 314 ? 44.729 1.065 7.271 1.00 91.12 314 GLU A CA 1
ATOM 2386 C C . GLU A 1 314 ? 44.237 -0.383 7.132 1.00 91.12 314 GLU A C 1
ATOM 2388 O O . GLU A 1 314 ? 44.902 -1.291 7.644 1.00 91.12 314 GLU A O 1
ATOM 2393 N N . PHE A 1 315 ? 43.128 -0.599 6.420 1.00 88.19 315 PHE A N 1
ATOM 2394 C CA . PHE A 1 315 ? 42.529 -1.912 6.165 1.00 88.19 315 PHE A CA 1
ATOM 2395 C C . PHE A 1 315 ? 43.235 -2.686 5.044 1.00 88.19 315 PHE A C 1
ATOM 2397 O O . PHE A 1 315 ? 43.239 -3.914 5.055 1.00 88.19 315 PHE A O 1
ATOM 2404 N N . GLY A 1 316 ? 43.969 -1.990 4.175 1.00 93.06 316 GLY A N 1
ATOM 2405 C CA . GLY A 1 316 ? 44.744 -2.573 3.083 1.00 93.06 316 GLY A CA 1
ATOM 2406 C C . GLY A 1 316 ? 44.006 -2.637 1.747 1.00 93.06 316 GLY A C 1
ATOM 2407 O O . GLY A 1 316 ? 44.540 -3.284 0.842 1.00 93.06 316 GLY A O 1
ATOM 2408 N N . THR A 1 317 ? 42.852 -1.976 1.640 1.00 95.38 317 THR A N 1
ATOM 2409 C CA . THR A 1 317 ? 42.066 -1.806 0.412 1.00 95.38 317 THR A CA 1
ATOM 2410 C C . THR A 1 317 ? 42.680 -0.741 -0.514 1.00 95.38 317 THR A C 1
ATOM 2412 O O . THR A 1 317 ? 43.687 -0.109 -0.154 1.00 95.38 317 THR A O 1
ATOM 2415 N N . ASP A 1 318 ? 42.194 -0.619 -1.754 1.00 93.81 318 ASP A N 1
ATOM 2416 C CA . ASP A 1 318 ? 42.705 0.331 -2.756 1.00 93.81 318 ASP A CA 1
ATOM 2417 C C . ASP A 1 318 ? 41.835 1.600 -2.824 1.00 93.81 318 ASP A C 1
ATOM 2419 O O . ASP A 1 318 ? 40.775 1.513 -3.426 1.00 93.81 318 ASP A O 1
ATOM 2423 N N . PRO A 1 319 ? 42.337 2.788 -2.397 1.00 94.12 319 PRO A N 1
ATOM 2424 C CA . PRO A 1 319 ? 41.575 4.049 -2.347 1.00 94.12 319 PRO A CA 1
ATOM 2425 C C . PRO A 1 319 ? 41.029 4.626 -3.647 1.00 94.12 319 PRO A C 1
ATOM 2427 O O . PRO A 1 319 ? 40.728 5.810 -3.747 1.00 94.12 319 PRO A O 1
ATOM 2430 N N . TYR A 1 320 ? 41.070 3.873 -4.729 1.00 94.00 320 TYR A N 1
ATOM 2431 C CA . TYR A 1 320 ? 40.581 4.287 -6.033 1.00 94.00 320 TYR A CA 1
ATOM 2432 C C . TYR A 1 320 ? 39.779 3.168 -6.701 1.00 94.00 320 TYR A C 1
ATOM 2434 O O . TYR A 1 320 ? 39.563 3.229 -7.921 1.00 94.00 320 TYR A O 1
ATOM 2442 N N . ASN A 1 321 ? 39.418 2.134 -5.949 1.00 92.88 321 ASN A N 1
ATOM 2443 C CA . ASN A 1 321 ? 38.683 0.980 -6.408 1.00 92.88 321 ASN A CA 1
ATOM 2444 C C . ASN A 1 321 ? 37.670 0.549 -5.331 1.00 92.88 321 ASN A C 1
ATOM 2446 O O . ASN A 1 321 ? 38.075 -0.122 -4.391 1.00 92.88 321 ASN A O 1
ATOM 2450 N N . PRO A 1 322 ? 36.368 0.808 -5.542 1.00 89.19 322 PRO A N 1
ATOM 2451 C CA . PRO A 1 322 ? 35.347 0.632 -4.510 1.00 89.19 322 PRO A CA 1
ATOM 2452 C C . PRO A 1 322 ? 35.067 -0.838 -4.147 1.00 89.19 322 PRO A C 1
ATOM 2454 O O . PRO A 1 322 ? 34.276 -1.088 -3.254 1.00 89.19 322 PRO A O 1
ATOM 2457 N N . ASP A 1 323 ? 35.641 -1.789 -4.888 1.00 94.88 323 ASP A N 1
ATOM 2458 C CA . ASP A 1 323 ? 35.530 -3.247 -4.730 1.00 94.88 323 ASP A CA 1
ATOM 2459 C C . ASP A 1 323 ? 36.943 -3.818 -4.943 1.00 94.88 323 ASP A C 1
ATOM 2461 O O . ASP A 1 323 ? 37.387 -4.052 -6.081 1.00 94.88 323 ASP A O 1
ATOM 2465 N N . THR A 1 324 ? 37.729 -3.890 -3.867 1.00 96.62 324 THR A N 1
ATOM 2466 C CA . THR A 1 324 ? 39.177 -4.117 -3.930 1.00 96.62 324 THR A CA 1
ATOM 2467 C C . THR A 1 324 ? 39.526 -5.488 -4.501 1.00 96.62 324 THR A C 1
ATOM 2469 O O . THR A 1 324 ? 40.500 -5.611 -5.265 1.00 96.62 324 THR A O 1
ATOM 2472 N N . ASP A 1 325 ? 38.781 -6.527 -4.142 1.00 95.00 325 ASP A N 1
ATOM 2473 C CA . ASP A 1 325 ? 39.060 -7.894 -4.572 1.00 95.00 325 ASP A CA 1
ATOM 2474 C C . ASP A 1 325 ? 38.291 -8.325 -5.835 1.00 95.00 325 ASP A C 1
ATOM 2476 O O . ASP A 1 325 ? 38.730 -9.256 -6.532 1.00 95.00 325 ASP A O 1
ATOM 2480 N N . GLY A 1 326 ? 37.281 -7.548 -6.228 1.00 94.50 326 GLY A N 1
ATOM 2481 C CA . GLY A 1 326 ? 36.570 -7.637 -7.493 1.00 94.50 326 GLY A CA 1
ATOM 2482 C C . GLY A 1 326 ? 35.492 -8.712 -7.513 1.00 94.50 326 GLY A C 1
ATOM 2483 O O . GLY A 1 326 ? 35.332 -9.359 -8.561 1.00 94.50 326 GLY A O 1
ATOM 2484 N N . ASP A 1 327 ? 34.827 -8.962 -6.389 1.00 89.06 327 ASP A N 1
ATOM 2485 C CA . ASP A 1 327 ? 33.816 -10.009 -6.249 1.00 89.06 327 ASP A CA 1
ATOM 2486 C C . ASP A 1 327 ? 32.362 -9.521 -6.384 1.00 89.06 327 ASP A C 1
ATOM 2488 O O . ASP A 1 327 ? 31.456 -10.339 -6.571 1.00 89.06 327 ASP A O 1
ATOM 2492 N N . GLY A 1 328 ? 32.163 -8.200 -6.435 1.00 86.19 328 GLY A N 1
ATOM 2493 C CA . GLY A 1 328 ? 30.867 -7.558 -6.630 1.00 86.19 328 GLY A CA 1
ATOM 2494 C C . GLY A 1 328 ? 30.298 -6.853 -5.399 1.00 86.19 328 GLY A C 1
ATOM 2495 O O . GLY A 1 328 ? 29.236 -6.239 -5.539 1.00 86.19 328 GLY A O 1
ATOM 2496 N N . LEU A 1 329 ? 30.966 -6.899 -4.243 1.00 89.88 329 LEU A N 1
ATOM 2497 C CA . LEU A 1 329 ? 30.633 -6.087 -3.067 1.00 89.88 329 LEU A CA 1
ATOM 2498 C C . LEU A 1 329 ? 31.578 -4.897 -2.912 1.00 89.88 329 LEU A C 1
ATOM 2500 O O . LEU A 1 329 ? 32.716 -4.925 -3.360 1.00 89.88 329 LEU A O 1
ATOM 2504 N N . TYR A 1 330 ? 31.077 -3.811 -2.318 1.00 90.38 330 TYR A N 1
ATOM 2505 C CA . TYR A 1 330 ? 31.927 -2.662 -2.011 1.00 90.38 330 TYR A CA 1
ATOM 2506 C C . TYR A 1 330 ? 32.684 -2.871 -0.702 1.00 90.38 330 TYR A C 1
ATOM 2508 O O . TYR A 1 330 ? 32.104 -3.405 0.251 1.00 90.38 330 TYR A O 1
ATOM 2516 N N . ASP A 1 331 ? 33.905 -2.340 -0.603 1.00 88.12 331 ASP A N 1
ATOM 2517 C CA . ASP A 1 331 ? 34.767 -2.532 0.570 1.00 88.12 331 ASP A CA 1
ATOM 2518 C C . ASP A 1 331 ? 34.064 -2.059 1.858 1.00 88.12 331 ASP A C 1
ATOM 2520 O O . ASP A 1 331 ? 34.122 -2.714 2.907 1.00 88.12 331 ASP A O 1
ATOM 2524 N N . PHE A 1 332 ? 33.331 -0.939 1.793 1.00 90.25 332 PHE A N 1
ATOM 2525 C CA . PHE A 1 332 ? 32.496 -0.466 2.904 1.00 90.25 332 PHE A CA 1
ATOM 2526 C C . PHE A 1 332 ? 31.464 -1.503 3.374 1.00 90.25 332 PHE A C 1
ATOM 2528 O O . PHE A 1 332 ? 31.269 -1.684 4.582 1.00 90.25 332 PHE A O 1
ATOM 2535 N N . ILE A 1 333 ? 30.781 -2.156 2.434 1.00 88.69 333 ILE A N 1
ATOM 2536 C CA . ILE A 1 333 ? 29.711 -3.115 2.716 1.00 88.69 333 ILE A CA 1
ATOM 2537 C C . ILE A 1 333 ? 30.291 -4.361 3.374 1.00 88.69 333 ILE A C 1
ATOM 2539 O O . ILE A 1 333 ? 29.789 -4.792 4.414 1.00 88.69 333 ILE A O 1
ATOM 2543 N N . GLU A 1 334 ? 31.393 -4.882 2.845 1.00 93.12 334 GLU A N 1
ATOM 2544 C CA . GLU A 1 334 ? 32.087 -6.034 3.415 1.00 93.12 334 GLU A CA 1
ATOM 2545 C C . GLU A 1 334 ? 32.564 -5.752 4.843 1.00 93.12 334 GLU A C 1
ATOM 2547 O O . GLU A 1 334 ? 32.314 -6.542 5.759 1.00 93.12 334 GLU A O 1
ATOM 2552 N N . LEU A 1 335 ? 33.150 -4.573 5.087 1.00 91.69 335 LEU A N 1
ATOM 2553 C CA . LEU A 1 335 ? 33.543 -4.140 6.432 1.00 91.69 335 LEU A CA 1
ATOM 2554 C C . LEU A 1 335 ? 32.349 -4.028 7.394 1.00 91.69 335 LEU A C 1
ATOM 2556 O O . LEU A 1 335 ? 32.500 -4.301 8.592 1.00 91.69 335 LEU A O 1
ATOM 2560 N N . LEU A 1 336 ? 31.179 -3.617 6.897 1.00 88.69 336 LEU A N 1
ATOM 2561 C CA . LEU A 1 336 ? 29.957 -3.470 7.688 1.00 88.69 336 LEU A CA 1
ATOM 2562 C C . LEU A 1 336 ? 29.380 -4.829 8.111 1.00 88.69 336 LEU A C 1
ATOM 2564 O O . LEU A 1 336 ? 29.011 -4.991 9.279 1.00 88.69 336 LEU A O 1
ATOM 2568 N N . ILE A 1 337 ? 29.327 -5.798 7.193 1.00 87.00 337 ILE A N 1
ATOM 2569 C CA . ILE A 1 337 ? 28.756 -7.138 7.436 1.00 87.00 337 ILE A CA 1
ATOM 2570 C C . ILE A 1 337 ? 29.774 -8.145 7.990 1.00 87.00 337 ILE A C 1
ATOM 2572 O O . ILE A 1 337 ? 29.394 -9.181 8.538 1.00 87.00 337 ILE A O 1
ATOM 2576 N N . GLY A 1 338 ? 31.066 -7.806 7.957 1.00 92.12 338 GLY A N 1
ATOM 2577 C CA . GLY A 1 338 ? 32.153 -8.590 8.543 1.00 92.12 338 GLY A CA 1
ATOM 2578 C C . GLY A 1 338 ? 32.847 -9.555 7.580 1.00 92.12 338 GLY A C 1
ATOM 2579 O O . GLY A 1 338 ? 33.466 -10.514 8.055 1.00 92.12 338 GLY A O 1
ATOM 2580 N N . TYR A 1 339 ? 32.745 -9.305 6.276 1.00 94.44 339 TYR A N 1
ATOM 2581 C CA . TYR A 1 339 ? 33.529 -9.957 5.225 1.00 94.44 339 TYR A CA 1
ATOM 2582 C C . TYR A 1 339 ? 34.919 -9.313 5.099 1.00 94.44 339 TYR A C 1
ATOM 2584 O O . TYR A 1 339 ? 35.205 -8.282 5.719 1.00 94.44 339 TYR A O 1
ATOM 2592 N N . ASP A 1 340 ? 35.841 -10.003 4.430 1.00 96.38 340 ASP A N 1
ATOM 2593 C CA . ASP A 1 340 ? 37.224 -9.567 4.230 1.00 96.38 340 ASP A CA 1
ATOM 2594 C C . ASP A 1 340 ? 37.369 -8.949 2.829 1.00 96.38 340 ASP A C 1
ATOM 2596 O O . ASP A 1 340 ? 37.523 -9.726 1.891 1.00 96.38 340 ASP A O 1
ATOM 2600 N N . PRO A 1 341 ? 37.470 -7.606 2.688 1.00 96.25 341 PRO A N 1
ATOM 2601 C CA . PRO A 1 341 ? 37.495 -6.897 1.390 1.00 96.25 341 PRO A CA 1
ATOM 2602 C C . PRO A 1 341 ? 38.738 -7.171 0.524 1.00 96.25 341 PRO A C 1
ATOM 2604 O O . PRO A 1 341 ? 39.040 -6.502 -0.463 1.00 96.25 341 PRO A O 1
ATOM 2607 N N . LEU A 1 342 ? 39.573 -8.117 0.951 1.00 96.75 342 LEU A N 1
ATOM 2608 C CA . LEU A 1 342 ? 40.772 -8.573 0.258 1.00 96.75 342 LEU A CA 1
ATOM 2609 C C . LEU A 1 342 ? 40.650 -10.037 -0.195 1.00 96.75 342 LEU A C 1
ATOM 2611 O O . LEU A 1 342 ? 41.653 -10.625 -0.637 1.00 96.75 342 LEU A O 1
ATOM 2615 N N . SER A 1 343 ? 39.485 -10.656 -0.019 1.00 97.56 343 SER A N 1
ATOM 2616 C CA . SER A 1 343 ? 39.228 -12.072 -0.225 1.00 97.56 343 SER A CA 1
ATOM 2617 C C . SER A 1 343 ? 37.834 -12.314 -0.797 1.00 97.56 343 SER A C 1
ATOM 2619 O O . SER A 1 343 ? 36.890 -12.452 -0.038 1.00 97.56 343 SER A O 1
ATOM 2621 N N . THR A 1 344 ? 37.785 -12.607 -2.100 1.00 97.00 344 THR A N 1
ATOM 2622 C CA . THR A 1 344 ? 36.555 -12.840 -2.883 1.00 97.00 344 THR A CA 1
ATOM 2623 C C . THR A 1 344 ? 35.655 -14.009 -2.424 1.00 97.00 344 THR A C 1
ATOM 2625 O O . THR A 1 344 ? 34.857 -14.488 -3.212 1.00 97.00 344 THR A O 1
ATOM 2628 N N . ASP A 1 345 ? 35.952 -14.662 -1.303 1.00 97.06 345 ASP A N 1
ATOM 2629 C CA . ASP A 1 345 ? 35.269 -15.823 -0.701 1.00 97.06 345 ASP A CA 1
ATOM 2630 C C . ASP A 1 345 ? 35.780 -15.892 0.750 1.00 97.06 345 ASP A C 1
ATOM 2632 O O . ASP A 1 345 ? 36.778 -16.569 1.057 1.00 97.06 345 ASP A O 1
ATOM 2636 N N . SER A 1 346 ? 35.183 -15.085 1.628 1.00 96.19 346 SER A N 1
ATOM 2637 C CA . SER A 1 346 ? 35.639 -14.849 3.004 1.00 96.19 346 SER A CA 1
ATOM 2638 C C . SER A 1 346 ? 35.581 -16.102 3.876 1.00 96.19 346 SER A C 1
ATOM 2640 O O . SER A 1 346 ? 36.423 -16.302 4.766 1.00 96.19 346 SER A O 1
ATOM 2642 N N . ASP A 1 347 ? 34.603 -16.979 3.642 1.00 94.81 347 ASP A N 1
ATOM 2643 C CA . ASP A 1 347 ? 34.392 -18.191 4.438 1.00 94.81 347 ASP A CA 1
ATOM 2644 C C . ASP A 1 347 ? 35.017 -19.461 3.810 1.00 94.81 347 ASP A C 1
ATOM 2646 O O . ASP A 1 347 ? 35.203 -20.486 4.490 1.00 94.81 347 ASP A O 1
ATOM 2650 N N . GLY A 1 348 ? 35.443 -19.378 2.547 1.00 96.06 348 GLY A N 1
ATOM 2651 C CA . GLY A 1 348 ? 36.076 -20.448 1.787 1.00 96.06 348 GLY A CA 1
ATOM 2652 C C . GLY A 1 348 ? 35.109 -21.551 1.355 1.00 96.06 348 GLY A C 1
ATOM 2653 O O . GLY A 1 348 ? 35.546 -22.708 1.199 1.00 96.06 348 GLY A O 1
ATOM 2654 N N . ASN A 1 349 ? 33.811 -21.262 1.241 1.00 94.69 349 ASN A N 1
ATOM 2655 C CA . ASN A 1 349 ? 32.780 -22.232 0.877 1.00 94.69 349 ASN A CA 1
ATOM 2656 C C . ASN A 1 349 ? 32.702 -22.485 -0.643 1.00 94.69 349 ASN A C 1
ATOM 2658 O O . ASN A 1 349 ? 32.167 -23.524 -1.062 1.00 94.69 349 ASN A O 1
ATOM 2662 N N . GLY A 1 350 ? 33.346 -21.636 -1.451 1.00 95.06 350 GLY A N 1
ATOM 2663 C CA . GLY A 1 350 ? 33.428 -21.740 -2.906 1.00 95.06 350 GLY A CA 1
ATOM 2664 C C . GLY A 1 350 ? 32.349 -20.978 -3.681 1.00 95.06 350 GLY A C 1
ATOM 2665 O O . GLY A 1 350 ? 32.237 -21.213 -4.890 1.00 95.06 350 GLY A O 1
ATOM 2666 N N . ILE A 1 351 ? 31.573 -20.132 -3.010 1.00 94.50 351 ILE A N 1
ATOM 2667 C CA . ILE A 1 351 ? 30.708 -19.080 -3.560 1.00 94.50 351 ILE A CA 1
ATOM 2668 C C . ILE A 1 351 ? 31.428 -17.751 -3.283 1.00 94.50 351 ILE A C 1
ATOM 2670 O O . ILE A 1 351 ? 32.128 -17.654 -2.282 1.00 94.50 351 ILE A O 1
ATOM 2674 N N . LEU A 1 352 ? 31.369 -16.794 -4.213 1.00 96.06 352 LEU A N 1
ATOM 2675 C CA . LEU A 1 352 ? 31.970 -15.477 -3.975 1.00 96.06 352 LEU A CA 1
ATOM 2676 C C . LEU A 1 352 ? 31.082 -14.677 -3.025 1.00 96.06 352 LEU A C 1
ATOM 2678 O O . LEU A 1 352 ? 29.872 -14.878 -3.087 1.00 96.06 352 LEU A O 1
ATOM 2682 N N . ASP A 1 353 ? 31.622 -13.765 -2.221 1.00 94.62 353 ASP A N 1
ATOM 2683 C CA . ASP A 1 353 ? 30.818 -13.072 -1.207 1.00 94.62 353 ASP A CA 1
ATOM 2684 C C . ASP A 1 353 ? 29.689 -12.243 -1.854 1.00 94.62 353 ASP A C 1
ATOM 2686 O O . ASP A 1 353 ? 28.554 -12.246 -1.372 1.00 94.62 353 ASP A O 1
ATOM 2690 N N . GLY A 1 354 ? 29.938 -11.632 -3.019 1.00 92.81 354 GLY A N 1
ATOM 2691 C CA . GLY A 1 354 ? 28.897 -10.985 -3.835 1.00 92.81 354 GLY A CA 1
ATOM 2692 C C . GLY A 1 354 ? 27.856 -11.924 -4.470 1.00 92.81 354 GLY A C 1
ATOM 2693 O O . GLY A 1 354 ? 26.741 -11.494 -4.779 1.00 92.81 354 GLY A O 1
ATOM 2694 N N . ASP A 1 355 ? 28.186 -13.207 -4.646 1.00 95.06 355 ASP A N 1
ATOM 2695 C CA . ASP A 1 355 ? 27.284 -14.250 -5.164 1.00 95.06 355 ASP A CA 1
ATOM 2696 C C . ASP A 1 355 ? 26.529 -14.994 -4.037 1.00 95.06 355 ASP A C 1
ATOM 2698 O O . ASP A 1 355 ? 25.713 -15.878 -4.327 1.00 95.06 355 ASP A O 1
ATOM 2702 N N . GLU A 1 356 ? 26.811 -14.695 -2.766 1.00 94.94 356 GLU A N 1
ATOM 2703 C CA . GLU A 1 356 ? 26.067 -15.237 -1.627 1.00 94.94 356 GLU A CA 1
ATOM 2704 C C . GLU A 1 356 ? 24.691 -14.577 -1.470 1.00 94.94 356 GLU A C 1
ATOM 2706 O O . GLU A 1 356 ? 24.417 -13.550 -2.075 1.00 94.94 356 GLU A O 1
ATOM 2711 N N . ASP A 1 357 ? 23.831 -15.207 -0.672 1.00 95.31 357 ASP A N 1
ATOM 2712 C CA . ASP A 1 357 ? 22.450 -14.810 -0.367 1.00 95.31 357 ASP A CA 1
ATOM 2713 C C . ASP A 1 357 ? 22.324 -14.804 1.166 1.00 95.31 357 ASP A C 1
ATOM 2715 O O . ASP A 1 357 ? 22.078 -15.844 1.798 1.00 95.31 357 ASP A O 1
ATOM 2719 N N . LEU A 1 358 ? 22.713 -13.681 1.779 1.00 93.50 358 LEU A N 1
ATOM 2720 C CA . LEU A 1 358 ? 23.003 -13.614 3.213 1.00 93.50 358 LEU A CA 1
ATOM 2721 C C . LEU A 1 358 ? 21.736 -13.695 4.079 1.00 93.50 358 LEU A C 1
ATOM 2723 O O . LEU A 1 358 ? 21.775 -14.296 5.161 1.00 93.50 358 LEU A O 1
ATOM 2727 N N . ASP A 1 359 ? 20.619 -13.144 3.617 1.00 92.56 359 ASP A N 1
ATOM 2728 C CA . ASP A 1 359 ? 19.325 -13.185 4.305 1.00 92.56 359 ASP A CA 1
ATOM 2729 C C . ASP A 1 359 ? 18.363 -14.263 3.779 1.00 92.56 359 ASP A C 1
ATOM 2731 O O . ASP A 1 359 ? 17.366 -14.565 4.445 1.00 92.56 359 ASP A O 1
ATOM 2735 N N . SER A 1 360 ? 18.756 -14.978 2.719 1.00 96.81 360 SER A N 1
ATOM 2736 C CA . SER A 1 360 ? 18.063 -16.150 2.175 1.00 96.81 360 SER A CA 1
ATOM 2737 C C . SER A 1 360 ? 16.711 -15.838 1.534 1.00 96.81 360 SER A C 1
ATOM 2739 O O . SER A 1 360 ? 15.788 -16.661 1.633 1.00 96.81 360 SER A O 1
ATOM 2741 N N . ASP A 1 361 ? 16.599 -14.683 0.885 1.00 89.62 361 ASP A N 1
ATOM 2742 C CA . ASP A 1 361 ? 15.406 -14.221 0.173 1.00 89.62 361 ASP A CA 1
ATOM 2743 C C . ASP A 1 361 ? 15.374 -14.662 -1.312 1.00 89.62 361 ASP A C 1
ATOM 2745 O O . ASP A 1 361 ? 14.325 -14.665 -1.960 1.00 89.62 361 ASP A O 1
ATOM 2749 N N . GLY A 1 362 ? 16.508 -15.147 -1.833 1.00 89.44 362 GLY A N 1
ATOM 2750 C CA . GLY A 1 362 ? 16.665 -15.626 -3.206 1.00 89.44 362 GLY A CA 1
ATOM 2751 C C . GLY A 1 362 ? 17.334 -14.642 -4.170 1.00 89.44 362 GLY A C 1
ATOM 2752 O O . GLY A 1 362 ? 17.528 -15.000 -5.344 1.00 89.44 362 GLY A O 1
ATOM 2753 N N . LEU A 1 363 ? 17.717 -13.454 -3.709 1.00 89.06 363 LEU A N 1
ATOM 2754 C CA . LEU A 1 363 ? 18.639 -12.543 -4.377 1.00 89.06 363 LEU A CA 1
ATOM 2755 C C . LEU A 1 363 ? 20.077 -12.827 -3.920 1.00 89.06 363 LEU A C 1
ATOM 2757 O O . LEU A 1 363 ? 20.331 -13.598 -3.006 1.00 89.06 363 LEU A O 1
ATOM 2761 N N . THR A 1 364 ? 21.053 -12.303 -4.661 1.00 93.62 364 THR A N 1
ATOM 2762 C CA . THR A 1 364 ? 22.453 -12.363 -4.215 1.00 93.62 364 THR A CA 1
ATOM 2763 C C . THR A 1 364 ? 22.845 -10.998 -3.685 1.00 93.62 364 THR A C 1
ATOM 2765 O O . THR A 1 364 ? 22.365 -10.000 -4.227 1.00 93.62 364 THR A O 1
ATOM 2768 N N . ASN A 1 365 ? 23.799 -10.935 -2.760 1.00 88.75 365 ASN A N 1
ATOM 2769 C CA . ASN A 1 365 ? 24.253 -9.693 -2.138 1.00 88.75 365 ASN A CA 1
ATOM 2770 C C . ASN A 1 365 ? 24.598 -8.611 -3.191 1.00 88.75 365 ASN A C 1
ATOM 2772 O O . ASN A 1 365 ? 24.251 -7.438 -3.051 1.00 88.75 365 ASN A O 1
ATOM 2776 N N . ALA A 1 366 ? 25.238 -8.999 -4.304 1.00 86.62 366 ALA A N 1
ATOM 2777 C CA . ALA A 1 366 ? 25.544 -8.082 -5.406 1.00 86.62 366 ALA A CA 1
ATOM 2778 C C . ALA A 1 366 ? 24.307 -7.631 -6.216 1.00 86.62 366 ALA A C 1
ATOM 2780 O O . ALA A 1 366 ? 24.289 -6.516 -6.742 1.00 86.62 366 ALA A O 1
ATOM 2781 N N . ASN A 1 367 ? 23.279 -8.477 -6.358 1.00 85.56 367 ASN A N 1
ATOM 2782 C CA . ASN A 1 367 ? 22.021 -8.087 -7.006 1.00 85.56 367 ASN A CA 1
ATOM 2783 C C . ASN A 1 367 ? 21.232 -7.122 -6.124 1.00 85.56 367 ASN A C 1
ATOM 2785 O O . ASN A 1 367 ? 20.708 -6.140 -6.641 1.00 85.56 367 ASN A O 1
ATOM 2789 N N . GLU A 1 368 ? 21.189 -7.364 -4.820 1.00 91.25 368 GLU A N 1
ATOM 2790 C CA . GLU A 1 368 ? 20.524 -6.481 -3.863 1.00 91.25 368 GLU A CA 1
ATOM 2791 C C . GLU A 1 368 ? 21.167 -5.093 -3.848 1.00 91.25 368 GLU A C 1
ATOM 2793 O O . GLU A 1 368 ? 20.483 -4.085 -4.014 1.00 91.25 368 GLU A O 1
ATOM 2798 N N . LEU A 1 369 ? 22.505 -5.022 -3.827 1.00 83.75 369 LEU A N 1
ATOM 2799 C CA . LEU A 1 369 ? 23.236 -3.756 -3.945 1.00 83.75 369 LEU A CA 1
ATOM 2800 C C . LEU A 1 369 ? 22.910 -2.999 -5.246 1.00 83.75 369 LEU A C 1
ATOM 2802 O O . LEU A 1 369 ? 22.865 -1.767 -5.262 1.00 83.75 369 LEU A O 1
ATOM 2806 N N . LEU A 1 370 ? 22.682 -3.720 -6.350 1.00 84.56 370 LEU A N 1
ATOM 2807 C CA . LEU A 1 370 ? 22.290 -3.129 -7.632 1.00 84.56 370 LEU A CA 1
ATOM 2808 C C . LEU A 1 370 ? 20.843 -2.615 -7.624 1.00 84.56 370 LEU A C 1
ATOM 2810 O O . LEU A 1 370 ? 20.552 -1.619 -8.292 1.00 84.56 370 LEU A O 1
ATOM 2814 N N . LEU A 1 371 ? 19.951 -3.311 -6.923 1.00 78.50 371 LEU A N 1
ATOM 2815 C CA . LEU A 1 371 ? 18.533 -2.974 -6.799 1.00 78.50 371 LEU A CA 1
ATOM 2816 C C . LEU A 1 371 ? 18.289 -1.892 -5.742 1.00 78.50 371 LEU A C 1
ATOM 2818 O O . LEU A 1 371 ? 17.313 -1.159 -5.846 1.00 78.50 371 LEU A O 1
ATOM 2822 N N . GLY A 1 372 ? 19.217 -1.724 -4.799 1.00 86.44 372 GLY A N 1
ATOM 2823 C CA . GLY A 1 372 ? 19.078 -0.828 -3.654 1.00 86.44 372 GLY A CA 1
ATOM 2824 C C . GLY A 1 372 ? 18.379 -1.474 -2.457 1.00 86.44 372 GLY A C 1
ATOM 2825 O O . GLY A 1 372 ? 18.057 -0.750 -1.516 1.00 86.44 372 GLY A O 1
ATOM 2826 N N . THR A 1 373 ? 18.165 -2.792 -2.496 1.00 88.44 373 THR A N 1
ATOM 2827 C CA . THR A 1 373 ? 17.586 -3.580 -1.406 1.00 88.44 373 THR A CA 1
ATOM 2828 C C . THR A 1 373 ? 18.647 -3.969 -0.373 1.00 88.44 373 THR A C 1
ATOM 2830 O O . THR A 1 373 ? 19.842 -3.681 -0.530 1.00 88.44 373 THR A O 1
ATOM 2833 N N . SER A 1 374 ? 18.221 -4.540 0.749 1.00 88.06 374 SER A N 1
ATOM 2834 C CA . SER A 1 374 ? 19.066 -4.773 1.910 1.00 88.06 374 SER A CA 1
ATOM 2835 C C . SER A 1 374 ? 19.589 -6.207 1.987 1.00 88.06 374 SER A C 1
ATOM 2837 O O . SER A 1 374 ? 18.908 -7.065 2.522 1.00 88.06 374 SER A O 1
ATOM 2839 N N . ILE A 1 375 ? 20.902 -6.364 1.796 1.00 91.44 375 ILE A N 1
ATOM 2840 C CA . ILE A 1 375 ? 21.654 -7.632 1.951 1.00 91.44 375 ILE A CA 1
ATOM 2841 C C . ILE A 1 375 ? 21.558 -8.350 3.312 1.00 91.44 375 ILE A C 1
ATOM 2843 O O . ILE A 1 375 ? 22.199 -9.372 3.541 1.00 91.44 375 ILE A O 1
ATOM 2847 N N . THR A 1 376 ? 20.894 -7.760 4.306 1.00 92.44 376 THR A N 1
ATOM 2848 C CA . THR A 1 376 ? 20.713 -8.369 5.637 1.00 92.44 376 THR A CA 1
ATOM 2849 C C . THR A 1 376 ? 19.254 -8.496 6.058 1.00 92.44 376 THR A C 1
ATOM 2851 O O . THR A 1 376 ? 18.989 -9.011 7.152 1.00 92.44 376 THR A O 1
ATOM 2854 N N . PHE A 1 377 ? 18.327 -7.995 5.245 1.00 91.06 377 PHE A N 1
ATOM 2855 C CA . PHE A 1 377 ? 16.903 -7.963 5.543 1.00 91.06 377 PHE A CA 1
ATOM 2856 C C . PHE A 1 377 ? 16.158 -8.403 4.296 1.00 91.06 377 PHE A C 1
ATOM 2858 O O . PHE A 1 377 ? 16.002 -7.606 3.387 1.00 91.06 377 PHE A O 1
ATOM 2865 N N . ALA A 1 378 ? 15.630 -9.626 4.352 1.00 94.75 378 ALA A N 1
ATOM 2866 C CA . ALA A 1 378 ? 14.955 -10.261 3.229 1.00 94.75 378 ALA A CA 1
ATOM 2867 C C . ALA A 1 378 ? 13.735 -9.493 2.697 1.00 94.75 378 ALA A C 1
ATOM 2869 O O . ALA A 1 378 ? 13.220 -9.873 1.663 1.00 94.75 378 ALA A O 1
ATOM 2870 N N . ASP A 1 379 ? 13.227 -8.518 3.446 1.00 95.31 379 ASP A N 1
ATOM 2871 C CA . ASP A 1 379 ? 12.050 -7.692 3.173 1.00 95.31 379 ASP A CA 1
ATOM 2872 C C . ASP A 1 379 ? 12.484 -6.252 3.485 1.00 95.31 379 ASP A C 1
ATOM 2874 O O . ASP A 1 379 ? 12.652 -5.882 4.660 1.00 95.31 379 ASP A O 1
ATOM 2878 N N . THR A 1 380 ? 12.843 -5.502 2.442 1.00 94.06 380 THR A N 1
ATOM 2879 C CA . THR A 1 380 ? 13.521 -4.210 2.577 1.00 94.06 380 THR A CA 1
ATOM 2880 C C . THR A 1 380 ? 12.572 -3.100 3.009 1.00 94.06 380 THR A C 1
ATOM 2882 O O . THR A 1 380 ? 12.965 -2.238 3.810 1.00 94.06 380 THR A O 1
ATOM 2885 N N . ASP A 1 381 ? 11.349 -3.082 2.491 1.00 91.44 381 ASP A N 1
ATOM 2886 C CA . ASP A 1 381 ? 10.364 -2.044 2.789 1.00 91.44 381 ASP A CA 1
ATOM 2887 C C . ASP A 1 381 ? 9.433 -2.398 3.962 1.00 91.44 381 ASP A C 1
ATOM 2889 O O . ASP A 1 381 ? 8.871 -1.494 4.594 1.00 91.44 381 ASP A O 1
ATOM 2893 N N . GLY A 1 382 ? 9.412 -3.667 4.369 1.00 93.62 382 GLY A N 1
ATOM 2894 C CA . GLY A 1 382 ? 8.770 -4.163 5.577 1.00 93.62 382 GLY A CA 1
ATOM 2895 C C . GLY A 1 382 ? 7.281 -4.443 5.418 1.00 93.62 382 GLY A C 1
ATOM 2896 O O . GLY A 1 382 ? 6.562 -4.363 6.422 1.00 93.62 382 GLY A O 1
ATOM 2897 N N . ASP A 1 383 ? 6.809 -4.721 4.207 1.00 91.12 383 ASP A N 1
ATOM 2898 C CA . ASP A 1 383 ? 5.395 -4.955 3.912 1.00 91.12 383 ASP A CA 1
ATOM 2899 C C . ASP A 1 383 ? 4.943 -6.419 4.122 1.00 91.12 383 ASP A C 1
ATOM 2901 O O . ASP A 1 383 ? 3.745 -6.720 4.155 1.00 91.12 383 ASP A O 1
ATOM 2905 N N . GLY A 1 384 ? 5.898 -7.329 4.350 1.00 91.12 384 GLY A N 1
ATOM 2906 C CA . GLY A 1 384 ? 5.675 -8.752 4.580 1.00 91.12 384 GLY A CA 1
ATOM 2907 C C . GLY A 1 384 ? 5.993 -9.669 3.394 1.00 91.12 384 GLY A C 1
ATOM 2908 O O . GLY A 1 384 ? 5.877 -10.896 3.556 1.00 91.12 384 GLY A O 1
ATOM 2909 N N . LEU A 1 385 ? 6.396 -9.133 2.241 1.00 92.00 385 LEU A N 1
ATOM 2910 C CA . LEU A 1 385 ? 6.967 -9.871 1.114 1.00 92.00 385 LEU A CA 1
ATOM 2911 C C . LEU A 1 385 ? 8.490 -9.761 1.125 1.00 92.00 385 LEU A C 1
ATOM 2913 O O . LEU A 1 385 ? 9.059 -8.802 1.612 1.00 92.00 385 LEU A O 1
ATOM 2917 N N . SER A 1 386 ? 9.175 -10.800 0.644 1.00 95.75 386 SER A N 1
ATOM 2918 C CA . SER A 1 386 ? 10.630 -10.733 0.533 1.00 95.75 386 SER A CA 1
ATOM 2919 C C . SER A 1 386 ? 11.049 -10.162 -0.818 1.00 95.75 386 SER A C 1
ATOM 2921 O O . SER A 1 386 ? 10.439 -10.547 -1.819 1.00 95.75 386 SER A O 1
ATOM 2923 N N . ASP A 1 387 ? 12.140 -9.398 -0.887 1.00 90.69 387 ASP A N 1
ATOM 2924 C CA . ASP A 1 387 ? 12.566 -8.679 -2.098 1.00 90.69 387 ASP A CA 1
ATOM 2925 C C . ASP A 1 387 ? 12.688 -9.627 -3.314 1.00 90.69 387 ASP A C 1
ATOM 2927 O O . ASP A 1 387 ? 12.282 -9.335 -4.449 1.00 90.69 387 ASP A O 1
ATOM 2931 N N . GLY A 1 388 ? 13.210 -10.836 -3.086 1.00 87.50 388 GLY A N 1
ATOM 2932 C CA . GLY A 1 388 ? 13.279 -11.897 -4.089 1.00 87.50 388 GLY A CA 1
ATOM 2933 C C . GLY A 1 388 ? 11.921 -12.426 -4.574 1.00 87.50 388 GLY A C 1
ATOM 2934 O O . GLY A 1 388 ? 11.774 -12.741 -5.764 1.00 87.50 388 GLY A O 1
ATOM 2935 N N . ASP A 1 389 ? 10.915 -12.527 -3.705 1.00 89.50 389 ASP A N 1
ATOM 2936 C CA . ASP A 1 389 ? 9.555 -12.962 -4.063 1.00 89.50 389 ASP A CA 1
ATOM 2937 C C . ASP A 1 389 ? 8.817 -11.848 -4.815 1.00 89.50 389 ASP A C 1
ATOM 2939 O O . ASP A 1 389 ? 8.157 -12.113 -5.824 1.00 89.50 389 ASP A O 1
ATOM 2943 N N . GLU A 1 390 ? 8.994 -10.602 -4.401 1.00 92.88 390 GLU A N 1
ATOM 2944 C CA . GLU A 1 390 ? 8.461 -9.428 -5.086 1.00 92.88 390 GLU A CA 1
ATOM 2945 C C . GLU A 1 390 ? 8.935 -9.353 -6.534 1.00 92.88 390 GLU A C 1
ATOM 2947 O O . GLU A 1 390 ? 8.128 -9.326 -7.461 1.00 92.88 390 GLU A O 1
ATOM 2952 N N . LEU A 1 391 ? 10.237 -9.491 -6.782 1.00 85.56 391 LEU A N 1
ATOM 2953 C CA . LEU A 1 391 ? 10.770 -9.424 -8.146 1.00 85.56 391 LEU A CA 1
ATOM 2954 C C . LEU A 1 391 ? 10.450 -10.654 -9.005 1.00 85.56 391 LEU A C 1
ATOM 2956 O O . LEU A 1 391 ? 10.353 -10.550 -10.236 1.00 85.56 391 LEU A O 1
ATOM 2960 N N . SER A 1 392 ? 10.361 -11.842 -8.400 1.00 80.19 392 SER A N 1
ATOM 2961 C CA . SER A 1 392 ? 10.306 -13.106 -9.151 1.00 80.19 392 SER A CA 1
ATOM 2962 C C . SER A 1 392 ? 8.923 -13.756 -9.218 1.00 80.19 392 SER A C 1
ATOM 2964 O O . SER A 1 392 ? 8.667 -14.538 -10.148 1.00 80.19 392 SER A O 1
ATOM 2966 N N . VAL A 1 393 ? 8.039 -13.441 -8.270 1.00 82.56 393 VAL A N 1
ATOM 2967 C CA . VAL A 1 393 ? 6.708 -14.041 -8.118 1.00 82.56 393 VAL A CA 1
ATOM 2968 C C . VAL A 1 393 ? 5.609 -13.010 -8.334 1.00 82.56 393 VAL A C 1
ATOM 2970 O O . VAL A 1 393 ? 4.720 -13.269 -9.152 1.00 82.56 393 VAL A O 1
ATOM 2973 N N . TYR A 1 394 ? 5.664 -11.886 -7.619 1.00 80.69 394 TYR A N 1
ATOM 2974 C CA . TYR A 1 394 ? 4.559 -10.921 -7.552 1.00 80.69 394 TYR A CA 1
ATOM 2975 C C . TYR A 1 394 ? 4.703 -9.754 -8.532 1.00 80.69 394 TYR A C 1
ATOM 2977 O O . TYR A 1 394 ? 3.699 -9.208 -8.978 1.00 80.69 394 TYR A O 1
ATOM 2985 N N . PHE A 1 395 ? 5.926 -9.503 -8.996 1.00 86.38 395 PHE A N 1
ATOM 2986 C CA . PHE A 1 395 ? 6.303 -8.404 -9.882 1.00 86.38 395 PHE A CA 1
ATOM 2987 C C . PHE A 1 395 ? 6.013 -7.011 -9.289 1.00 86.38 395 PHE A C 1
ATOM 2989 O O . PHE A 1 395 ? 5.654 -6.110 -10.050 1.00 86.38 395 PHE A O 1
ATOM 2996 N N . SER A 1 396 ? 6.203 -6.864 -7.972 1.00 87.69 396 SER A N 1
ATOM 2997 C CA . SER A 1 396 ? 6.190 -5.602 -7.214 1.00 87.69 396 SER A CA 1
ATOM 2998 C C . SER A 1 396 ? 7.586 -4.962 -7.103 1.00 87.69 396 SER A C 1
ATOM 3000 O O . SER A 1 396 ? 8.579 -5.533 -7.578 1.00 87.69 396 SER A O 1
ATOM 3002 N N . ASP A 1 397 ? 7.651 -3.739 -6.569 1.00 89.31 397 ASP A N 1
ATOM 3003 C CA . ASP A 1 397 ? 8.880 -2.990 -6.292 1.00 89.31 397 ASP A CA 1
ATOM 3004 C C . ASP A 1 397 ? 9.307 -3.173 -4.822 1.00 89.31 397 ASP A C 1
ATOM 3006 O O . ASP A 1 397 ? 8.690 -2.565 -3.956 1.00 89.31 397 ASP A O 1
ATOM 3010 N N . PRO A 1 398 ? 10.424 -3.874 -4.538 1.00 93.50 398 PRO A N 1
ATOM 3011 C CA . PRO A 1 398 ? 10.845 -4.226 -3.173 1.00 93.50 398 PRO A CA 1
ATOM 3012 C C . PRO A 1 398 ? 11.328 -3.057 -2.302 1.00 93.50 398 PRO A C 1
ATOM 3014 O O . PRO A 1 398 ? 11.938 -3.220 -1.245 1.00 93.50 398 PRO A O 1
ATOM 3017 N N . LEU A 1 399 ? 11.181 -1.833 -2.801 1.00 94.12 399 LEU A N 1
ATOM 3018 C CA . LEU A 1 399 ? 11.512 -0.603 -2.091 1.00 94.12 399 LEU A CA 1
ATOM 3019 C C . LEU A 1 399 ? 10.262 0.211 -1.742 1.00 94.12 399 LEU A C 1
ATOM 3021 O O . LEU A 1 399 ? 10.398 1.343 -1.251 1.00 94.12 399 LEU A O 1
ATOM 3025 N N . VAL A 1 400 ? 9.071 -0.297 -2.057 1.00 94.25 400 VAL A N 1
ATOM 3026 C CA . VAL A 1 400 ? 7.807 0.425 -1.980 1.00 94.25 400 VAL A CA 1
ATOM 3027 C C . VAL A 1 400 ? 6.711 -0.487 -1.429 1.00 94.25 400 VAL A C 1
ATOM 3029 O O . VAL A 1 400 ? 6.119 -1.246 -2.176 1.00 94.25 400 VAL A O 1
ATOM 3032 N N . ILE A 1 401 ? 6.341 -0.245 -0.164 1.00 93.75 401 ILE A N 1
ATOM 3033 C CA . ILE A 1 401 ? 5.306 -0.992 0.586 1.00 93.75 401 ILE A CA 1
ATOM 3034 C C . ILE A 1 401 ? 3.991 -1.202 -0.193 1.00 93.75 401 ILE A C 1
ATOM 3036 O O . ILE A 1 401 ? 3.263 -2.145 0.077 1.00 93.75 401 ILE A O 1
ATOM 3040 N N . ASP A 1 402 ? 3.646 -0.270 -1.077 1.00 94.44 402 ASP A N 1
ATOM 3041 C CA . ASP A 1 402 ? 2.439 -0.259 -1.908 1.00 94.44 402 ASP A CA 1
ATOM 3042 C C . ASP A 1 402 ? 2.871 0.170 -3.319 1.00 94.44 402 ASP A C 1
ATOM 3044 O O . ASP A 1 402 ? 3.053 1.365 -3.604 1.00 94.44 402 ASP A O 1
ATOM 3048 N N . THR A 1 403 ? 3.156 -0.817 -4.170 1.00 94.75 403 THR A N 1
ATOM 3049 C CA . THR A 1 403 ? 3.805 -0.628 -5.474 1.00 94.75 403 THR A CA 1
ATOM 3050 C C . THR A 1 403 ? 2.958 0.213 -6.420 1.00 94.75 403 THR A C 1
ATOM 3052 O O . THR A 1 403 ? 3.493 1.004 -7.214 1.00 94.75 403 THR A O 1
ATOM 3055 N N . ASP A 1 404 ? 1.641 0.043 -6.384 1.00 88.50 404 ASP A N 1
ATOM 3056 C CA . ASP A 1 404 ? 0.727 0.701 -7.313 1.00 88.50 404 ASP A CA 1
ATOM 3057 C C . ASP A 1 404 ? 0.058 1.961 -6.741 1.00 88.50 404 ASP A C 1
ATOM 3059 O O . ASP A 1 404 ? -0.430 2.811 -7.504 1.00 88.50 404 ASP A O 1
ATOM 3063 N N . GLY A 1 405 ? 0.201 2.168 -5.433 1.00 95.38 405 GLY A N 1
ATOM 3064 C CA . GLY A 1 405 ? -0.126 3.387 -4.714 1.00 95.38 405 GLY A CA 1
ATOM 3065 C C . GLY A 1 405 ? -1.614 3.548 -4.440 1.00 95.38 405 GLY A C 1
ATOM 3066 O O . GLY A 1 405 ? -2.082 4.698 -4.388 1.00 95.38 405 GLY A O 1
ATOM 3067 N N . ASP A 1 406 ? -2.367 2.454 -4.340 1.00 90.94 406 ASP A N 1
ATOM 3068 C CA . ASP A 1 406 ? -3.811 2.485 -4.116 1.00 90.94 406 ASP A CA 1
ATOM 3069 C C . ASP A 1 406 ? -4.235 2.455 -2.639 1.00 90.94 406 ASP A C 1
ATOM 3071 O O . ASP A 1 406 ? -5.392 2.756 -2.317 1.00 90.94 406 ASP A O 1
ATOM 3075 N N . GLY A 1 407 ? -3.274 2.246 -1.737 1.00 91.50 407 GLY A N 1
ATOM 3076 C CA . GLY A 1 407 ? -3.441 2.288 -0.292 1.00 91.50 407 GLY A CA 1
ATOM 3077 C C . GLY A 1 407 ? -3.460 0.923 0.391 1.00 91.50 407 GLY A C 1
ATOM 3078 O O . GLY A 1 407 ? -3.587 0.905 1.621 1.00 91.50 407 GLY A O 1
ATOM 3079 N N . ILE A 1 408 ? -3.336 -0.186 -0.341 1.00 93.19 408 ILE A N 1
ATOM 3080 C CA . ILE A 1 408 ? -3.123 -1.529 0.220 1.00 93.19 408 ILE A CA 1
ATOM 3081 C C . ILE A 1 408 ? -1.652 -1.909 0.023 1.00 93.19 408 ILE A C 1
ATOM 3083 O O . ILE A 1 408 ? -1.093 -1.668 -1.034 1.00 93.19 408 ILE A O 1
ATOM 3087 N N . SER A 1 409 ? -0.996 -2.462 1.045 1.00 94.69 409 SER A N 1
ATOM 3088 C CA . SER A 1 409 ? 0.386 -2.917 0.901 1.00 94.69 409 SER A CA 1
ATOM 3089 C C . SER A 1 409 ? 0.463 -4.189 0.060 1.00 94.69 409 SER A C 1
ATOM 3091 O O . SER A 1 409 ? -0.434 -5.038 0.147 1.00 94.69 409 SER A O 1
ATOM 3093 N N . ASP A 1 410 ? 1.555 -4.381 -0.680 1.00 92.19 410 ASP A N 1
ATOM 3094 C CA . ASP A 1 410 ? 1.691 -5.506 -1.612 1.00 92.19 410 ASP A CA 1
ATOM 3095 C C . ASP A 1 410 ? 1.546 -6.849 -0.866 1.00 92.19 410 ASP A C 1
ATOM 3097 O O . ASP A 1 410 ? 0.842 -7.774 -1.296 1.00 92.19 410 ASP A O 1
ATOM 3101 N N . GLY A 1 411 ? 2.134 -6.957 0.326 1.00 93.25 411 GLY A N 1
ATOM 3102 C CA . GLY A 1 411 ? 1.993 -8.106 1.217 1.00 93.25 411 GLY A CA 1
ATOM 3103 C C . GLY A 1 411 ? 0.562 -8.374 1.667 1.00 93.25 411 GLY A C 1
ATOM 3104 O O . GLY A 1 411 ? 0.118 -9.535 1.666 1.00 93.25 411 GLY A O 1
ATOM 3105 N N . ASP A 1 412 ? -0.194 -7.330 2.003 1.00 94.00 412 ASP A N 1
ATOM 3106 C CA . ASP A 1 412 ? -1.583 -7.471 2.424 1.00 94.00 412 ASP A CA 1
ATOM 3107 C C . ASP A 1 412 ? -2.469 -7.854 1.238 1.00 94.00 412 ASP A C 1
ATOM 3109 O O . ASP A 1 412 ? -3.289 -8.772 1.373 1.00 94.00 412 ASP A O 1
ATOM 3113 N N . GLU A 1 413 ? -2.229 -7.294 0.052 1.00 93.19 413 GLU A N 1
ATOM 3114 C CA . GLU A 1 413 ? -2.890 -7.682 -1.191 1.00 93.19 413 GLU A CA 1
ATOM 3115 C C . GLU A 1 413 ? -2.764 -9.176 -1.488 1.00 93.19 413 GLU A C 1
ATOM 3117 O O . GLU A 1 413 ? -3.765 -9.855 -1.756 1.00 93.19 413 GLU A O 1
ATOM 3122 N N . ILE A 1 414 ? -1.564 -9.750 -1.376 1.00 92.12 414 ILE A N 1
ATOM 3123 C CA . ILE A 1 414 ? -1.369 -11.192 -1.589 1.00 92.12 414 ILE A CA 1
ATOM 3124 C C . ILE A 1 414 ? -2.204 -12.021 -0.610 1.00 92.12 414 ILE A C 1
ATOM 3126 O O . ILE A 1 414 ? -2.791 -13.047 -0.989 1.00 92.12 414 ILE A O 1
ATOM 3130 N N . LEU A 1 415 ? -2.304 -11.583 0.644 1.00 88.75 415 LEU A N 1
ATOM 3131 C CA . LEU A 1 415 ? -3.093 -12.260 1.669 1.00 88.75 415 LEU A CA 1
ATOM 3132 C C . LEU A 1 415 ? -4.607 -12.171 1.400 1.00 88.75 415 LEU A C 1
ATOM 3134 O O . LEU A 1 415 ? -5.321 -13.164 1.616 1.00 88.75 415 LEU A O 1
ATOM 3138 N N . ILE A 1 416 ? -5.100 -11.046 0.870 1.00 87.12 416 ILE A N 1
ATOM 3139 C CA . ILE A 1 416 ? -6.509 -10.877 0.461 1.00 87.12 416 ILE A CA 1
ATOM 3140 C C . ILE A 1 416 ? -6.814 -11.393 -0.958 1.00 87.12 416 ILE A C 1
ATOM 3142 O O . ILE A 1 416 ? -7.983 -11.456 -1.356 1.00 87.12 416 ILE A O 1
ATOM 3146 N N . GLY A 1 417 ? -5.803 -11.876 -1.684 1.00 88.50 417 GLY A N 1
ATOM 3147 C CA . GLY A 1 417 ? -5.931 -12.482 -3.012 1.00 88.50 417 GLY A CA 1
ATOM 3148 C C . GLY A 1 417 ? -6.029 -11.465 -4.149 1.00 88.50 417 GLY A C 1
ATOM 3149 O O . GLY A 1 417 ? -6.689 -11.753 -5.156 1.00 88.50 417 GLY A O 1
ATOM 3150 N N . LYS A 1 418 ? -5.419 -10.299 -3.946 1.00 90.69 418 LYS A N 1
ATOM 3151 C CA . LYS A 1 418 ? -5.243 -9.193 -4.885 1.00 90.69 418 LYS A CA 1
ATOM 3152 C C . LYS A 1 418 ? -3.832 -9.188 -5.472 1.00 90.69 418 LYS A C 1
ATOM 3154 O O . LYS A 1 418 ? -3.168 -10.231 -5.432 1.00 90.69 418 LYS A O 1
ATOM 3159 N N . SER A 1 419 ? -3.465 -8.130 -6.181 1.00 90.56 419 SER A N 1
ATOM 3160 C CA . SER A 1 419 ? -2.295 -8.100 -7.049 1.00 90.56 419 SER A CA 1
ATOM 3161 C C . SER A 1 419 ? -1.567 -6.769 -6.869 1.00 90.56 419 SER A C 1
ATOM 3163 O O . SER A 1 419 ? -2.126 -5.807 -7.377 1.00 90.56 419 SER A O 1
ATOM 3165 N N . PRO A 1 420 ? -0.296 -6.776 -6.405 1.00 90.06 420 PRO A N 1
ATOM 3166 C CA . PRO A 1 420 ? 0.612 -5.618 -6.201 1.00 90.06 420 PRO A CA 1
ATOM 3167 C C . PRO A 1 420 ? 0.826 -4.608 -7.336 1.00 90.06 420 PRO A C 1
ATOM 3169 O O . PRO A 1 420 ? 1.774 -3.837 -7.359 1.00 90.06 420 PRO A O 1
ATOM 3172 N N . SER A 1 421 ? 0.069 -4.707 -8.415 1.00 89.19 421 SER A N 1
ATOM 3173 C CA . SER A 1 421 ? 0.200 -3.880 -9.611 1.00 89.19 421 SER A CA 1
ATOM 3174 C C . SER A 1 421 ? -1.164 -3.489 -10.186 1.00 89.19 421 SER A C 1
ATOM 3176 O O . SER A 1 421 ? -1.236 -3.008 -11.323 1.00 89.19 421 SER A O 1
ATOM 3178 N N . ASP A 1 422 ? -2.245 -3.749 -9.449 1.00 88.75 422 ASP A N 1
ATOM 3179 C CA . ASP A 1 422 ? -3.628 -3.474 -9.816 1.00 88.75 422 ASP A CA 1
ATOM 3180 C C . ASP A 1 422 ? -4.236 -2.374 -8.935 1.00 88.75 422 ASP A C 1
ATOM 3182 O O . ASP A 1 422 ? -5.141 -2.630 -8.147 1.00 88.75 422 ASP A O 1
ATOM 3186 N N . ALA A 1 423 ? -3.849 -1.123 -9.219 1.00 90.94 423 ALA A N 1
ATOM 3187 C CA . ALA A 1 423 ? -4.282 0.073 -8.484 1.00 90.94 423 ALA A CA 1
ATOM 3188 C C . ALA A 1 423 ? -5.801 0.357 -8.500 1.00 90.94 423 ALA A C 1
ATOM 3190 O O . ALA A 1 423 ? -6.261 1.453 -8.160 1.00 90.94 423 ALA A O 1
ATOM 3191 N N . THR A 1 424 ? -6.606 -0.551 -9.056 1.00 87.50 424 THR A N 1
ATOM 3192 C CA . THR A 1 424 ? -8.061 -0.429 -9.105 1.00 87.50 424 THR A CA 1
ATOM 3193 C C . THR A 1 424 ? -8.733 -0.988 -7.864 1.00 87.50 424 THR A C 1
ATOM 3195 O O . THR A 1 424 ? -9.954 -0.829 -7.731 1.00 87.50 424 THR A O 1
ATOM 3198 N N . ASP A 1 425 ? -7.985 -1.631 -6.966 1.00 82.75 425 ASP A N 1
ATOM 3199 C CA . ASP A 1 425 ? -8.567 -2.382 -5.873 1.00 82.75 425 ASP A CA 1
ATOM 3200 C C . ASP A 1 425 ? -8.340 -1.848 -4.458 1.00 82.75 425 ASP A C 1
ATOM 3202 O O . ASP A 1 425 ? -8.963 -2.376 -3.539 1.00 82.75 425 ASP A O 1
ATOM 3206 N N . GLY A 1 426 ? -7.711 -0.683 -4.318 1.00 85.94 426 GLY A N 1
ATOM 3207 C CA . GLY A 1 426 ? -7.515 0.034 -3.052 1.00 85.94 426 GLY A CA 1
ATOM 3208 C C . GLY A 1 426 ? -8.787 0.424 -2.290 1.00 85.94 426 GLY A C 1
ATOM 3209 O O . GLY A 1 426 ? -8.768 0.703 -1.093 1.00 85.94 426 GLY A O 1
ATOM 3210 N N . GLU A 1 427 ? -9.954 0.392 -2.942 1.00 86.69 427 GLU A N 1
ATOM 3211 C CA . GLU A 1 427 ? -11.256 0.550 -2.270 1.00 86.69 427 GLU A CA 1
ATOM 3212 C C . GLU A 1 427 ? -11.772 -0.759 -1.638 1.00 86.69 427 GLU A C 1
ATOM 3214 O O . GLU A 1 427 ? -12.828 -0.787 -0.991 1.00 86.69 427 GLU A O 1
ATOM 3219 N N . TYR A 1 428 ? -11.071 -1.875 -1.838 1.00 87.50 428 TYR A N 1
ATOM 3220 C CA . TYR A 1 428 ? -11.422 -3.167 -1.277 1.00 87.50 428 TYR A CA 1
ATOM 3221 C C . TYR A 1 428 ? -11.148 -3.171 0.224 1.00 87.50 428 TYR A C 1
ATOM 3223 O O . TYR A 1 428 ? -10.012 -3.188 0.675 1.00 87.50 428 TYR A O 1
ATOM 3231 N N . LYS A 1 429 ? -12.222 -3.214 1.015 1.00 91.00 429 LYS A N 1
ATOM 3232 C CA . LYS A 1 429 ? -12.141 -3.324 2.473 1.00 91.00 429 LYS A CA 1
ATOM 3233 C C . LYS A 1 429 ? -12.633 -4.678 2.946 1.00 91.00 429 LYS A C 1
ATOM 3235 O O . LYS A 1 429 ? -13.631 -5.212 2.452 1.00 91.00 429 LYS A O 1
ATOM 3240 N N . ILE A 1 430 ? -11.971 -5.216 3.960 1.00 90.88 430 ILE A N 1
ATOM 3241 C CA . ILE A 1 430 ? -12.375 -6.442 4.642 1.00 90.88 430 ILE A CA 1
ATOM 3242 C C . ILE A 1 430 ? -12.745 -6.149 6.090 1.00 90.88 430 ILE A C 1
ATOM 3244 O O . ILE A 1 430 ? -12.037 -5.456 6.817 1.00 90.88 430 ILE A O 1
ATOM 3248 N N . ALA A 1 431 ? -13.870 -6.717 6.525 1.00 93.94 431 ALA A N 1
ATOM 3249 C CA . ALA A 1 431 ? -14.267 -6.693 7.925 1.00 93.94 431 ALA A CA 1
ATOM 3250 C C . ALA A 1 431 ? -13.353 -7.623 8.727 1.00 93.94 431 ALA A C 1
ATOM 3252 O O . ALA A 1 431 ? -13.317 -8.837 8.492 1.00 93.94 431 ALA A O 1
ATOM 3253 N N . GLN A 1 432 ? -12.638 -7.050 9.684 1.00 93.94 432 GLN A N 1
ATOM 3254 C CA . GLN A 1 432 ? -11.657 -7.742 10.505 1.00 93.94 432 GLN A CA 1
ATOM 3255 C C . GLN A 1 432 ? -11.929 -7.494 11.981 1.00 93.94 432 GLN A C 1
ATOM 3257 O O . GLN A 1 432 ? -12.519 -6.481 12.351 1.00 93.94 432 GLN A O 1
ATOM 3262 N N . THR A 1 433 ? -11.487 -8.432 12.818 1.00 95.88 433 THR A N 1
ATOM 3263 C CA . THR A 1 433 ? -11.612 -8.340 14.272 1.00 95.88 433 THR A CA 1
ATOM 3264 C C . THR A 1 433 ? -10.300 -8.746 14.927 1.00 95.88 433 THR A C 1
ATOM 3266 O O . THR A 1 433 ? -9.803 -9.840 14.655 1.00 95.88 433 THR A O 1
ATOM 3269 N N . THR A 1 434 ? -9.782 -7.910 15.825 1.00 96.25 434 THR A N 1
ATOM 3270 C CA . THR A 1 434 ? -8.620 -8.218 16.672 1.00 96.25 434 THR A CA 1
ATOM 3271 C C . THR A 1 434 ? -8.979 -8.026 18.145 1.00 96.25 434 THR A C 1
ATOM 3273 O O . THR A 1 434 ? -9.808 -7.179 18.479 1.00 96.25 434 THR A O 1
ATOM 3276 N N . GLU A 1 435 ? -8.392 -8.823 19.040 1.00 95.88 435 GLU A N 1
ATOM 3277 C CA . GLU A 1 435 ? -8.583 -8.701 20.491 1.00 95.88 435 GLU A CA 1
ATOM 3278 C C . GLU A 1 435 ? -7.226 -8.596 21.184 1.00 95.88 435 GLU A C 1
ATOM 3280 O O . GLU A 1 435 ? -6.415 -9.526 21.148 1.00 95.88 435 GLU A O 1
ATOM 3285 N N . GLN A 1 436 ? -7.003 -7.483 21.883 1.00 94.38 436 GLN A N 1
ATOM 3286 C CA . GLN A 1 436 ? -5.792 -7.263 22.658 1.00 94.38 436 GLN A CA 1
ATOM 3287 C C . GLN A 1 436 ? -6.066 -7.390 24.163 1.00 94.38 436 GLN A C 1
ATOM 3289 O O . GLN A 1 436 ? -6.874 -6.637 24.719 1.00 94.38 436 GLN A O 1
ATOM 3294 N N . PRO A 1 437 ? -5.367 -8.291 24.878 1.00 92.44 437 PRO A N 1
ATOM 3295 C CA . PRO A 1 437 ? -5.422 -8.322 26.330 1.00 92.44 437 PRO A CA 1
ATOM 3296 C C . PRO A 1 437 ? -4.742 -7.083 26.921 1.00 92.44 437 PRO A C 1
ATOM 3298 O O . PRO A 1 437 ? -3.633 -6.711 26.535 1.00 92.44 437 PRO A O 1
ATOM 3301 N N . ILE A 1 438 ? -5.380 -6.477 27.919 1.00 87.75 438 ILE A N 1
ATOM 3302 C CA . ILE A 1 438 ? -4.838 -5.329 28.642 1.00 87.75 438 ILE A CA 1
ATOM 3303 C C . ILE A 1 438 ? -4.245 -5.821 29.957 1.00 87.75 438 ILE A C 1
ATOM 3305 O O . ILE A 1 438 ? -4.915 -6.390 30.820 1.00 87.75 438 ILE A O 1
ATOM 3309 N N . HIS A 1 439 ? -2.939 -5.622 30.107 1.00 72.00 439 HIS A N 1
ATOM 3310 C CA . HIS A 1 439 ? -2.184 -6.071 31.269 1.00 72.00 439 HIS A CA 1
ATOM 3311 C C . HIS A 1 439 ? -1.609 -4.878 32.026 1.00 72.00 439 HIS A C 1
ATOM 3313 O O . HIS A 1 439 ? -0.420 -4.584 31.926 1.00 72.00 439 HIS A O 1
ATOM 3319 N N . ASN A 1 440 ? -2.440 -4.225 32.840 1.00 66.44 440 ASN A N 1
ATOM 3320 C CA . ASN A 1 440 ? -1.960 -3.217 33.780 1.00 66.44 440 ASN A CA 1
ATOM 3321 C C . ASN A 1 440 ? -1.760 -3.820 35.177 1.00 66.44 440 ASN A C 1
ATOM 3323 O O . ASN A 1 440 ? -2.627 -4.499 35.728 1.00 66.44 440 ASN A O 1
ATOM 3327 N N . THR A 1 441 ? -0.593 -3.567 35.764 1.00 59.47 441 THR A N 1
ATOM 3328 C CA . THR A 1 441 ? -0.204 -4.048 37.094 1.00 59.47 441 THR A CA 1
ATOM 3329 C C . THR A 1 441 ? -0.787 -3.234 38.255 1.00 59.47 441 THR A C 1
ATOM 3331 O O . THR A 1 441 ? -0.647 -3.653 39.403 1.00 59.47 441 THR A O 1
ATOM 3334 N N . GLU A 1 442 ? -1.413 -2.087 37.982 1.00 63.16 442 GLU A N 1
ATOM 3335 C CA . GLU A 1 442 ? -1.892 -1.108 38.971 1.00 63.16 442 GLU A CA 1
ATOM 3336 C C . GLU A 1 442 ? -3.420 -0.903 38.886 1.00 63.16 442 GLU A C 1
ATOM 3338 O O . GLU A 1 442 ? -3.894 0.229 38.886 1.00 63.16 442 GLU A O 1
ATOM 3343 N N . ASP A 1 443 ? -4.185 -2.005 38.869 1.00 63.16 443 ASP A N 1
ATOM 3344 C CA . ASP A 1 443 ? -5.643 -2.008 39.115 1.00 63.16 443 ASP A CA 1
ATOM 3345 C C . ASP A 1 443 ? -6.496 -1.527 37.919 1.00 63.16 443 ASP A C 1
ATOM 3347 O O . ASP A 1 443 ? -7.113 -0.461 37.941 1.00 63.16 443 ASP A O 1
ATOM 3351 N N . SER A 1 444 ? -6.516 -2.318 36.837 1.00 80.06 444 SER A N 1
ATOM 3352 C CA . SER A 1 444 ? -7.442 -2.114 35.716 1.00 80.06 444 SER A CA 1
ATOM 3353 C C . SER A 1 444 ? -8.578 -3.129 35.769 1.00 80.06 444 SER A C 1
ATOM 3355 O O . SER A 1 444 ? -8.319 -4.331 35.719 1.00 80.06 444 SER A O 1
ATOM 3357 N N . ALA A 1 445 ? -9.830 -2.663 35.805 1.00 91.81 445 ALA A N 1
ATOM 3358 C CA . ALA A 1 445 ? -10.978 -3.536 35.583 1.00 91.81 445 ALA A CA 1
ATOM 3359 C C . ALA A 1 445 ? -11.093 -3.984 34.121 1.00 91.81 445 ALA A C 1
ATOM 3361 O O . ALA A 1 445 ? -11.727 -4.997 33.866 1.00 91.81 445 ALA A O 1
ATOM 3362 N N . ILE A 1 446 ? -10.472 -3.277 33.169 1.00 93.50 446 ILE A N 1
ATOM 3363 C CA . ILE A 1 446 ? -10.418 -3.695 31.761 1.00 93.50 446 ILE A CA 1
ATOM 3364 C C . ILE A 1 446 ? -9.432 -4.855 31.622 1.00 93.50 446 ILE A C 1
ATOM 3366 O O . ILE A 1 446 ? -8.282 -4.744 32.054 1.00 93.50 446 ILE A O 1
ATOM 3370 N N . THR A 1 447 ? -9.899 -5.941 31.008 1.00 93.00 447 THR A N 1
ATOM 3371 C CA . THR A 1 447 ? -9.172 -7.208 30.824 1.00 93.00 447 THR A CA 1
ATOM 3372 C C . THR A 1 447 ? -8.686 -7.404 29.392 1.00 93.00 447 THR A C 1
ATOM 3374 O O . THR A 1 447 ? -7.554 -7.841 29.188 1.00 93.00 447 THR A O 1
ATOM 3377 N N . SER A 1 448 ? -9.504 -7.046 28.407 1.00 94.44 448 SER A N 1
ATOM 3378 C CA . SER A 1 448 ? -9.163 -7.037 26.987 1.00 94.44 448 SER A CA 1
ATOM 3379 C C . SER A 1 448 ? -10.045 -6.044 26.241 1.00 94.44 448 SER A C 1
ATOM 3381 O O . SER A 1 448 ? -11.061 -5.567 26.761 1.00 94.44 448 SER A O 1
ATOM 3383 N N . VAL A 1 449 ? -9.618 -5.704 25.034 1.00 95.94 449 VAL A N 1
ATOM 3384 C CA . VAL A 1 449 ? -10.355 -4.855 24.107 1.00 95.94 449 VAL A CA 1
ATOM 3385 C C . VAL A 1 449 ? -10.393 -5.558 22.764 1.00 95.94 449 VAL A C 1
ATOM 3387 O O . VAL A 1 449 ? -9.344 -5.884 22.213 1.00 95.94 449 VAL A O 1
ATOM 3390 N N . GLU A 1 450 ? -11.598 -5.786 22.262 1.00 97.44 450 GLU A N 1
ATOM 3391 C CA . GLU A 1 450 ? -11.848 -6.281 20.913 1.00 97.44 450 GLU A CA 1
ATOM 3392 C C . GLU A 1 450 ? -12.217 -5.102 20.010 1.00 97.44 450 GLU A C 1
ATOM 3394 O O . GLU A 1 450 ? -12.998 -4.232 20.402 1.00 97.44 450 GLU A O 1
ATOM 3399 N N . VAL A 1 451 ? -11.654 -5.071 18.807 1.00 97.69 451 VAL A N 1
ATOM 3400 C CA . VAL A 1 451 ? -11.932 -4.072 17.775 1.00 97.69 451 VAL A CA 1
ATOM 3401 C C . VAL A 1 451 ? -12.383 -4.797 16.527 1.00 97.69 451 VAL A C 1
ATOM 3403 O O . VAL A 1 451 ? -11.670 -5.673 16.049 1.00 97.69 451 VAL A O 1
ATOM 3406 N N . SER A 1 452 ? -13.547 -4.426 16.003 1.00 97.44 452 SER A N 1
ATOM 3407 C CA . SER A 1 452 ? -14.033 -4.861 14.696 1.00 97.44 452 SER A CA 1
ATOM 3408 C C . SER A 1 452 ? -14.208 -3.660 13.774 1.00 97.44 452 SER A C 1
ATOM 3410 O O . SER A 1 452 ? -14.923 -2.721 14.122 1.00 97.44 452 SER A O 1
ATOM 3412 N N . VAL A 1 453 ? -13.571 -3.679 12.608 1.00 96.00 453 VAL A N 1
ATOM 3413 C CA . VAL A 1 453 ? -13.553 -2.554 11.660 1.00 96.00 453 VAL A CA 1
ATOM 3414 C C . VAL A 1 453 ? -13.357 -3.067 10.231 1.00 96.00 453 VAL A C 1
ATOM 3416 O O . VAL A 1 453 ? -12.829 -4.161 10.025 1.00 96.00 453 VAL A O 1
ATOM 3419 N N . GLU A 1 454 ? -13.833 -2.303 9.249 1.00 95.19 454 GLU A N 1
ATOM 3420 C CA . GLU A 1 454 ? -13.555 -2.531 7.828 1.00 95.19 454 GLU A CA 1
ATOM 3421 C C . GLU A 1 454 ? -12.371 -1.665 7.391 1.00 95.19 454 GLU A C 1
ATOM 3423 O O . GLU A 1 454 ? -12.466 -0.436 7.415 1.00 95.19 454 GLU A O 1
ATOM 3428 N N . LEU A 1 455 ? -11.276 -2.318 7.005 1.00 93.56 455 LEU A N 1
ATOM 3429 C CA . LEU A 1 455 ? -10.010 -1.704 6.589 1.00 93.56 455 LEU A CA 1
ATOM 3430 C C . LEU A 1 455 ? -9.539 -2.326 5.277 1.00 93.56 455 LEU A C 1
ATOM 3432 O O . LEU A 1 455 ? -9.980 -3.432 4.941 1.00 93.56 455 LEU A O 1
ATOM 3436 N N . ALA A 1 456 ? -8.692 -1.605 4.550 1.00 91.88 456 ALA A N 1
ATOM 3437 C CA . ALA A 1 456 ? -8.097 -2.081 3.311 1.00 91.88 456 ALA A CA 1
ATOM 3438 C C . ALA A 1 456 ? -6.945 -3.057 3.615 1.00 91.88 456 ALA A C 1
ATOM 3440 O O . ALA A 1 456 ? -6.980 -4.203 3.164 1.00 91.88 456 ALA A O 1
ATOM 3441 N N . ASN A 1 457 ? -6.028 -2.666 4.508 1.00 92.31 457 ASN A N 1
ATOM 3442 C CA . ASN A 1 457 ? -4.943 -3.513 5.007 1.00 92.31 457 ASN A CA 1
ATOM 3443 C C . ASN A 1 457 ? -5.383 -4.404 6.176 1.00 92.31 457 ASN A C 1
ATOM 3445 O O . ASN A 1 457 ? -6.463 -4.251 6.767 1.00 92.31 457 ASN A O 1
ATOM 3449 N N . TYR A 1 458 ? -4.540 -5.368 6.544 1.00 92.38 458 TYR A N 1
ATOM 3450 C CA . TYR A 1 458 ? -4.783 -6.219 7.702 1.00 92.38 458 TYR A CA 1
ATOM 3451 C C . TYR A 1 458 ? -4.815 -5.404 8.997 1.00 92.38 458 TYR A C 1
ATOM 3453 O O . TYR A 1 458 ? -3.971 -4.565 9.274 1.00 92.38 458 TYR A O 1
ATOM 3461 N N . ILE A 1 459 ? -5.788 -5.677 9.866 1.00 93.69 459 ILE A N 1
ATOM 3462 C CA . ILE A 1 459 ? -5.996 -4.866 11.075 1.00 93.69 459 ILE A CA 1
ATOM 3463 C C . ILE A 1 459 ? -4.746 -4.798 11.966 1.00 93.69 459 ILE A C 1
ATOM 3465 O O . ILE A 1 459 ? -4.477 -3.762 12.560 1.00 93.69 459 ILE A O 1
ATOM 3469 N N . ASP A 1 460 ? -3.960 -5.872 12.029 1.00 90.88 460 ASP A N 1
ATOM 3470 C CA . ASP A 1 460 ? -2.762 -5.932 12.865 1.00 90.88 460 ASP A CA 1
ATOM 3471 C C . ASP A 1 460 ? -1.557 -5.173 12.258 1.00 90.88 460 ASP A C 1
ATOM 3473 O O . ASP A 1 460 ? -0.604 -4.905 12.992 1.00 90.88 460 ASP A O 1
ATOM 3477 N N . SER A 1 461 ? -1.578 -4.822 10.962 1.00 88.38 461 SER A N 1
ATOM 3478 C CA . SER A 1 461 ? -0.537 -4.000 10.319 1.00 88.38 461 SER A CA 1
ATOM 3479 C C . SER A 1 461 ? -0.790 -2.503 10.529 1.00 88.38 461 SER A C 1
ATOM 3481 O O . SER A 1 461 ? 0.154 -1.748 10.764 1.00 88.38 461 SER A O 1
ATOM 3483 N N . VAL A 1 462 ? -2.060 -2.076 10.548 1.00 92.44 462 VAL A N 1
ATOM 3484 C CA . VAL A 1 462 ? -2.426 -0.646 10.571 1.00 92.44 462 VAL A CA 1
ATOM 3485 C C . VAL A 1 462 ? -3.059 -0.135 11.866 1.00 92.44 462 VAL A C 1
ATOM 3487 O O . VAL A 1 462 ? -3.184 1.082 12.009 1.00 92.44 462 VAL A O 1
ATOM 3490 N N . LEU A 1 463 ? -3.476 -0.996 12.805 1.00 95.38 463 LEU A N 1
ATOM 3491 C CA . LEU A 1 463 ? -4.077 -0.592 14.087 1.00 95.38 463 LEU A CA 1
ATOM 3492 C C . LEU A 1 463 ? -3.176 -0.929 15.280 1.00 95.38 463 LEU A C 1
ATOM 3494 O O . LEU A 1 463 ? -2.924 -2.092 15.590 1.00 95.38 463 LEU A O 1
ATOM 3498 N N . GLU A 1 464 ? -2.815 0.091 16.056 1.00 95.00 464 GLU A N 1
ATOM 3499 C CA . GLU A 1 464 ? -2.155 -0.071 17.350 1.00 95.00 464 GLU A CA 1
ATOM 3500 C C . GLU A 1 464 ? -3.126 0.223 18.507 1.00 95.00 464 GLU A C 1
ATOM 3502 O O . GLU A 1 464 ? -3.724 1.302 18.594 1.00 95.00 464 GLU A O 1
ATOM 3507 N N . ILE A 1 465 ? -3.264 -0.730 19.439 1.00 93.94 465 ILE A N 1
ATOM 3508 C CA . ILE A 1 465 ? -4.054 -0.569 20.670 1.00 93.94 465 ILE A CA 1
ATOM 3509 C C . ILE A 1 465 ? -3.102 -0.356 21.849 1.00 93.94 465 ILE A C 1
ATOM 3511 O O . ILE A 1 465 ? -2.313 -1.221 22.236 1.00 93.94 465 ILE A O 1
ATOM 3515 N N . ASN A 1 466 ? -3.208 0.809 22.476 1.00 91.31 466 ASN A N 1
ATOM 3516 C CA . ASN A 1 466 ? -2.249 1.293 23.453 1.00 91.31 466 ASN A CA 1
ATOM 3517 C C . ASN A 1 466 ? -2.859 1.429 24.856 1.00 91.31 466 ASN A C 1
ATOM 3519 O O . ASN A 1 466 ? -3.855 2.118 25.056 1.00 91.31 466 ASN A O 1
ATOM 3523 N N . ASP A 1 467 ? -2.207 0.848 25.874 1.00 90.38 467 ASP A N 1
ATOM 3524 C CA . ASP A 1 467 ? -2.498 1.185 27.278 1.00 90.38 467 ASP A CA 1
ATOM 3525 C C . ASP A 1 467 ? -1.912 2.567 27.598 1.00 90.38 467 ASP A C 1
ATOM 3527 O O . ASP A 1 467 ? -0.693 2.740 27.664 1.00 90.38 467 ASP A O 1
ATOM 3531 N N . MET A 1 468 ? -2.764 3.566 27.783 1.00 88.44 468 MET A N 1
ATOM 3532 C CA . MET A 1 468 ? -2.339 4.956 27.956 1.00 88.44 468 MET A CA 1
ATOM 3533 C C . MET A 1 468 ? -2.086 5.336 29.418 1.00 88.44 468 MET A C 1
ATOM 3535 O O . MET A 1 468 ? -1.708 6.476 29.709 1.00 88.44 468 MET A O 1
ATOM 3539 N N . TYR A 1 469 ? -2.210 4.389 30.354 1.00 88.38 469 TYR A N 1
ATOM 3540 C CA . TYR A 1 469 ? -1.962 4.644 31.766 1.00 88.38 469 TYR A CA 1
ATOM 3541 C C . TYR A 1 469 ? -0.519 5.103 32.021 1.00 88.38 469 TYR A C 1
ATOM 3543 O O . TYR A 1 469 ? 0.456 4.406 31.738 1.00 88.38 469 TYR A O 1
ATOM 3551 N N . GLY A 1 470 ? -0.371 6.306 32.575 1.00 84.81 470 GLY A N 1
ATOM 3552 C CA . GLY A 1 470 ? 0.919 6.943 32.841 1.00 84.81 470 GLY A CA 1
ATOM 3553 C C . GLY A 1 470 ? 1.649 7.467 31.598 1.00 84.81 470 GLY A C 1
ATOM 3554 O O . GLY A 1 470 ? 2.692 8.104 31.758 1.00 84.81 470 GLY A O 1
ATOM 3555 N N . ARG A 1 471 ? 1.118 7.231 30.389 1.00 85.19 471 ARG A N 1
ATOM 3556 C CA . ARG A 1 471 ? 1.626 7.794 29.127 1.00 85.19 471 ARG A CA 1
ATOM 3557 C C . ARG A 1 471 ? 0.926 9.101 28.776 1.00 85.19 471 ARG A C 1
ATOM 3559 O O . ARG A 1 471 ? 1.600 10.053 28.394 1.00 85.19 471 ARG A O 1
ATOM 3566 N N . ASP A 1 472 ? -0.383 9.171 29.000 1.00 81.44 472 ASP A N 1
ATOM 3567 C CA . ASP A 1 472 ? -1.168 10.391 28.833 1.00 81.44 472 A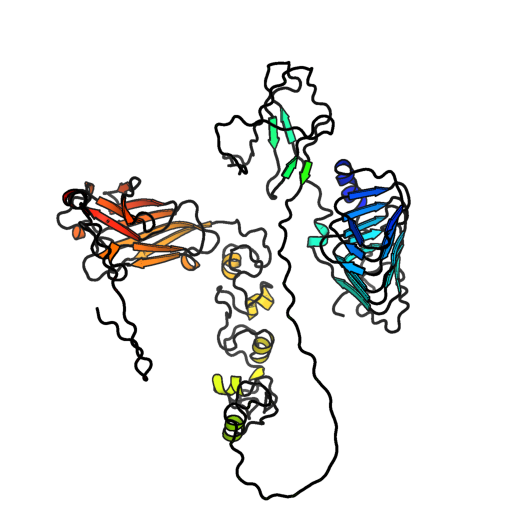SP A CA 1
ATOM 3568 C C . ASP A 1 472 ? -1.726 10.878 30.178 1.00 81.44 472 ASP A C 1
ATOM 3570 O O . ASP A 1 472 ? -2.492 10.191 30.857 1.00 81.44 472 ASP A O 1
ATOM 3574 N N . VAL A 1 473 ? -1.327 12.088 30.578 1.00 79.81 473 VAL A N 1
ATOM 3575 C CA . VAL A 1 473 ? -1.728 12.676 31.863 1.00 79.81 473 VAL A CA 1
ATOM 3576 C C . VAL A 1 473 ? -3.214 13.022 31.900 1.00 79.81 473 VAL A C 1
ATOM 3578 O O . VAL A 1 473 ? -3.802 13.007 32.982 1.00 79.81 473 VAL A O 1
ATOM 3581 N N . TYR A 1 474 ? -3.819 13.330 30.749 1.00 81.94 474 TYR A N 1
ATOM 3582 C CA . TYR A 1 474 ? -5.225 13.702 30.684 1.00 81.94 474 TYR A CA 1
ATOM 3583 C C . TYR A 1 474 ? -6.074 12.475 31.007 1.00 81.94 474 TYR A C 1
ATOM 3585 O O . TYR A 1 474 ? -6.794 12.473 32.003 1.00 81.94 474 TYR A O 1
ATOM 3593 N N . SER A 1 475 ? -5.891 11.379 30.281 1.00 83.62 475 SER A N 1
ATOM 3594 C CA . SER A 1 475 ? -6.665 10.157 30.500 1.00 83.62 475 SER A CA 1
ATOM 3595 C C . SER A 1 475 ? -6.299 9.376 31.774 1.00 83.62 475 SER A C 1
ATOM 3597 O O . SER A 1 475 ? -7.143 8.661 32.321 1.00 83.62 475 SER A O 1
ATOM 3599 N N . THR A 1 476 ? -5.080 9.526 32.306 1.00 84.19 476 THR A N 1
ATOM 3600 C CA . THR A 1 476 ? -4.635 8.794 33.511 1.00 84.19 476 THR A CA 1
ATOM 3601 C C . THR A 1 476 ? -5.359 9.237 34.788 1.00 84.19 476 THR A C 1
ATOM 3603 O O . THR A 1 476 ? -5.800 8.390 35.575 1.00 84.19 476 THR A O 1
ATOM 3606 N N . ASP A 1 477 ? -5.508 10.549 34.993 1.00 85.06 477 ASP A N 1
ATOM 3607 C CA . ASP A 1 477 ? -6.022 11.150 36.235 1.00 85.06 477 ASP A CA 1
ATOM 3608 C C . ASP A 1 477 ? -7.512 11.545 36.136 1.00 85.06 477 ASP A C 1
ATOM 3610 O O . ASP A 1 477 ? -7.971 12.531 36.723 1.00 85.06 477 ASP A O 1
ATOM 3614 N N . VAL A 1 478 ? -8.302 10.750 35.407 1.00 87.75 478 VAL A N 1
ATOM 3615 C CA . VAL A 1 478 ? -9.751 10.953 35.267 1.00 87.75 478 VAL A CA 1
ATOM 3616 C C . VAL A 1 478 ? -10.494 10.513 36.531 1.00 87.75 478 VAL A C 1
ATOM 3618 O O . VAL A 1 478 ? -10.336 9.401 37.042 1.00 87.75 478 VAL A O 1
ATOM 3621 N N . VAL A 1 479 ? -11.355 11.396 37.044 1.00 88.31 479 VAL A N 1
ATOM 3622 C CA . VAL A 1 479 ? -12.188 11.110 38.219 1.00 88.31 479 VAL A CA 1
ATOM 3623 C C . VAL A 1 479 ? -13.168 9.982 37.906 1.00 88.31 479 VAL A C 1
ATOM 3625 O O . VAL A 1 479 ? -13.927 10.060 36.948 1.00 88.31 479 VAL A O 1
ATOM 3628 N N . GLY A 1 480 ? -13.182 8.952 38.752 1.00 89.81 480 GLY A N 1
ATOM 3629 C CA . GLY A 1 480 ? -14.069 7.803 38.580 1.00 89.81 480 GLY A CA 1
ATOM 3630 C C . GLY A 1 480 ? -13.569 6.760 37.580 1.00 89.81 480 GLY A C 1
ATOM 3631 O O . GLY A 1 480 ? -14.327 5.846 37.295 1.00 89.81 480 GLY A O 1
ATOM 3632 N N . ARG A 1 481 ? -12.332 6.859 37.070 1.00 92.38 481 ARG A N 1
ATOM 3633 C CA . ARG A 1 481 ? -11.701 5.844 36.206 1.00 92.38 481 ARG A CA 1
ATOM 3634 C C . ARG A 1 481 ? -11.674 4.459 36.863 1.00 92.38 481 ARG A C 1
ATOM 3636 O O . ARG A 1 481 ? -11.306 4.337 38.029 1.00 92.38 481 ARG A O 1
ATOM 3643 N N . LEU A 1 482 ? -12.013 3.429 36.087 1.00 91.69 482 LEU A N 1
ATOM 3644 C CA . LEU A 1 482 ? -12.107 2.028 36.531 1.00 91.69 482 LEU A CA 1
ATOM 3645 C C . LEU A 1 482 ? -11.132 1.091 35.807 1.00 91.69 482 LEU A C 1
ATOM 3647 O O . LEU A 1 482 ? -11.047 -0.083 36.141 1.00 91.69 482 LEU A O 1
ATOM 3651 N N . GLY A 1 483 ? -10.387 1.579 34.818 1.00 88.44 483 GLY A N 1
ATOM 3652 C CA . GLY A 1 483 ? -9.471 0.770 34.016 1.00 88.44 483 GLY A CA 1
ATOM 3653 C C . GLY A 1 483 ? -8.367 1.602 33.386 1.00 88.44 483 GLY A C 1
ATOM 3654 O O . GLY A 1 483 ? -8.406 2.834 33.455 1.00 88.44 483 GLY A O 1
ATOM 3655 N N . SER A 1 484 ? -7.370 0.948 32.792 1.00 90.38 484 SER A N 1
ATOM 3656 C CA . SER A 1 484 ? -6.415 1.634 31.915 1.00 90.38 484 SER A CA 1
ATOM 3657 C C . SER A 1 484 ? -7.161 2.403 30.827 1.00 90.38 484 SER A C 1
ATOM 3659 O O . SER A 1 484 ? -8.048 1.829 30.199 1.00 90.38 484 SER A O 1
ATOM 3661 N N . PRO A 1 485 ? -6.834 3.676 30.575 1.00 91.50 485 PRO A N 1
ATOM 3662 C CA . PRO A 1 485 ? -7.282 4.328 29.358 1.00 91.50 485 PRO A CA 1
ATOM 3663 C C . PRO A 1 485 ? -6.721 3.608 28.133 1.00 91.50 485 PRO A C 1
ATOM 3665 O O . PRO A 1 485 ? -5.561 3.194 28.149 1.00 91.50 485 PRO A O 1
ATOM 3668 N N . ILE A 1 486 ? -7.535 3.464 27.094 1.00 92.25 486 ILE A N 1
ATOM 3669 C CA . ILE A 1 486 ? -7.178 2.724 25.884 1.00 92.25 486 ILE A CA 1
ATOM 3670 C C . ILE A 1 486 ? -7.129 3.701 24.719 1.00 92.25 486 ILE A C 1
ATOM 3672 O O . ILE A 1 486 ? -8.145 4.307 24.382 1.00 92.25 486 ILE A O 1
ATOM 3676 N N . GLY A 1 487 ? -5.938 3.877 24.156 1.00 92.12 487 GLY A N 1
ATOM 3677 C CA . GLY A 1 487 ? -5.703 4.640 22.937 1.00 92.12 487 GLY A CA 1
ATOM 3678 C C . GLY A 1 487 ? -5.739 3.728 21.721 1.00 92.12 487 GLY A C 1
ATOM 3679 O O . GLY A 1 487 ? -5.288 2.585 21.796 1.00 92.12 487 GLY A O 1
ATOM 3680 N N . PHE A 1 488 ? -6.260 4.247 20.618 1.00 93.56 488 PHE A N 1
ATOM 3681 C CA . PHE A 1 488 ? -6.259 3.582 19.322 1.00 93.56 488 PHE A CA 1
ATOM 3682 C C . PHE A 1 488 ? -5.579 4.505 18.313 1.00 93.56 488 PHE A C 1
ATOM 3684 O O . PHE A 1 488 ? -5.957 5.673 18.204 1.00 93.56 488 PHE A O 1
ATOM 3691 N N . GLU A 1 489 ? -4.592 3.986 17.594 1.00 92.56 489 GLU A N 1
ATOM 3692 C CA . GLU A 1 489 ? -3.921 4.681 16.495 1.00 92.56 489 GLU A CA 1
ATOM 3693 C C . GLU A 1 489 ? -4.075 3.824 15.244 1.00 92.56 489 GLU A C 1
ATOM 3695 O O . GLU A 1 489 ? -3.648 2.673 15.234 1.00 92.56 489 GLU A O 1
ATOM 3700 N N . CYS A 1 490 ? -4.736 4.360 14.217 1.00 93.31 490 CYS A N 1
ATOM 3701 C CA . CYS A 1 490 ? -4.925 3.671 12.947 1.00 93.31 490 CYS A CA 1
ATOM 3702 C C . CYS A 1 490 ? -4.315 4.502 11.824 1.00 93.31 490 CYS A C 1
ATOM 3704 O O . CYS A 1 490 ? -4.515 5.718 11.785 1.00 93.31 490 CYS A O 1
ATOM 3706 N N . GLN A 1 491 ? -3.555 3.851 10.946 1.00 91.50 491 GLN A N 1
ATOM 3707 C CA . GLN A 1 491 ? -2.913 4.495 9.797 1.00 91.50 491 GLN A CA 1
ATOM 3708 C C . GLN A 1 491 ? -3.868 4.683 8.607 1.00 91.50 491 GLN A C 1
ATOM 3710 O O . GLN A 1 491 ? -3.520 5.368 7.649 1.00 91.50 491 GLN A O 1
ATOM 3715 N N . GLU A 1 492 ? -5.082 4.139 8.702 1.00 90.69 492 GLU A N 1
ATOM 3716 C CA . GLU A 1 492 ? -6.123 4.205 7.683 1.00 90.69 492 GLU A CA 1
ATOM 3717 C C . GLU A 1 492 ? -7.389 4.926 8.150 1.00 90.69 492 GLU A C 1
ATOM 3719 O O . GLU A 1 492 ? -7.775 4.894 9.324 1.00 90.69 492 GLU A O 1
ATOM 3724 N N . ASP A 1 493 ? -8.096 5.502 7.178 1.00 90.19 493 ASP A N 1
ATOM 3725 C CA . ASP A 1 493 ? -9.429 6.052 7.380 1.00 90.19 493 ASP A CA 1
ATOM 3726 C C . ASP A 1 493 ? -10.502 4.948 7.362 1.00 90.19 493 ASP A C 1
ATOM 3728 O O . ASP A 1 493 ? -10.633 4.151 6.424 1.00 90.19 493 ASP A O 1
ATOM 3732 N N . PHE A 1 494 ? -11.368 4.974 8.374 1.00 92.81 494 PHE A N 1
ATOM 3733 C CA . PHE A 1 494 ? -12.516 4.080 8.501 1.00 92.81 494 PHE A CA 1
ATOM 3734 C C . PHE A 1 494 ? -13.808 4.866 8.744 1.00 92.81 494 PHE A C 1
ATOM 3736 O O . PHE A 1 494 ? -13.808 5.968 9.292 1.00 92.81 494 PHE A O 1
ATOM 3743 N N . ASN A 1 495 ? -14.940 4.283 8.344 1.00 90.31 495 ASN A N 1
ATOM 3744 C CA . ASN A 1 495 ? -16.254 4.905 8.531 1.00 90.31 495 ASN A CA 1
ATOM 3745 C C . ASN A 1 495 ? -16.807 4.664 9.939 1.00 90.31 495 ASN A C 1
ATOM 3747 O O . ASN A 1 495 ? -17.322 5.577 10.586 1.00 90.31 495 ASN A O 1
ATOM 3751 N N . GLU A 1 496 ? -16.737 3.411 10.387 1.00 93.56 496 GLU A N 1
ATOM 3752 C CA . GLU A 1 496 ? -17.267 2.966 11.667 1.00 93.56 496 GLU A CA 1
ATOM 3753 C C . GLU A 1 496 ? -16.445 1.785 12.192 1.00 93.56 496 GLU A C 1
ATOM 3755 O O . GLU A 1 496 ? -16.083 0.883 11.437 1.00 93.56 496 GLU A O 1
ATOM 3760 N N . ALA A 1 497 ? -16.155 1.799 13.490 1.00 95.75 497 ALA A N 1
ATOM 3761 C CA . ALA A 1 497 ? -15.507 0.717 14.212 1.00 95.75 497 ALA A CA 1
ATOM 3762 C C . ALA A 1 497 ? -16.351 0.330 15.430 1.00 95.75 497 ALA A C 1
ATOM 3764 O O . ALA A 1 497 ? -16.870 1.188 16.150 1.00 95.75 497 ALA A O 1
ATOM 3765 N N . LEU A 1 498 ? -16.463 -0.970 15.678 1.00 96.62 498 LEU A N 1
ATOM 3766 C CA . LEU A 1 498 ? -17.109 -1.533 16.853 1.00 96.62 498 LEU A CA 1
ATOM 3767 C C . LEU A 1 498 ? -16.038 -1.941 17.865 1.00 96.62 498 LEU A C 1
ATOM 3769 O O . LEU A 1 498 ? -15.214 -2.809 17.586 1.00 96.62 498 LEU A O 1
ATOM 3773 N N . ILE A 1 499 ? -16.073 -1.351 19.055 1.00 96.69 499 ILE A N 1
ATOM 3774 C CA . ILE A 1 499 ? -15.159 -1.676 20.153 1.00 96.69 499 ILE A CA 1
ATOM 3775 C C . ILE A 1 499 ? -15.920 -2.406 21.245 1.00 96.69 499 ILE A C 1
ATOM 3777 O O . ILE A 1 499 ? -16.956 -1.925 21.699 1.00 96.69 499 ILE A O 1
ATOM 3781 N N . VAL A 1 500 ? -15.381 -3.520 21.727 1.00 97.31 500 VAL A N 1
ATOM 3782 C CA . VAL A 1 500 ? -15.900 -4.242 22.890 1.00 97.31 500 VAL A CA 1
ATOM 3783 C C . VAL A 1 500 ? -14.847 -4.219 23.989 1.00 97.31 500 VAL A C 1
ATOM 3785 O O . VAL A 1 500 ? -13.795 -4.847 23.900 1.00 97.31 500 VAL A O 1
ATOM 3788 N N . ILE A 1 501 ? -15.131 -3.476 25.055 1.00 96.25 501 ILE A N 1
ATOM 3789 C CA . ILE A 1 501 ? -14.289 -3.425 26.250 1.00 96.25 501 ILE A CA 1
ATOM 3790 C C . ILE A 1 501 ? -14.749 -4.533 27.194 1.00 96.25 501 ILE A C 1
ATOM 3792 O O . ILE A 1 501 ? -15.850 -4.459 27.746 1.00 96.25 501 ILE A O 1
ATOM 3796 N N . HIS A 1 502 ? -13.902 -5.535 27.413 1.00 95.94 502 HIS A N 1
ATOM 3797 C CA . HIS A 1 502 ? -14.151 -6.608 28.371 1.00 95.94 502 HIS A CA 1
ATOM 3798 C C . HIS A 1 502 ? -13.650 -6.210 29.754 1.00 95.94 502 HIS A C 1
ATOM 3800 O O . HIS A 1 502 ? -12.482 -5.836 29.913 1.00 95.94 502 HIS A O 1
ATOM 3806 N N . TYR A 1 503 ? -14.490 -6.349 30.780 1.00 94.81 503 TYR A N 1
ATOM 3807 C CA . TYR A 1 503 ? -14.124 -5.999 32.152 1.00 94.81 503 TYR A CA 1
ATOM 3808 C C . TYR A 1 503 ? -14.298 -7.149 33.156 1.00 94.81 503 TYR A C 1
ATOM 3810 O O . TYR A 1 503 ? -15.067 -8.089 32.959 1.00 94.81 503 TYR A O 1
ATOM 3818 N N . ASP A 1 504 ? -13.572 -7.070 34.270 1.00 93.75 504 ASP A N 1
ATOM 3819 C CA . ASP A 1 504 ? -13.741 -7.937 35.436 1.00 93.75 504 ASP A CA 1
ATOM 3820 C C . ASP A 1 504 ? -14.638 -7.240 36.469 1.00 93.75 504 ASP A C 1
ATOM 3822 O O . ASP A 1 504 ? -14.222 -6.288 37.132 1.00 93.75 504 ASP A O 1
ATOM 3826 N N . GLU A 1 505 ? -15.868 -7.740 36.637 1.00 93.31 505 GLU A N 1
ATOM 3827 C CA . GLU A 1 505 ? -16.841 -7.252 37.630 1.00 93.31 505 GLU A CA 1
ATOM 3828 C C . GLU A 1 505 ? -16.227 -7.171 39.042 1.00 93.31 505 GLU A C 1
ATOM 3830 O O . GLU A 1 505 ? -16.495 -6.242 39.805 1.00 93.31 505 GLU A O 1
ATOM 3835 N N . SER A 1 506 ? -15.347 -8.112 39.401 1.00 91.62 506 SER A N 1
ATOM 3836 C CA . SER A 1 506 ? -14.732 -8.149 40.731 1.00 91.62 506 SER A CA 1
ATOM 3837 C C . SER A 1 506 ? -13.690 -7.051 40.963 1.00 91.62 506 SER A C 1
ATOM 3839 O O . SER A 1 506 ? -13.363 -6.759 42.119 1.00 91.62 506 SER A O 1
ATOM 3841 N N . ALA A 1 507 ? -13.209 -6.424 39.887 1.00 91.94 507 ALA A N 1
ATOM 3842 C CA . ALA A 1 507 ? -12.266 -5.312 39.899 1.00 91.94 507 ALA A CA 1
ATOM 3843 C C . ALA A 1 507 ? -12.953 -3.930 39.861 1.00 91.94 507 ALA A C 1
ATOM 3845 O O . ALA A 1 507 ? -12.278 -2.915 40.000 1.00 91.94 507 ALA A O 1
ATOM 3846 N N . LEU A 1 508 ? -14.289 -3.860 39.756 1.00 91.69 508 LEU A N 1
ATOM 3847 C CA . LEU A 1 508 ? -15.039 -2.590 39.757 1.00 91.69 508 LEU A CA 1
ATOM 3848 C C . LEU A 1 508 ? -15.117 -1.902 41.135 1.00 91.69 508 LEU A C 1
ATOM 3850 O O . LEU A 1 508 ? -15.547 -0.753 41.245 1.00 91.69 508 LEU A O 1
ATOM 3854 N N . GLY A 1 509 ? -14.705 -2.581 42.207 1.00 90.00 509 GLY A N 1
ATOM 3855 C CA . GLY A 1 509 ? -14.725 -2.025 43.559 1.00 90.00 509 GLY A CA 1
ATOM 3856 C C . GLY A 1 509 ? -16.146 -1.785 44.083 1.00 90.00 509 GLY A C 1
ATOM 3857 O O . GLY A 1 509 ? -16.926 -2.725 44.217 1.00 90.00 509 GLY A O 1
ATOM 3858 N N . ASP A 1 510 ? -16.459 -0.536 44.447 1.00 90.94 510 ASP A N 1
ATOM 3859 C CA . ASP A 1 510 ? -17.786 -0.139 44.954 1.00 90.94 510 ASP A CA 1
ATOM 3860 C C . ASP A 1 510 ? -18.754 0.298 43.829 1.00 90.94 510 ASP A C 1
ATOM 3862 O O . ASP A 1 510 ? -19.946 0.511 44.089 1.00 90.94 510 ASP A O 1
ATOM 3866 N N . THR A 1 511 ? -18.261 0.426 42.594 1.00 93.94 511 THR A N 1
ATOM 3867 C CA . THR A 1 511 ? -19.047 0.831 41.423 1.00 93.94 511 THR A CA 1
ATOM 3868 C C . THR A 1 511 ? -20.094 -0.225 41.080 1.00 93.94 511 THR A C 1
ATOM 3870 O O . THR A 1 511 ? -19.806 -1.419 41.056 1.00 93.94 511 THR A O 1
ATOM 3873 N N . GLN A 1 512 ? -21.327 0.207 40.805 1.00 93.88 512 GLN A N 1
ATOM 3874 C CA . GLN A 1 512 ? -22.352 -0.667 40.229 1.00 93.88 512 GLN A CA 1
ATOM 3875 C C . GLN A 1 512 ? -22.190 -0.709 38.706 1.00 93.88 512 GLN A C 1
ATOM 3877 O O . GLN A 1 512 ? -21.942 0.329 38.101 1.00 93.88 512 GLN A O 1
ATOM 3882 N N . GLU A 1 513 ? -22.376 -1.869 38.075 1.00 94.00 513 GLU A N 1
ATOM 3883 C CA . GLU A 1 513 ? -22.203 -2.017 36.618 1.00 94.00 513 GLU A CA 1
ATOM 3884 C C . GLU A 1 513 ? -23.101 -1.065 35.815 1.00 94.00 513 GLU A C 1
ATOM 3886 O O . GLU A 1 513 ? -22.683 -0.494 34.818 1.00 94.00 513 GLU A O 1
ATOM 3891 N N . GLU A 1 514 ? -24.315 -0.803 36.299 1.00 93.19 514 GLU A N 1
ATOM 3892 C CA . GLU A 1 514 ? -25.259 0.160 35.712 1.00 93.19 514 GLU A CA 1
ATOM 3893 C C . GLU A 1 514 ? -24.766 1.619 35.693 1.00 93.19 514 GLU A C 1
ATOM 3895 O O . GLU A 1 514 ? -25.352 2.447 34.994 1.00 93.19 514 GLU A O 1
ATOM 3900 N N . ASN A 1 515 ? -23.694 1.929 36.429 1.00 93.56 515 ASN A N 1
ATOM 3901 C CA . ASN A 1 515 ? -23.029 3.229 36.420 1.00 93.56 515 ASN A CA 1
ATOM 3902 C C . ASN A 1 515 ? -21.838 3.282 35.450 1.00 93.56 515 ASN A C 1
ATOM 3904 O O . ASN A 1 515 ? -21.193 4.327 35.365 1.00 93.56 515 ASN A O 1
ATOM 3908 N N . LEU A 1 516 ? -21.507 2.195 34.746 1.00 95.12 516 LEU A N 1
ATOM 3909 C CA . LEU A 1 516 ? -20.405 2.199 33.788 1.00 95.12 516 LEU A CA 1
ATOM 3910 C C . LEU A 1 516 ? -20.712 3.133 32.615 1.00 95.12 516 LEU A C 1
ATOM 3912 O O . LEU A 1 516 ? -21.768 3.057 31.989 1.00 95.12 516 LEU A O 1
ATOM 3916 N N . GLY A 1 517 ? -19.760 4.010 32.317 1.00 92.88 517 GLY A N 1
ATOM 3917 C CA . GLY A 1 517 ? -19.774 4.882 31.152 1.00 92.88 517 GLY A CA 1
ATOM 3918 C C . GLY A 1 517 ? -18.386 4.986 30.536 1.00 92.88 517 GLY A C 1
ATOM 3919 O O . GLY A 1 517 ? -17.386 4.641 31.167 1.00 92.88 517 GLY A O 1
ATOM 3920 N N . VAL A 1 518 ? -18.325 5.478 29.301 1.00 94.44 518 VAL A N 1
ATOM 3921 C CA . VAL A 1 518 ? -17.063 5.706 28.593 1.00 94.44 518 VAL A CA 1
ATOM 3922 C C . VAL A 1 518 ? -16.936 7.183 28.253 1.00 94.44 518 VAL A C 1
ATOM 3924 O O . VAL A 1 518 ? -17.883 7.805 27.766 1.00 94.44 518 VAL A O 1
ATOM 3927 N N . LEU A 1 519 ? -15.766 7.744 28.535 1.00 91.88 519 LEU A N 1
ATOM 3928 C CA . LEU A 1 519 ? -15.383 9.100 28.158 1.00 91.88 519 LEU A CA 1
ATOM 3929 C C . LEU A 1 519 ? -14.252 9.042 27.137 1.00 91.88 519 LEU A C 1
ATOM 3931 O O . LEU A 1 519 ? -13.431 8.133 27.194 1.00 91.88 519 LEU A O 1
ATOM 3935 N N . TRP A 1 520 ? -14.155 10.045 26.278 1.00 89.50 520 TRP A N 1
ATOM 3936 C CA . TRP A 1 520 ? -12.953 10.313 25.492 1.00 89.50 520 TRP A CA 1
ATOM 3937 C C . TRP A 1 520 ? -12.574 11.786 25.603 1.00 89.50 520 TRP A C 1
ATOM 3939 O O . TRP A 1 520 ? -13.415 12.625 25.944 1.00 89.50 520 TRP A O 1
ATOM 3949 N N . TYR A 1 521 ? -11.295 12.094 25.406 1.00 81.62 521 TYR A N 1
ATOM 3950 C CA . TYR A 1 521 ? -10.798 13.464 25.474 1.00 81.62 521 TYR A CA 1
ATOM 3951 C C . TYR A 1 521 ? -10.753 14.070 24.072 1.00 81.62 521 TYR A C 1
ATOM 3953 O O . TYR A 1 521 ? -10.010 13.601 23.214 1.00 81.62 521 TYR A O 1
ATOM 3961 N N . ASP A 1 522 ? -11.549 15.113 23.854 1.00 80.31 522 ASP A N 1
ATOM 3962 C CA . ASP A 1 522 ? -11.509 15.887 22.620 1.00 80.31 522 ASP A CA 1
ATOM 3963 C C . ASP A 1 522 ? -10.444 16.975 22.739 1.00 80.31 522 ASP A C 1
ATOM 3965 O O . ASP A 1 522 ? -10.614 17.952 23.475 1.00 80.31 522 ASP A O 1
ATOM 3969 N N . GLU A 1 523 ? -9.337 16.803 22.019 1.00 76.06 523 GLU A N 1
ATOM 3970 C CA . GLU A 1 523 ? -8.236 17.764 22.020 1.00 76.06 523 GLU A CA 1
ATOM 3971 C C . GLU A 1 523 ? -8.631 19.119 21.422 1.00 76.06 523 GLU A C 1
ATOM 3973 O O . GLU A 1 523 ? -8.096 20.148 21.845 1.00 76.06 523 GLU A O 1
ATOM 3978 N N . GLU A 1 524 ? -9.577 19.151 20.474 1.00 77.38 524 GLU A N 1
ATOM 3979 C CA . GLU A 1 524 ? -9.989 20.390 19.811 1.00 77.38 524 GLU A CA 1
ATOM 3980 C C . GLU A 1 524 ? -10.796 21.272 20.766 1.00 77.38 524 GLU A C 1
ATOM 3982 O O . GLU A 1 524 ? -10.542 22.477 20.889 1.00 77.38 524 GLU A O 1
ATOM 3987 N N . SER A 1 525 ? -11.759 20.681 21.479 1.00 76.38 525 SER A N 1
ATOM 3988 C CA . SER A 1 525 ? -12.550 21.418 22.466 1.00 76.38 525 SER A CA 1
ATOM 3989 C C . SER A 1 525 ? -11.868 21.529 23.833 1.00 76.38 525 SER A C 1
ATOM 3991 O O . SER A 1 525 ? -12.177 22.454 24.590 1.00 76.38 525 SER A O 1
ATOM 3993 N N . GLY A 1 526 ? -10.927 20.635 24.146 1.00 74.12 526 GLY A N 1
ATOM 3994 C CA . GLY A 1 526 ? -10.259 20.529 25.443 1.00 74.12 526 GLY A CA 1
ATOM 3995 C C . GLY A 1 526 ? -11.157 19.967 26.550 1.00 74.12 526 GLY A C 1
ATOM 3996 O O . GLY A 1 526 ? -10.924 20.241 27.732 1.00 74.12 526 GLY A O 1
ATOM 3997 N N . PHE A 1 527 ? -12.214 19.232 26.192 1.00 79.81 527 PHE A N 1
ATOM 3998 C CA . PHE A 1 527 ? -13.189 18.677 27.131 1.00 79.81 527 PHE A CA 1
ATOM 3999 C C . PHE A 1 527 ? -13.318 17.159 26.993 1.00 79.81 527 PHE A C 1
ATOM 4001 O O . PHE A 1 527 ? -13.132 16.586 25.925 1.00 79.81 527 PHE A O 1
ATOM 4008 N N . TYR A 1 528 ? -13.712 16.509 28.090 1.00 83.81 528 TYR A N 1
ATOM 4009 C CA . TYR A 1 528 ? -14.155 15.119 28.045 1.00 83.81 528 TYR A CA 1
ATOM 4010 C C . TYR A 1 528 ? -15.563 15.035 27.472 1.00 83.81 528 TYR A C 1
ATOM 4012 O O . TYR A 1 528 ? -16.484 15.691 27.972 1.00 83.81 528 TYR A O 1
ATOM 4020 N N . ILE A 1 529 ? -15.726 14.186 26.467 1.00 86.62 529 ILE A N 1
ATOM 4021 C CA . ILE A 1 529 ? -16.999 13.895 25.823 1.00 86.62 529 ILE A CA 1
ATOM 4022 C C . ILE A 1 529 ? -17.446 12.501 26.260 1.00 86.62 529 ILE A C 1
ATOM 4024 O O . ILE A 1 529 ? -16.666 11.551 26.292 1.00 86.62 529 ILE A O 1
ATOM 4028 N N . MET A 1 530 ? -18.712 12.395 26.658 1.00 88.25 530 MET A N 1
ATOM 4029 C CA . MET A 1 530 ? -19.323 11.125 27.036 1.00 88.25 530 MET A CA 1
ATOM 4030 C C . MET A 1 530 ? -19.747 10.371 25.783 1.00 88.25 530 MET A C 1
ATOM 4032 O O . MET A 1 530 ? -20.380 10.953 24.903 1.00 88.25 530 MET A O 1
ATOM 4036 N N . GLN A 1 531 ? -19.424 9.080 25.716 1.00 89.19 531 GLN A N 1
ATOM 4037 C CA . GLN A 1 531 ? -19.868 8.239 24.616 1.00 89.19 531 GLN A CA 1
ATOM 4038 C C . GLN A 1 531 ? -21.297 7.763 24.868 1.00 89.19 531 GLN A C 1
ATOM 4040 O O . GLN A 1 531 ? -21.538 6.702 25.440 1.00 89.19 531 GLN A O 1
ATOM 4045 N N . ASP A 1 532 ? -22.257 8.573 24.426 1.00 81.56 532 ASP A N 1
ATOM 4046 C CA . ASP A 1 532 ? -23.690 8.353 24.656 1.00 81.56 532 ASP A CA 1
ATOM 4047 C C . ASP A 1 532 ? -24.230 7.065 24.005 1.00 81.56 532 ASP A C 1
ATOM 4049 O O . ASP A 1 532 ? -25.312 6.605 24.369 1.00 81.56 532 ASP A O 1
ATOM 4053 N N . GLN A 1 533 ? -23.508 6.499 23.029 1.00 82.00 533 GLN A N 1
ATOM 4054 C CA . GLN A 1 533 ? -23.855 5.229 22.374 1.00 82.00 533 GLN A CA 1
ATOM 4055 C C . GLN A 1 533 ? -23.231 3.998 23.054 1.00 82.00 533 GLN A C 1
ATOM 4057 O O . GLN A 1 533 ? -23.372 2.896 22.539 1.00 82.00 533 GLN A O 1
ATOM 4062 N N . ALA A 1 534 ? -22.555 4.147 24.200 1.00 90.75 534 ALA A N 1
ATOM 4063 C CA . ALA A 1 534 ? -22.008 3.004 24.926 1.00 90.75 534 ALA A CA 1
ATOM 4064 C C . ALA A 1 534 ? -23.125 2.053 25.398 1.00 90.75 534 ALA A C 1
ATOM 4066 O O . ALA A 1 534 ? -24.048 2.457 26.113 1.00 90.75 534 ALA A O 1
ATOM 4067 N N . VAL A 1 535 ? -23.029 0.776 25.027 1.00 94.19 535 VAL A N 1
ATOM 4068 C CA . VAL A 1 535 ? -23.998 -0.267 25.387 1.00 94.19 535 VAL A CA 1
ATOM 4069 C C . VAL A 1 535 ? -23.368 -1.238 26.378 1.00 94.19 535 VAL A C 1
ATOM 4071 O O . VAL A 1 535 ? -22.417 -1.942 26.053 1.00 94.19 535 VAL A O 1
ATOM 4074 N N . LEU A 1 536 ? -23.923 -1.293 27.587 1.00 95.56 536 LEU A N 1
ATOM 4075 C CA . LEU A 1 536 ? -23.520 -2.228 28.634 1.00 95.56 536 LEU A CA 1
ATOM 4076 C C . LEU A 1 536 ? -24.234 -3.580 28.482 1.00 95.56 536 LEU A C 1
ATOM 4078 O O . LEU A 1 536 ? -25.468 -3.627 28.453 1.00 95.56 536 LEU A O 1
ATOM 4082 N N . ASP A 1 537 ? -23.469 -4.670 28.501 1.00 95.25 537 ASP A N 1
ATOM 4083 C CA . ASP A 1 537 ? -23.960 -6.039 28.671 1.00 95.25 537 ASP A CA 1
ATOM 4084 C C . ASP A 1 537 ? -23.375 -6.656 29.952 1.00 95.25 537 ASP A C 1
ATOM 4086 O O . ASP A 1 537 ? -22.245 -7.143 29.991 1.00 95.25 537 ASP A O 1
ATOM 4090 N N . VAL A 1 538 ? -24.185 -6.650 31.013 1.00 94.62 538 VAL A N 1
ATOM 4091 C CA . VAL A 1 538 ? -23.828 -7.192 32.337 1.00 94.62 538 VAL A CA 1
ATOM 4092 C C . VAL A 1 538 ? -23.759 -8.721 32.379 1.00 94.62 538 VAL A C 1
ATOM 4094 O O . VAL A 1 538 ? -23.221 -9.285 33.322 1.00 94.62 538 VAL A O 1
ATOM 4097 N N . GLU A 1 539 ? -24.350 -9.436 31.414 1.00 93.06 539 GLU A N 1
ATOM 4098 C CA . GLU A 1 539 ? -24.232 -10.901 31.377 1.00 93.06 539 GLU A CA 1
ATOM 4099 C C . GLU A 1 539 ? -22.908 -11.325 30.729 1.00 93.06 539 GLU A C 1
ATOM 4101 O O . GLU A 1 539 ? -22.347 -12.362 31.097 1.00 93.06 539 GLU A O 1
ATOM 4106 N N . ALA A 1 540 ? -22.422 -10.526 29.774 1.00 92.38 540 ALA A N 1
ATOM 4107 C CA . ALA A 1 540 ? -21.159 -10.736 29.073 1.00 92.38 540 ALA A CA 1
ATOM 4108 C C . ALA A 1 540 ? -19.957 -10.019 29.718 1.00 92.38 540 ALA A C 1
ATOM 4110 O O . ALA A 1 540 ? -18.821 -10.313 29.346 1.00 92.38 540 ALA A O 1
ATOM 4111 N N . ASN A 1 541 ? -20.193 -9.124 30.681 1.00 96.38 541 ASN A N 1
ATOM 4112 C CA . ASN A 1 541 ? -19.209 -8.198 31.246 1.00 96.38 541 ASN A CA 1
ATOM 4113 C C . ASN A 1 541 ? -18.505 -7.359 30.169 1.00 96.38 541 ASN A C 1
ATOM 4115 O O . ASN A 1 541 ? -17.272 -7.280 30.121 1.00 96.38 541 ASN A O 1
ATOM 4119 N N . THR A 1 542 ? -19.296 -6.752 29.282 1.00 96.81 542 THR A N 1
ATOM 4120 C CA . THR A 1 542 ? -18.773 -5.924 28.193 1.00 96.81 542 THR A CA 1
ATOM 4121 C C . THR A 1 542 ? -19.433 -4.557 28.112 1.00 96.81 542 THR A C 1
ATOM 4123 O O . THR A 1 542 ? -20.605 -4.373 28.447 1.00 96.81 542 THR A O 1
ATOM 4126 N N . VAL A 1 543 ? -18.664 -3.581 27.632 1.00 96.31 543 VAL A N 1
ATOM 4127 C CA . VAL A 1 543 ? -19.172 -2.285 27.176 1.00 96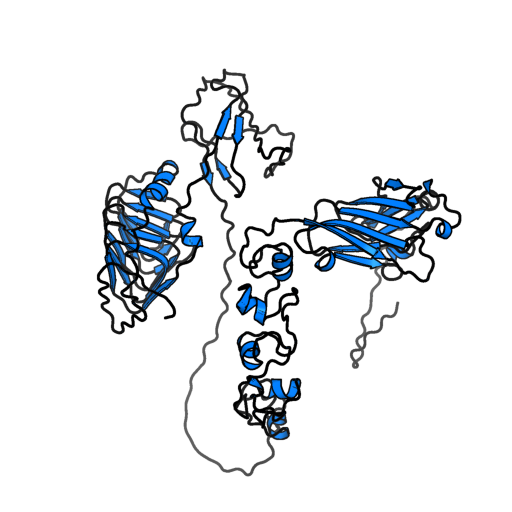.31 543 VAL A CA 1
ATOM 4128 C C . VAL A 1 543 ? -18.833 -2.147 25.698 1.00 96.31 543 VAL A C 1
ATOM 4130 O O . VAL A 1 543 ? -17.662 -2.168 25.329 1.00 96.31 543 VAL A O 1
ATOM 4133 N N . THR A 1 544 ? -19.859 -2.032 24.860 1.00 96.25 544 THR A N 1
ATOM 4134 C CA . THR A 1 544 ? -19.726 -1.939 23.402 1.00 96.25 544 THR A CA 1
ATOM 4135 C C . THR A 1 544 ? -19.860 -0.492 22.942 1.00 96.25 544 THR A C 1
ATOM 4137 O O . THR A 1 544 ? -20.747 0.220 23.417 1.00 96.25 544 THR A O 1
ATOM 4140 N N . LEU A 1 545 ? -18.999 -0.058 22.025 1.00 94.25 545 LEU A N 1
ATOM 4141 C CA . LEU A 1 545 ? -18.971 1.284 21.452 1.00 94.25 545 LEU A CA 1
ATOM 4142 C C . LEU A 1 545 ? -19.019 1.194 19.926 1.00 94.25 545 LEU A C 1
ATOM 4144 O O . LEU A 1 545 ? -18.223 0.473 19.338 1.00 94.25 545 LEU A O 1
ATOM 4148 N N . GLU A 1 546 ? -19.895 1.974 19.303 1.00 93.50 546 GLU A N 1
ATOM 4149 C CA . GLU A 1 546 ? -19.840 2.282 17.869 1.00 93.50 546 GLU A CA 1
ATOM 4150 C C . GLU A 1 546 ? -19.130 3.634 17.713 1.00 93.50 546 GLU A C 1
ATOM 4152 O O . GLU A 1 546 ? -19.550 4.637 18.307 1.00 93.50 546 GLU A O 1
ATOM 4157 N N . LEU A 1 547 ? -18.000 3.647 17.005 1.00 90.38 547 LEU A N 1
ATOM 4158 C CA . LEU A 1 547 ? -17.099 4.792 16.890 1.00 90.38 547 LEU A CA 1
ATOM 4159 C C . LEU A 1 547 ? -16.916 5.201 15.431 1.00 90.38 547 LEU A C 1
ATOM 4161 O O . LEU A 1 547 ? -16.640 4.362 14.585 1.00 90.38 547 LEU A O 1
ATOM 4165 N N . SER A 1 548 ? -16.978 6.503 15.158 1.00 89.00 548 SER A N 1
ATOM 4166 C CA . SER A 1 548 ? -16.662 7.082 13.841 1.00 89.00 548 SER A CA 1
ATOM 4167 C C . SER A 1 548 ? -15.259 7.701 13.773 1.00 89.00 548 SER A C 1
ATOM 4169 O O . SER A 1 548 ? -14.951 8.424 12.833 1.00 89.00 548 SER A O 1
ATOM 4171 N N . HIS A 1 549 ? -14.475 7.567 14.843 1.00 87.44 549 HIS A N 1
ATOM 4172 C CA . HIS A 1 549 ? -13.097 8.038 14.955 1.00 87.44 549 HIS A CA 1
ATOM 4173 C C . HIS A 1 549 ? -12.409 7.291 16.098 1.00 87.44 549 HIS A C 1
ATOM 4175 O O . HIS A 1 549 ? -13.081 6.761 16.985 1.00 87.44 549 HIS A O 1
ATOM 4181 N N . PHE A 1 550 ? -11.079 7.292 16.101 1.00 91.12 550 PHE A N 1
ATOM 4182 C CA . PHE A 1 550 ? -10.277 6.789 17.209 1.00 91.12 550 PHE A CA 1
ATOM 4183 C C . PHE A 1 550 ? -9.716 7.924 18.066 1.00 91.12 550 PHE A C 1
ATOM 4185 O O . PHE A 1 550 ? -9.469 9.034 17.601 1.00 91.12 550 PHE A O 1
ATOM 4192 N N . SER A 1 551 ? -9.588 7.644 19.360 1.00 89.56 551 SER A N 1
ATOM 4193 C CA . SER A 1 551 ? -9.100 8.545 20.402 1.00 89.56 551 SER A CA 1
ATOM 4194 C C . SER A 1 551 ? -8.649 7.701 21.603 1.00 89.56 551 SER A C 1
ATOM 4196 O O . SER A 1 551 ? -8.585 6.472 21.528 1.00 89.56 551 SER A O 1
ATOM 4198 N N . THR A 1 552 ? -8.358 8.344 22.733 1.00 91.75 552 THR A N 1
ATOM 4199 C CA . THR A 1 552 ? -8.171 7.658 24.014 1.00 91.75 552 THR A CA 1
ATOM 4200 C C . THR A 1 552 ? -9.487 7.594 24.783 1.00 91.75 552 THR A C 1
ATOM 4202 O O . THR A 1 552 ? -10.050 8.622 25.167 1.00 91.75 552 THR A O 1
ATOM 4205 N N . TYR A 1 553 ? -9.950 6.375 25.055 1.00 92.56 553 TYR A N 1
ATOM 4206 C CA . TYR A 1 553 ? -11.198 6.095 25.759 1.00 92.56 553 TYR A CA 1
ATOM 4207 C C . TYR A 1 553 ? -10.942 5.638 27.196 1.00 92.56 553 TYR A C 1
ATOM 4209 O O . TYR A 1 553 ? -10.025 4.868 27.483 1.00 92.56 553 TYR A O 1
ATOM 4217 N N . VAL A 1 554 ? -11.780 6.102 28.119 1.00 93.38 554 VAL A N 1
ATOM 4218 C CA . VAL A 1 554 ? -11.660 5.866 29.560 1.00 93.38 554 VAL A CA 1
ATOM 4219 C C . VAL A 1 554 ? -12.961 5.283 30.095 1.00 93.38 554 VAL A C 1
ATOM 4221 O O . VAL A 1 554 ? -14.002 5.940 30.049 1.00 93.38 554 VAL A O 1
ATOM 4224 N N . LEU A 1 555 ? -12.898 4.073 30.657 1.00 94.50 555 LEU A N 1
ATOM 4225 C CA . LEU A 1 555 ? -14.010 3.482 31.404 1.00 94.50 555 LEU A CA 1
ATOM 4226 C C . LEU A 1 555 ? -14.115 4.138 32.789 1.00 94.50 555 LEU A C 1
ATOM 4228 O O . LEU A 1 555 ? -13.136 4.160 33.545 1.00 94.50 555 LEU A O 1
ATOM 4232 N N . VAL A 1 556 ? -15.296 4.654 33.131 1.00 94.31 556 VAL A N 1
ATOM 4233 C CA . VAL A 1 556 ? -15.550 5.396 34.374 1.00 94.31 556 VAL A CA 1
ATOM 4234 C C . VAL A 1 556 ? -16.844 4.968 35.068 1.00 94.31 556 VAL A C 1
ATOM 4236 O O . VAL A 1 556 ? -17.768 4.462 34.436 1.00 94.31 556 VAL A O 1
ATOM 4239 N N . ASP A 1 557 ? -16.942 5.250 36.367 1.00 94.31 557 ASP A N 1
ATOM 4240 C CA . ASP A 1 557 ? -18.221 5.353 37.073 1.00 94.31 557 ASP A CA 1
ATOM 4241 C C . ASP A 1 557 ? -18.825 6.736 36.793 1.00 94.31 557 ASP A C 1
ATOM 4243 O O . ASP A 1 557 ? -18.299 7.777 37.209 1.00 94.31 557 ASP A O 1
ATOM 4247 N N . ILE A 1 558 ? -19.952 6.743 36.089 1.00 90.50 558 ILE A N 1
ATOM 4248 C CA . ILE A 1 558 ? -20.609 7.956 35.617 1.00 90.50 558 ILE A CA 1
ATOM 4249 C C . ILE A 1 558 ? -21.252 8.770 36.743 1.00 90.50 558 ILE A C 1
ATOM 4251 O O . ILE A 1 558 ? -21.379 9.991 36.626 1.00 90.50 558 ILE A O 1
ATOM 4255 N N . GLU A 1 559 ? -21.652 8.146 37.852 1.00 90.81 559 GLU A N 1
ATOM 4256 C CA . GLU A 1 559 ? -22.158 8.874 39.017 1.00 90.81 559 GLU A CA 1
ATOM 4257 C C . GLU A 1 559 ? -21.014 9.589 39.735 1.00 90.81 559 GLU A C 1
ATOM 4259 O O . GLU A 1 559 ? -21.159 10.759 40.105 1.00 90.81 559 GLU A O 1
ATOM 4264 N N . ILE A 1 560 ? -19.862 8.925 39.885 1.00 91.00 560 ILE A N 1
ATOM 4265 C CA . ILE A 1 560 ? -18.654 9.532 40.458 1.00 91.00 560 ILE A CA 1
ATOM 4266 C C . ILE A 1 560 ? -18.169 10.675 39.565 1.00 91.00 560 ILE A C 1
ATOM 4268 O O . ILE A 1 560 ? -17.928 11.771 40.081 1.00 91.00 560 ILE A O 1
ATOM 4272 N N . TRP A 1 561 ? -18.104 10.469 38.248 1.00 88.50 561 TRP A N 1
ATOM 4273 C CA . TRP A 1 561 ? -17.763 11.515 37.281 1.00 88.50 561 TRP A CA 1
ATOM 4274 C C . TRP A 1 561 ? -18.706 12.720 37.386 1.00 88.50 561 TRP A C 1
ATOM 4276 O O . TRP A 1 561 ? -18.269 13.857 37.532 1.00 88.50 561 TRP A O 1
ATOM 4286 N N . ASN A 1 562 ? -20.020 12.497 37.420 1.00 84.75 562 ASN A N 1
ATOM 4287 C CA . ASN A 1 562 ? -20.981 13.596 37.538 1.00 84.75 562 ASN A CA 1
ATOM 4288 C C . ASN A 1 562 ? -20.974 14.264 38.928 1.00 84.75 562 ASN A C 1
ATOM 4290 O O . ASN A 1 562 ? -21.451 15.394 39.079 1.00 84.75 562 ASN A O 1
ATOM 4294 N N . SER A 1 563 ? -20.431 13.602 39.956 1.00 83.50 563 SER A N 1
ATOM 4295 C CA . SER A 1 563 ? -20.398 14.119 41.330 1.00 83.50 563 SER A CA 1
ATOM 4296 C C . SER A 1 563 ? -19.418 15.275 41.535 1.00 83.50 563 SER A C 1
ATOM 4298 O O . SER A 1 563 ? -19.623 16.088 42.443 1.00 83.50 563 SER A O 1
ATOM 4300 N N . VAL A 1 564 ? -18.385 15.390 40.691 1.00 71.12 564 VAL A N 1
ATOM 4301 C CA . VAL A 1 564 ? -17.415 16.496 40.766 1.00 71.12 564 VAL A CA 1
ATOM 4302 C C . VAL A 1 564 ? -17.976 17.817 40.225 1.00 71.12 564 VAL A C 1
ATOM 4304 O O . VAL A 1 564 ? -17.405 18.871 40.509 1.00 71.12 564 VAL A O 1
ATOM 4307 N N . GLY A 1 565 ? -19.151 17.800 39.574 1.00 51.84 565 GLY A N 1
ATOM 4308 C CA . GLY A 1 565 ? -19.757 18.973 38.936 1.00 51.84 565 GLY A CA 1
ATOM 4309 C C . GLY A 1 565 ? -18.913 19.492 37.761 1.00 51.84 565 GLY A C 1
ATOM 4310 O O . GLY A 1 565 ? -17.800 19.016 37.549 1.00 51.84 565 GLY A O 1
ATOM 4311 N N . PRO A 1 566 ? -19.401 20.472 36.975 1.00 48.16 566 PRO A N 1
ATOM 4312 C CA . PRO A 1 566 ? -18.523 21.161 36.042 1.00 48.16 566 PRO A CA 1
ATOM 4313 C C . PRO A 1 566 ? -17.384 21.770 36.856 1.00 48.16 566 PRO A C 1
ATOM 4315 O O . PRO A 1 566 ? -17.632 22.530 37.799 1.00 48.16 566 PRO A O 1
ATOM 4318 N N . ILE A 1 567 ? -16.145 21.422 36.514 1.00 46.44 567 ILE A N 1
ATOM 4319 C CA . ILE A 1 567 ? -14.990 22.163 37.002 1.00 46.44 567 ILE A CA 1
ATOM 4320 C C . ILE A 1 567 ? -15.186 23.580 36.468 1.00 46.44 567 ILE A C 1
ATOM 4322 O O . ILE A 1 567 ? -15.050 23.836 35.273 1.00 46.44 567 ILE A O 1
ATOM 4326 N N . ASP A 1 568 ? -15.606 24.483 37.352 1.00 34.91 568 ASP A N 1
ATOM 4327 C CA . ASP A 1 568 ? -15.692 25.907 37.074 1.00 34.91 568 ASP A CA 1
ATOM 4328 C C . ASP A 1 568 ? -14.254 26.386 36.880 1.00 34.91 568 ASP A C 1
ATOM 4330 O O . ASP A 1 568 ? -13.558 26.757 37.830 1.00 34.91 568 ASP A O 1
ATOM 4334 N N . TYR A 1 569 ? -13.770 26.309 35.641 1.00 40.41 569 TYR A N 1
ATOM 4335 C CA . TYR A 1 569 ? -12.640 27.099 35.191 1.00 40.41 569 TYR A CA 1
ATOM 4336 C C . TYR A 1 569 ? -13.103 28.557 35.149 1.00 40.41 569 TYR A C 1
ATOM 4338 O O . TYR A 1 569 ? -13.202 29.180 34.094 1.00 40.41 569 TYR A O 1
ATOM 4346 N N . ASP A 1 570 ? -13.345 29.132 36.325 1.00 34.25 570 ASP A N 1
ATOM 4347 C CA . ASP A 1 570 ? -13.261 30.567 36.539 1.00 34.25 570 ASP A CA 1
ATOM 4348 C C . ASP A 1 570 ? -11.763 30.893 36.433 1.00 34.25 570 ASP A C 1
ATOM 4350 O O . ASP A 1 570 ? -11.070 31.127 37.424 1.00 34.25 570 ASP A O 1
ATOM 4354 N N . VAL A 1 571 ? -11.215 30.769 35.215 1.00 35.91 571 VAL A N 1
ATOM 4355 C CA . VAL A 1 571 ? -9.857 31.186 34.894 1.00 35.91 571 VAL A CA 1
ATOM 4356 C C . VAL A 1 571 ? -9.882 32.690 35.123 1.00 35.91 571 VAL A C 1
ATOM 4358 O O . VAL A 1 571 ? -10.542 33.413 34.366 1.00 35.91 571 VAL A O 1
ATOM 4361 N N . PRO A 1 572 ? -9.182 33.230 36.136 1.00 33.31 572 PRO A N 1
ATOM 4362 C CA . PRO A 1 572 ? -8.859 34.636 36.072 1.00 33.31 572 PRO A CA 1
ATOM 4363 C C . PRO A 1 572 ? -8.035 34.754 34.795 1.00 33.31 572 PRO A C 1
ATOM 4365 O O . PRO A 1 572 ? -7.035 34.055 34.658 1.00 33.31 572 PRO A O 1
ATOM 4368 N N . THR A 1 573 ? -8.461 35.589 33.852 1.00 38.38 573 THR A N 1
ATOM 4369 C CA . THR A 1 573 ? -7.717 35.924 32.631 1.00 38.38 573 THR A CA 1
ATOM 4370 C C . THR A 1 573 ? -6.408 36.642 32.978 1.00 38.38 573 THR A C 1
ATOM 4372 O O . THR A 1 573 ? -6.220 37.830 32.714 1.00 38.38 573 THR A O 1
ATOM 4375 N N . THR A 1 574 ? -5.504 35.934 33.631 1.00 38.22 574 THR A N 1
ATOM 4376 C CA . THR A 1 574 ? -4.092 36.225 33.717 1.00 38.22 574 THR A CA 1
ATOM 4377 C C . THR A 1 574 ? -3.432 35.111 32.940 1.00 38.22 574 THR A C 1
ATOM 4379 O O . THR A 1 574 ? -3.242 34.019 33.466 1.00 38.22 574 THR A O 1
ATOM 4382 N N . GLU A 1 575 ? -3.139 35.395 31.672 1.00 34.00 575 GLU A N 1
ATOM 4383 C CA . GLU A 1 575 ? -2.156 34.651 30.894 1.00 34.00 575 GLU A CA 1
ATOM 4384 C C . GLU A 1 575 ? -0.921 34.436 31.781 1.00 34.00 575 GLU A C 1
ATOM 4386 O O . GLU A 1 575 ? -0.173 35.374 32.073 1.00 34.00 575 GLU A O 1
ATOM 4391 N N . HIS A 1 576 ? -0.731 33.215 32.270 1.00 38.16 576 HIS A N 1
ATOM 4392 C CA . HIS A 1 576 ? 0.563 32.792 32.766 1.00 38.16 576 HIS A CA 1
ATOM 4393 C C . HIS A 1 576 ? 1.330 32.271 31.557 1.00 38.16 576 HIS A C 1
ATOM 4395 O O . HIS A 1 576 ? 1.230 31.105 31.195 1.00 38.16 576 HIS A O 1
ATOM 4401 N N . TYR A 1 577 ? 2.081 33.166 30.916 1.00 34.09 577 TYR A N 1
ATOM 4402 C CA . TYR A 1 577 ? 3.187 32.747 30.066 1.00 34.09 577 TYR A CA 1
ATOM 4403 C C . TYR A 1 577 ? 4.195 32.027 30.963 1.00 34.09 577 TYR A C 1
ATOM 4405 O O . TYR A 1 577 ? 4.778 32.637 31.865 1.00 34.09 577 TYR A O 1
ATOM 4413 N N . TYR A 1 578 ? 4.375 30.731 30.740 1.00 38.84 578 TYR A N 1
ATOM 4414 C CA . TYR A 1 578 ? 5.557 30.028 31.211 1.00 38.84 578 TYR A CA 1
ATOM 4415 C C . TYR A 1 578 ? 6.647 30.254 30.161 1.00 38.84 578 TYR A C 1
ATOM 4417 O O . TYR A 1 578 ? 6.608 29.674 29.080 1.00 38.84 578 TYR A O 1
ATOM 4425 N N . ASP A 1 579 ? 7.596 31.145 30.456 1.00 32.25 579 ASP A N 1
ATOM 4426 C CA . ASP A 1 579 ? 8.817 31.267 29.658 1.00 32.25 579 ASP A CA 1
ATOM 4427 C C . ASP A 1 579 ? 9.707 30.053 29.964 1.00 32.25 579 ASP A C 1
ATOM 4429 O O . ASP A 1 579 ? 10.354 29.995 31.014 1.00 32.25 579 ASP A O 1
ATOM 4433 N N . PHE A 1 580 ? 9.757 29.083 29.052 1.00 35.88 580 PHE A N 1
ATOM 4434 C CA . PHE A 1 580 ? 10.761 28.022 29.097 1.00 35.88 580 PHE A CA 1
ATOM 4435 C C . PHE A 1 580 ? 12.104 28.580 28.608 1.00 35.88 580 PHE A C 1
ATOM 4437 O O . PHE A 1 580 ? 12.245 28.998 27.458 1.00 35.88 580 PHE A O 1
ATOM 4444 N N . TYR A 1 581 ? 13.114 28.588 29.479 1.00 31.78 581 TYR A N 1
ATOM 4445 C CA . TYR A 1 581 ? 14.485 28.934 29.102 1.00 31.78 581 TYR A CA 1
ATOM 4446 C C . TYR A 1 581 ? 15.249 27.654 28.756 1.00 31.78 581 TYR A C 1
ATOM 4448 O O . TYR A 1 581 ? 15.614 26.886 29.644 1.00 31.78 581 TYR A O 1
ATOM 4456 N N . PHE A 1 582 ? 15.546 27.440 27.474 1.00 38.00 582 PHE A N 1
ATOM 4457 C CA . PHE A 1 582 ? 16.467 26.387 27.046 1.00 38.00 582 PHE A CA 1
ATOM 4458 C C . PHE A 1 582 ? 17.907 26.893 27.175 1.00 38.00 582 PHE A C 1
ATOM 4460 O O . PHE A 1 582 ? 18.335 27.786 26.442 1.00 38.00 582 PHE A O 1
ATOM 4467 N N . ALA A 1 583 ? 18.666 26.336 28.117 1.00 39.03 583 ALA A N 1
ATOM 4468 C CA . ALA A 1 583 ? 20.104 26.555 28.203 1.00 39.03 583 ALA A CA 1
ATOM 4469 C C . ALA A 1 583 ? 20.831 25.306 27.692 1.00 39.03 583 ALA A C 1
ATOM 4471 O O . ALA A 1 583 ? 20.823 24.266 28.344 1.00 39.03 583 ALA A O 1
ATOM 4472 N N . LEU A 1 584 ? 21.467 25.419 26.526 1.00 33.91 584 LEU A N 1
ATOM 4473 C CA . LEU A 1 584 ? 22.417 24.423 26.037 1.00 33.91 584 LEU A CA 1
ATOM 4474 C C . LEU A 1 584 ? 23.740 24.595 26.794 1.00 33.91 584 LEU A C 1
ATOM 4476 O O . LEU A 1 584 ? 24.389 25.637 26.676 1.00 33.91 584 LEU A O 1
ATOM 4480 N N . ASP A 1 585 ? 24.150 23.582 27.557 1.00 45.84 585 ASP A N 1
ATOM 4481 C CA . ASP A 1 585 ? 25.550 23.466 27.972 1.00 45.84 585 ASP A CA 1
ATOM 4482 C C . ASP A 1 585 ? 26.394 22.941 26.796 1.00 45.84 585 ASP A C 1
ATOM 4484 O O . ASP A 1 585 ? 25.906 22.212 25.928 1.00 45.84 585 ASP A O 1
ATOM 4488 N N . VAL A 1 586 ? 27.685 23.279 26.775 1.00 44.78 586 VAL A N 1
ATOM 4489 C CA . VAL A 1 586 ? 28.678 22.901 25.747 1.00 44.78 586 VAL A CA 1
ATOM 4490 C C . VAL A 1 586 ? 28.860 21.385 25.567 1.00 44.78 586 VAL A C 1
ATOM 4492 O O . VAL A 1 586 ? 29.621 20.956 24.705 1.00 44.78 586 VAL A O 1
ATOM 4495 N N . SER A 1 587 ? 28.155 20.573 26.354 1.00 47.59 587 SER A N 1
ATOM 4496 C CA . SER A 1 587 ? 28.132 19.112 26.320 1.00 47.59 587 SER A CA 1
ATOM 4497 C C . SER A 1 587 ? 26.889 18.510 25.629 1.00 47.59 587 SER A C 1
ATOM 4499 O O . SER A 1 587 ? 26.754 17.292 25.614 1.00 47.59 587 SER A O 1
ATOM 4501 N N . ARG A 1 588 ? 26.006 19.331 25.025 1.00 41.84 588 ARG A N 1
ATOM 4502 C CA . ARG A 1 588 ? 24.795 18.924 24.262 1.00 41.84 588 ARG A CA 1
ATOM 4503 C C . ARG A 1 588 ? 23.735 18.113 25.028 1.00 41.84 588 ARG A C 1
ATOM 4505 O O . ARG A 1 588 ? 22.782 17.651 24.413 1.00 41.84 588 ARG A O 1
ATOM 4512 N N . ASN A 1 589 ? 23.820 18.002 26.351 1.00 39.41 589 ASN A N 1
ATOM 4513 C CA . ASN A 1 589 ? 22.739 17.413 27.142 1.00 39.41 589 ASN A CA 1
ATOM 4514 C C . ASN A 1 589 ? 21.702 18.472 27.534 1.00 39.41 589 ASN A C 1
ATOM 4516 O O . ASN A 1 589 ? 22.044 19.522 28.080 1.00 39.41 589 ASN A O 1
ATOM 4520 N N . MET A 1 590 ? 20.432 18.172 27.266 1.00 33.91 590 MET A N 1
ATOM 4521 C CA . MET A 1 590 ? 19.290 19.017 27.607 1.00 33.91 590 MET A CA 1
ATOM 4522 C C . MET A 1 590 ? 18.757 18.623 28.989 1.00 33.91 590 MET A C 1
ATOM 4524 O O . MET A 1 590 ? 18.587 17.443 29.287 1.00 33.91 590 MET A O 1
ATOM 4528 N N . THR A 1 591 ? 18.508 19.591 29.870 1.00 42.28 591 THR A N 1
ATOM 4529 C CA . THR A 1 591 ? 17.845 19.336 31.158 1.00 42.28 591 THR A CA 1
ATOM 4530 C C . THR A 1 591 ? 16.768 20.383 31.382 1.00 42.28 591 THR A C 1
ATOM 4532 O O . THR A 1 591 ? 17.043 21.579 31.315 1.00 42.28 591 THR A O 1
ATOM 4535 N N . ILE A 1 592 ? 15.546 19.923 31.647 1.00 35.97 592 ILE A N 1
ATOM 4536 C CA . ILE A 1 592 ? 14.383 20.772 31.910 1.00 35.97 592 ILE A CA 1
ATOM 4537 C C . ILE A 1 592 ? 14.366 21.104 33.407 1.00 35.97 592 ILE A C 1
ATOM 4539 O O . ILE A 1 592 ? 14.414 20.204 34.247 1.00 35.97 592 ILE A O 1
ATOM 4543 N N . GLN A 1 593 ? 14.307 22.389 33.752 1.00 38.25 593 GLN A N 1
ATOM 4544 C CA . GLN A 1 593 ? 13.911 22.830 35.090 1.00 38.25 593 GLN A CA 1
ATOM 4545 C C . GLN A 1 593 ? 12.619 23.630 34.983 1.00 38.25 593 GLN A C 1
ATOM 4547 O O . GLN A 1 593 ? 12.523 24.530 34.150 1.00 38.25 593 GLN A O 1
ATOM 4552 N N . GLN A 1 594 ? 11.653 23.245 35.817 1.00 37.31 594 GLN A N 1
ATOM 4553 C CA . GLN A 1 594 ? 10.342 23.870 35.952 1.00 37.31 594 GLN A CA 1
ATOM 4554 C C . GLN A 1 594 ? 10.418 25.205 36.698 1.00 37.31 594 GLN A C 1
ATOM 4556 O O . GLN A 1 594 ? 11.243 25.311 37.642 1.00 37.31 594 GLN A O 1
#

Secondary structure (DSSP, 8-state):
---PPP-SS-----SS--------TTPPPPPPP--HHHHHHGGGGSEEPS-SEEE-SSEEE--EEEEESS-EEEEEEEEESSEEEEESS-EEEEEEEEE-SS-EEEEESSS-EEEE-SEEEEEEEEEEEEEEEEEE-SEEEEES-EEEEEEEEESSEEEEE--GGGGGGGSPPPPPEEEES-SEE-TT----EEEE--SSS-EEEE-EETTEE-PPPPPTTS--S----PPPTT-----------SSS-EE------EEEEPPPPPPPPPPPPPPPPPP----------PPPPP---TT--SS-SSS-HHHHHHHT--TT-SSSS-SSS-HHHHHHHT--TT-SSSS-SSS-GGG--SS-SSS-HHHHHHHT--TT-SSSS-SSS-HHHIIIII---TT-SSSS-SSS-HHHHHHHT--TT-TT-TT--EEEEEEEE---TTT-SEEEEEEEEEESS-HHHHEEEEE-TTT-HHHHT-TTB-S--EEEEESS--S-EEEEEEE-GGGSTT--GGGEEEEEEETTTTEEEE-TT-EEETTTTEEEEEESS--EEEEEEHHHHHHT--------S------------TT-------

Radius of gyration: 35.36 Å; chains: 1; bounding box: 109×58×91 Å

Sequence (594 aa):
MNGYARTVGTVQPAGWTTAMSGADENIAPLEMPDWGDKILAKADLMTTMEDDVFTSQNDIIADGFYYTEGSLSISSATFSGDVVIVANGDITLNVDTIINNGRILLYSETGNITVNGTQVELSGVVYAPNGRITLNAYDMTINGRVVADEFSYSGSILKIIADEADLQLFEELPEVTINASSQQVSVGDSAYFYITLPEETPYEINFRLNGEAVNINFPENEISGYYYLNTDQMGEYVFGAYVTLTYGEFSLGSSTILVSEVVTPTQEPTPTVTPTPVVTDIPEPTVTVTPTPIPVDEEQDSDADGVPDVYEIEFGTDPYNPDTDGDGLYDFIELLIGYDPLSTDSDGNGILDGDEDLDSDGLTNANELLLGTSITFADTDGDGLSDGDELSVYFSDPLVIDTDGDGISDGDEILIGKSPSDATDGEYKIAQTTEQPIHNTEDSAITSVEVSVELANYIDSVLEINDMYGRDVYSTDVVGRLGSPIGFECQEDFNEALIVIHYDESALGDTQEENLGVLWYDEESGFYIMQDQAVLDVEANTVTLELSHFSTYVLVDIEIWNSVGPIDYDVPTTEHYYDFYFALDVSRNMTIQQ